Protein AF-0000000084947675 (afdb_homodimer)

InterPro domains:
  IPR002560 Transposase IS204/IS1001/IS1096/IS1165, DDE domain [PF01610] (7-258)
  IPR047951 Transposase ISL3 [PTHR33498] (18-253)

pLDDT: mean 88.05, std 10.66, range [48.28, 98.5]

Nearest PDB structures (foldseek):
  6xgx-assembly1_B  TM=5.481E-01  e=2.035E-01  Acetivibrio thermocellus ATCC 27405
  6xgx-assembly1_B  TM=5.481E-01  e=3.189E-01  Acetivibrio thermocellus ATCC 27405

Secondary structure (DSSP, 8-state):
-GGG--EEEEE-GGGTTSTT-EEEEEES--HHHHHHHHTTS-HHHHTT--EEEE-S-HHHHHHHHHH-TTPEEEE-HHHHHHHHHHHHHHHHHHHHHHHHHHHHHHHHHHHHTT--------TTS--HHHHHHHTTTTTTS-GGG--HHHHHHHHHHHHH-HHHHHHHHHHHHHHHHTT---HHHHHHHHHHHHHHHHHHT-HHHHHHHHHHHHTHHHHHTHHHH---SHHHHHHHHHHHHHHHHTTS-S-HHHHHHHHHHHH-/-GGG--EEEEE-GGGTTSTT-EEEEEES--HHHHHHHHTTS-HHHHTT--EEEE-S-HHHHHHHHHH-TTPEEEE-HHHHHHHHHHHHHHHHHHHHHHHHHHHHHHHHHHHHTT--------TTS--HHHHHHHTTTTTTS-GGG--HHHHHHHHHHHHH-HHHHHHHHHHHHHHHHTT---HHHHHHHHHHHHHHHHHHT-HHHHHHHHHHHHTHHHHHTHHHH---SHHHHHHHHHHHHHHHHTTS-S-HHHHHHHHHHHH-

Structure (mmCIF, N/CA/C/O backbone):
data_AF-0000000084947675-model_v1
#
loop_
_entity.id
_entity.type
_entity.pdbx_description
1 polymer 'Putative transposase, ISL3 family protein'
#
loop_
_atom_site.group_PDB
_atom_site.id
_atom_site.type_symbol
_atom_site.label_atom_id
_atom_site.label_alt_id
_atom_site.label_comp_id
_atom_site.label_asym_id
_atom_site.label_entity_id
_atom_site.label_seq_id
_atom_site.pdbx_PDB_ins_code
_atom_site.Cartn_x
_atom_site.Cartn_y
_atom_site.Cartn_z
_atom_site.occupancy
_atom_site.B_iso_or_equiv
_atom_site.auth_seq_id
_atom_site.auth_comp_id
_atom_site.auth_asym_id
_atom_site.auth_atom_id
_atom_site.pdbx_PDB_model_num
ATOM 1 N N . MET A 1 1 ? -11.328 -5.805 -16.109 1 48.59 1 MET A N 1
ATOM 2 C CA . MET A 1 1 ? -12.07 -4.969 -17.047 1 48.59 1 MET A CA 1
ATOM 3 C C . MET A 1 1 ? -12.797 -3.84 -16.328 1 48.59 1 MET A C 1
ATOM 5 O O . MET A 1 1 ? -12.883 -3.848 -15.094 1 48.59 1 MET A O 1
ATOM 9 N N . SER A 1 2 ? -13.375 -2.941 -16.953 1 49.22 2 SER A N 1
ATOM 10 C CA . SER A 1 2 ? -14.117 -1.813 -16.391 1 49.22 2 SER A CA 1
ATOM 11 C C . SER A 1 2 ? -15.086 -2.27 -15.305 1 49.22 2 SER A C 1
ATOM 13 O O . SER A 1 2 ? -15.633 -3.367 -15.383 1 49.22 2 SER A O 1
ATOM 15 N N . LYS A 1 3 ? -15.227 -1.658 -14.312 1 52.88 3 LYS A N 1
ATOM 16 C CA . LYS A 1 3 ? -16.234 -1.587 -13.258 1 52.88 3 LYS A CA 1
ATOM 17 C C . LYS A 1 3 ? -16.125 -2.773 -12.305 1 52.88 3 LYS A C 1
ATOM 19 O O . LYS A 1 3 ? -17.125 -3.223 -11.742 1 52.88 3 LYS A O 1
ATOM 24 N N . GLY A 1 4 ? -15.109 -3.609 -12.383 1 59.78 4 GLY A N 1
ATOM 25 C CA . GLY A 1 4 ? -14.938 -4.621 -11.352 1 59.78 4 GLY A CA 1
ATOM 26 C C . GLY A 1 4 ? -15.062 -6.039 -11.883 1 59.78 4 GLY A C 1
ATOM 27 O O . GLY A 1 4 ? -14.859 -7.004 -11.141 1 59.78 4 GLY A O 1
ATOM 28 N N . GLU A 1 5 ? -15.398 -6.25 -13.125 1 67.25 5 GLU A N 1
ATOM 29 C CA . GLU A 1 5 ? -15.516 -7.59 -13.688 1 67.25 5 GLU A CA 1
ATOM 30 C C . GLU A 1 5 ? -14.141 -8.195 -13.953 1 67.25 5 GLU A C 1
ATOM 32 O O . GLU A 1 5 ? -13.234 -7.5 -14.422 1 67.25 5 GLU A O 1
ATOM 37 N N . LEU A 1 6 ? -14.062 -9.492 -13.523 1 74.25 6 LEU A N 1
ATOM 38 C CA . LEU A 1 6 ? -12.789 -10.18 -13.703 1 74.25 6 LEU A CA 1
ATOM 39 C C . LEU A 1 6 ? -12.828 -11.078 -14.93 1 74.25 6 LEU A C 1
ATOM 41 O O . LEU A 1 6 ? -13.859 -11.688 -15.227 1 74.25 6 LEU A O 1
ATOM 45 N N . TYR A 1 7 ? -11.852 -10.969 -15.758 1 78.31 7 TYR A N 1
ATOM 46 C CA . TYR A 1 7 ? -11.656 -11.859 -16.891 1 78.31 7 TYR A CA 1
ATOM 47 C C . TYR A 1 7 ? -10.312 -12.57 -16.797 1 78.31 7 TYR A C 1
ATOM 49 O O . TYR A 1 7 ? -9.344 -12.023 -16.266 1 78.31 7 TYR A O 1
ATOM 57 N N . THR A 1 8 ? -10.336 -13.781 -17.312 1 81.75 8 THR A N 1
ATOM 58 C CA . THR A 1 8 ? -9.102 -14.539 -17.469 1 81.75 8 THR A CA 1
ATOM 59 C C . THR A 1 8 ? -8.648 -14.539 -18.922 1 81.75 8 THR A C 1
ATOM 61 O O . THR A 1 8 ? -9.422 -14.883 -19.812 1 81.75 8 THR A O 1
ATOM 64 N N . PHE A 1 9 ? -7.473 -14.141 -19.125 1 81.44 9 PHE A N 1
ATOM 65 C CA . PHE A 1 9 ? -6.895 -14.133 -20.469 1 81.44 9 PHE A CA 1
ATOM 66 C C . PHE A 1 9 ? -5.832 -15.219 -20.609 1 81.44 9 PHE A C 1
ATOM 68 O O . PHE A 1 9 ? -4.91 -15.297 -19.797 1 81.44 9 PHE A O 1
ATOM 75 N N . VAL A 1 10 ? -6.07 -16.031 -21.578 1 82.06 10 VAL A N 1
ATOM 76 C CA . VAL A 1 10 ? -5.062 -17.016 -21.953 1 82.06 10 VAL A CA 1
ATOM 77 C C . VAL A 1 10 ? -4.289 -16.531 -23.172 1 82.06 10 VAL A C 1
ATOM 79 O O . VAL A 1 10 ? -4.879 -16.25 -24.219 1 82.06 10 VAL A O 1
ATOM 82 N N . THR A 1 11 ? -2.996 -16.359 -22.938 1 81.38 11 THR A N 1
ATOM 83 C CA . THR A 1 11 ? -2.207 -15.797 -24.016 1 81.38 11 THR A CA 1
ATOM 84 C C . THR A 1 11 ? -1.039 -16.719 -24.375 1 81.38 11 THR A C 1
ATOM 86 O O . THR A 1 11 ? -0.583 -17.5 -23.531 1 81.38 11 THR A O 1
ATOM 89 N N . ASN A 1 12 ? -0.74 -16.672 -25.641 1 78.19 12 ASN A N 1
ATOM 90 C CA . ASN A 1 12 ? 0.419 -17.391 -26.156 1 78.19 12 ASN A CA 1
ATOM 91 C C . ASN A 1 12 ? 1.657 -16.5 -26.203 1 78.19 12 ASN A C 1
ATOM 93 O O . ASN A 1 12 ? 1.635 -15.438 -26.828 1 78.19 12 ASN A O 1
ATOM 97 N N . LYS A 1 13 ? 2.703 -16.891 -25.547 1 75.75 13 LYS A N 1
ATOM 98 C CA . LYS A 1 13 ? 3.936 -16.125 -25.438 1 75.75 13 LYS A CA 1
ATOM 99 C C . LYS A 1 13 ? 4.559 -15.875 -26.797 1 75.75 13 LYS A C 1
ATOM 101 O O . LYS A 1 13 ? 5.184 -14.836 -27.031 1 75.75 13 LYS A O 1
ATOM 106 N N . GLN A 1 14 ? 4.312 -16.797 -27.625 1 72.44 14 GLN A N 1
ATOM 107 C CA . GLN A 1 14 ? 4.953 -16.703 -28.938 1 72.44 14 GLN A CA 1
ATOM 108 C C . GLN A 1 14 ? 4.418 -15.523 -29.734 1 72.44 14 GLN A C 1
ATOM 110 O O . GLN A 1 14 ? 5.094 -15.016 -30.641 1 72.44 14 GLN A O 1
ATOM 115 N N . GLY A 1 15 ? 3.262 -15.055 -29.359 1 67.31 15 GLY A N 1
ATOM 116 C CA . GLY A 1 15 ? 2.654 -13.93 -30.062 1 67.31 15 GLY A CA 1
ATOM 117 C C . GLY A 1 15 ? 3.203 -12.586 -29.609 1 67.31 15 GLY A C 1
ATOM 118 O O . GLY A 1 15 ? 2.986 -11.57 -30.281 1 67.31 15 GLY A O 1
ATOM 119 N N . ARG A 1 16 ? 4.035 -12.469 -28.719 1 65.81 16 ARG A N 1
ATOM 120 C CA . ARG A 1 16 ? 4.727 -11.297 -28.203 1 65.81 16 ARG A CA 1
ATOM 121 C C . ARG A 1 16 ? 3.764 -10.125 -28.031 1 65.81 16 ARG A C 1
ATOM 123 O O . ARG A 1 16 ? 4.105 -8.984 -28.359 1 65.81 16 ARG A O 1
ATOM 130 N N . GLY A 1 17 ? 2.566 -10.438 -27.797 1 62.19 17 GLY A N 1
ATOM 131 C CA . GLY A 1 17 ? 1.601 -9.383 -27.531 1 62.19 17 GLY A CA 1
ATOM 132 C C . GLY A 1 17 ? 0.976 -8.812 -28.797 1 62.19 17 GLY A C 1
ATOM 133 O O . GLY A 1 17 ? 0.29 -7.793 -28.75 1 62.19 17 GLY A O 1
ATOM 134 N N . LYS A 1 18 ? 1.359 -9.383 -29.891 1 66.56 18 LYS A N 1
ATOM 135 C CA . LYS A 1 18 ? 0.815 -8.961 -31.188 1 66.56 18 LYS A CA 1
ATOM 136 C C . LYS A 1 18 ? -0.209 -9.969 -31.703 1 66.56 18 LYS A C 1
ATOM 138 O O . LYS A 1 18 ? -0.938 -10.578 -30.906 1 66.56 18 LYS A O 1
ATOM 143 N N . LYS A 1 19 ? -0.364 -9.922 -33 1 67.69 19 LYS A N 1
ATOM 144 C CA . LYS A 1 19 ? -1.286 -10.867 -33.625 1 67.69 19 LYS A CA 1
ATOM 145 C C . LYS A 1 19 ? -0.959 -12.305 -33.219 1 67.69 19 LYS A C 1
ATOM 147 O O . LYS A 1 19 ? 0.213 -12.672 -33.125 1 67.69 19 LYS A O 1
ATOM 152 N N . LYS A 1 20 ? -2.059 -13.117 -32.625 1 69.56 20 LYS A N 1
ATOM 153 C CA . LYS A 1 20 ? -1.991 -14.531 -32.281 1 69.56 20 LYS A CA 1
ATOM 154 C C . LYS A 1 20 ? -1.58 -14.734 -30.844 1 69.56 20 LYS A C 1
ATOM 156 O O . LYS A 1 20 ? -1.192 -15.836 -30.438 1 69.56 20 LYS A O 1
ATOM 161 N N . SER A 1 21 ? -1.682 -13.633 -30.078 1 75.62 21 SER A N 1
ATOM 162 C CA . SER A 1 21 ? -1.303 -13.734 -28.672 1 75.62 21 SER A CA 1
ATOM 163 C C . SER A 1 21 ? -2.475 -14.203 -27.812 1 75.62 21 SER A C 1
ATOM 165 O O . SER A 1 21 ? -2.287 -14.961 -26.859 1 75.62 21 SER A O 1
ATOM 167 N N . LEU A 1 22 ? -3.631 -13.82 -28.234 1 78.75 22 LEU A N 1
ATOM 168 C CA . LEU A 1 22 ? -4.801 -14.133 -27.422 1 78.75 22 LEU A CA 1
ATOM 169 C C . LEU A 1 22 ? -5.387 -15.484 -27.797 1 78.75 22 LEU A C 1
ATOM 171 O O . LEU A 1 22 ? -5.766 -15.703 -28.953 1 78.75 22 LEU A O 1
ATOM 175 N N . VAL A 1 23 ? -5.375 -16.359 -26.875 1 80.56 23 VAL A N 1
ATOM 176 C CA . VAL A 1 23 ? -5.875 -17.719 -27.109 1 80.56 23 VAL A CA 1
ATOM 177 C C . VAL A 1 23 ? -7.332 -17.812 -26.656 1 80.56 23 VAL A C 1
ATOM 179 O O . VAL A 1 23 ? -8.164 -18.391 -27.359 1 80.56 23 VAL A O 1
ATOM 182 N N . ALA A 1 24 ? -7.602 -17.219 -25.5 1 81.94 24 ALA A N 1
ATOM 183 C CA . ALA A 1 24 ? -8.961 -17.297 -24.969 1 81.94 24 ALA A CA 1
ATOM 184 C C . ALA A 1 24 ? -9.227 -16.188 -23.969 1 81.94 24 ALA A C 1
ATOM 186 O O . ALA A 1 24 ? -8.305 -15.688 -23.312 1 81.94 24 ALA A O 1
ATOM 187 N N . VAL A 1 25 ? -10.414 -15.75 -23.969 1 82.75 25 VAL A N 1
ATOM 188 C CA . VAL A 1 25 ? -10.93 -14.82 -22.969 1 82.75 25 VAL A CA 1
ATOM 189 C C . VAL A 1 25 ? -12.086 -15.469 -22.203 1 82.75 25 VAL A C 1
ATOM 191 O O . VAL A 1 25 ? -13.078 -15.875 -22.812 1 82.75 25 VAL A O 1
ATOM 194 N N . ILE A 1 26 ? -11.883 -15.562 -21 1 83.56 26 ILE A N 1
ATOM 195 C CA . ILE A 1 26 ? -12.883 -16.25 -20.188 1 83.56 26 ILE A CA 1
ATOM 196 C C . ILE A 1 26 ? -13.422 -15.297 -19.125 1 83.56 26 ILE A C 1
ATOM 198 O O . ILE A 1 26 ? -12.648 -14.633 -18.422 1 83.56 26 ILE A O 1
ATOM 202 N N . LYS A 1 27 ? -14.727 -15.273 -19.078 1 80.19 27 LYS A N 1
ATOM 203 C CA . LYS A 1 27 ? -15.328 -14.453 -18.016 1 80.19 27 LYS A CA 1
ATOM 204 C C . LYS A 1 27 ? -15.18 -15.117 -16.656 1 80.19 27 LYS A C 1
ATOM 206 O O . LYS A 1 27 ? -15.547 -16.281 -16.484 1 80.19 27 LYS A O 1
ATOM 211 N N . GLY A 1 28 ? -14.57 -14.398 -15.797 1 76.69 28 GLY A N 1
ATOM 212 C CA . GLY A 1 28 ? -14.391 -14.906 -14.445 1 76.69 28 GLY A CA 1
ATOM 213 C C . GLY A 1 28 ? -13.055 -15.594 -14.242 1 76.69 28 GLY A C 1
ATOM 214 O O . GLY A 1 28 ? -12.164 -15.492 -15.086 1 76.69 28 GLY A O 1
ATOM 215 N N . THR A 1 29 ? -12.859 -16.281 -13.031 1 77.69 29 THR A N 1
ATOM 216 C CA . THR A 1 29 ? -11.57 -16.891 -12.68 1 77.69 29 THR A CA 1
ATOM 217 C C . THR A 1 29 ? -11.758 -18.312 -12.164 1 77.69 29 THR A C 1
ATOM 219 O O . THR A 1 29 ? -10.805 -18.938 -11.695 1 77.69 29 THR A O 1
ATOM 222 N N . LYS A 1 30 ? -12.93 -18.797 -12.398 1 81.31 30 LYS A N 1
ATOM 223 C CA . LYS A 1 30 ? -13.195 -20.141 -11.898 1 81.31 30 LYS A CA 1
ATOM 224 C C . LYS A 1 30 ? -12.484 -21.188 -12.75 1 81.31 30 LYS A C 1
ATOM 226 O O . LYS A 1 30 ? -12.516 -21.125 -13.977 1 81.31 30 LYS A O 1
ATOM 231 N N . SER A 1 31 ? -11.938 -22.156 -11.922 1 85.06 31 SER A N 1
ATOM 232 C CA . SER A 1 31 ? -11.203 -23.203 -12.617 1 85.06 31 SER A CA 1
ATOM 233 C C . SER A 1 31 ? -12.094 -23.938 -13.602 1 85.06 31 SER A C 1
ATOM 235 O O . SER A 1 31 ? -11.695 -24.188 -14.742 1 85.06 31 SER A O 1
ATOM 237 N N . HIS A 1 32 ? -13.305 -24.203 -13.148 1 87.06 32 HIS A N 1
ATOM 238 C CA . HIS A 1 32 ? -14.195 -25 -13.992 1 87.06 32 HIS A CA 1
ATOM 239 C C . HIS A 1 32 ? -14.562 -24.25 -15.266 1 87.06 32 HIS A C 1
ATOM 241 O O . HIS A 1 32 ? -14.656 -24.844 -16.344 1 87.06 32 HIS A O 1
ATOM 247 N N . ASP A 1 33 ? -14.773 -22.938 -15.164 1 87.06 33 ASP A N 1
ATOM 248 C CA . ASP A 1 33 ? -15.086 -22.125 -16.328 1 87.06 33 ASP A CA 1
ATOM 249 C C . ASP A 1 33 ? -13.906 -22.062 -17.297 1 87.06 33 ASP A C 1
ATOM 251 O O . ASP A 1 33 ? -14.086 -22.141 -18.516 1 87.06 33 ASP A O 1
ATOM 255 N N . ILE A 1 34 ? -12.789 -21.953 -16.719 1 87.75 34 ILE A N 1
ATOM 256 C CA . ILE A 1 34 ? -11.57 -21.891 -17.531 1 87.75 34 ILE A CA 1
ATOM 257 C C . ILE A 1 34 ? -11.375 -23.203 -18.266 1 87.75 34 ILE A C 1
ATOM 259 O O . ILE A 1 34 ? -11.125 -23.203 -19.484 1 87.75 34 ILE A O 1
ATOM 263 N N . ILE A 1 35 ? -11.578 -24.281 -17.562 1 92.06 35 ILE A N 1
ATOM 264 C CA . ILE A 1 35 ? -11.383 -25.609 -18.141 1 92.06 35 ILE A CA 1
ATOM 265 C C . ILE A 1 35 ? -12.391 -25.828 -19.266 1 92.06 35 ILE A C 1
ATOM 267 O O . ILE A 1 35 ? -12.023 -26.281 -20.359 1 92.06 35 ILE A O 1
ATOM 271 N N . ASP A 1 36 ? -13.594 -25.391 -19.047 1 92.69 36 ASP A N 1
ATOM 272 C CA . ASP A 1 36 ? -14.656 -25.578 -20.016 1 92.69 36 ASP A CA 1
ATOM 273 C C . ASP A 1 36 ? -14.328 -24.875 -21.328 1 92.69 36 ASP A C 1
ATOM 275 O O . ASP A 1 36 ? -14.602 -25.406 -22.406 1 92.69 36 ASP A O 1
ATOM 279 N N . VAL A 1 37 ? -13.781 -23.75 -21.25 1 91.62 37 VAL A N 1
ATOM 280 C CA . VAL A 1 37 ? -13.492 -22.953 -22.438 1 91.62 37 VAL A CA 1
ATOM 281 C C . VAL A 1 37 ? -12.211 -23.453 -23.109 1 91.62 37 VAL A C 1
ATOM 283 O O . VAL A 1 37 ? -12.172 -23.641 -24.328 1 91.62 37 VAL A O 1
ATOM 286 N N . VAL A 1 38 ? -11.227 -23.797 -22.406 1 91.75 38 VAL A N 1
ATOM 287 C CA . VAL A 1 38 ? -9.914 -24.141 -22.938 1 91.75 38 VAL A CA 1
ATOM 288 C C . VAL A 1 38 ? -9.953 -25.531 -23.547 1 91.75 38 VAL A C 1
ATOM 290 O O . VAL A 1 38 ? -9.266 -25.812 -24.531 1 91.75 38 VAL A O 1
ATOM 293 N N . THR A 1 39 ? -10.82 -26.328 -23.016 1 93.12 39 THR A N 1
ATOM 294 C CA . THR A 1 39 ? -10.891 -27.688 -23.516 1 93.12 39 THR A CA 1
ATOM 295 C C . THR A 1 39 ? -11.578 -27.75 -24.875 1 93.12 39 THR A C 1
ATOM 297 O O . THR A 1 39 ? -11.594 -28.797 -25.516 1 93.12 39 THR A O 1
ATOM 300 N N . LYS A 1 40 ? -12.117 -26.641 -25.25 1 92.75 40 LYS A N 1
ATOM 301 C CA . LYS A 1 40 ? -12.633 -26.562 -26.625 1 92.75 40 LYS A CA 1
ATOM 302 C C . LYS A 1 40 ? -11.5 -26.609 -27.641 1 92.75 40 LYS A C 1
ATOM 304 O O . LYS A 1 40 ? -11.719 -26.922 -28.812 1 92.75 40 LYS A O 1
ATOM 309 N N . ILE A 1 41 ? -10.414 -26.328 -27.266 1 91.19 41 ILE A N 1
ATOM 310 C CA . ILE A 1 41 ? -9.227 -26.5 -28.094 1 91.19 41 ILE A CA 1
ATOM 311 C C . ILE A 1 41 ? -8.844 -27.984 -28.156 1 91.19 41 ILE A C 1
ATOM 313 O O . ILE A 1 41 ? -8.797 -28.656 -27.125 1 91.19 41 ILE A O 1
ATOM 317 N N . PRO A 1 42 ? -8.562 -28.438 -29.328 1 94.31 42 PRO A N 1
ATOM 318 C CA . PRO A 1 42 ? -8.227 -29.859 -29.469 1 94.31 42 PRO A CA 1
ATOM 319 C C . PRO A 1 42 ? -7.023 -30.266 -28.609 1 94.31 42 PRO A C 1
ATOM 321 O O . PRO A 1 42 ? -6.066 -29.5 -28.484 1 94.31 42 PRO A O 1
ATOM 324 N N . LEU A 1 43 ? -7.145 -31.422 -28.062 1 93.94 43 LEU A N 1
ATOM 325 C CA . LEU A 1 43 ? -6.117 -31.938 -27.172 1 93.94 43 LEU A CA 1
ATOM 326 C C . LEU A 1 43 ? -4.758 -31.969 -27.859 1 93.94 43 LEU A C 1
ATOM 328 O O . LEU A 1 43 ? -3.729 -31.719 -27.219 1 93.94 43 LEU A O 1
ATOM 332 N N . SER A 1 44 ? -4.797 -32.281 -29.125 1 94.19 44 SER A N 1
ATOM 333 C CA . SER A 1 44 ? -3.545 -32.344 -29.875 1 94.19 44 SER A CA 1
ATOM 334 C C . SER A 1 44 ? -2.801 -31.016 -29.828 1 94.19 44 SER A C 1
ATOM 336 O O . SER A 1 44 ? -1.57 -31 -29.75 1 94.19 44 SER A O 1
ATOM 338 N N . HIS A 1 45 ? -3.561 -29.922 -29.828 1 92.44 45 HIS A N 1
ATOM 339 C CA . HIS A 1 45 ? -2.965 -28.594 -29.734 1 92.44 45 HIS A CA 1
ATOM 340 C C . HIS A 1 45 ? -2.553 -28.266 -28.297 1 92.44 45 HIS A C 1
ATOM 342 O O . HIS A 1 45 ? -1.495 -27.672 -28.078 1 92.44 45 HIS A O 1
ATOM 348 N N . ARG A 1 46 ? -3.354 -28.688 -27.344 1 93.25 46 ARG A N 1
ATOM 349 C CA . ARG A 1 46 ? -3.062 -28.422 -25.938 1 93.25 46 ARG A CA 1
ATOM 350 C C . ARG A 1 46 ? -1.809 -29.156 -25.484 1 93.25 46 ARG A C 1
ATOM 352 O O . ARG A 1 46 ? -1.056 -28.656 -24.656 1 93.25 46 ARG A O 1
ATOM 359 N N . LYS A 1 47 ? -1.56 -30.297 -26.094 1 94.38 47 LYS A N 1
ATOM 360 C CA . LYS A 1 47 ? -0.402 -31.109 -25.734 1 94.38 47 LYS A CA 1
ATOM 361 C C . LYS A 1 47 ? 0.891 -30.484 -26.25 1 94.38 47 LYS A C 1
ATOM 363 O O . LYS A 1 47 ? 1.983 -30.859 -25.828 1 94.38 47 LYS A O 1
ATOM 368 N N . GLN A 1 48 ? 0.733 -29.547 -27.125 1 92.38 48 GLN A N 1
ATOM 369 C CA . GLN A 1 48 ? 1.909 -28.891 -27.672 1 92.38 48 GLN A CA 1
ATOM 370 C C . GLN A 1 48 ? 2.469 -27.859 -26.703 1 92.38 48 GLN A C 1
ATOM 372 O O . GLN A 1 48 ? 3.623 -27.438 -26.828 1 92.38 48 GLN A O 1
ATOM 377 N N . VAL A 1 49 ? 1.662 -27.453 -25.781 1 92 49 VAL A N 1
ATOM 378 C CA . VAL A 1 49 ? 2.113 -26.484 -24.781 1 92 49 VAL A CA 1
ATOM 379 C C . VAL A 1 49 ? 3.078 -27.141 -23.812 1 92 49 VAL A C 1
ATOM 381 O O . VAL A 1 49 ? 2.748 -28.172 -23.203 1 92 49 VAL A O 1
ATOM 384 N N . LYS A 1 50 ? 4.23 -26.547 -23.656 1 91.62 50 LYS A N 1
ATOM 385 C CA . LYS A 1 50 ? 5.266 -27.188 -22.859 1 91.62 50 LYS A CA 1
ATOM 386 C C . LYS A 1 50 ? 5.406 -26.531 -21.484 1 91.62 50 LYS A C 1
ATOM 388 O O . LYS A 1 50 ? 5.863 -27.156 -20.531 1 91.62 50 LYS A O 1
ATOM 393 N N . SER A 1 51 ? 5.059 -25.25 -21.453 1 92.12 51 SER A N 1
ATOM 394 C CA . SER A 1 51 ? 5.148 -24.562 -20.172 1 92.12 51 SER A CA 1
ATOM 395 C C . SER A 1 51 ? 4.051 -23.516 -20.031 1 92.12 51 SER A C 1
ATOM 397 O O . SER A 1 51 ? 3.609 -22.938 -21.016 1 92.12 51 SER A O 1
ATOM 399 N N . ILE A 1 52 ? 3.607 -23.359 -18.859 1 92.44 52 ILE A N 1
ATOM 400 C CA . ILE A 1 52 ? 2.607 -22.344 -18.531 1 92.44 52 ILE A CA 1
ATOM 401 C C . ILE A 1 52 ? 3.102 -21.5 -17.359 1 92.44 52 ILE A C 1
ATOM 403 O O . ILE A 1 52 ? 3.496 -22.016 -16.312 1 92.44 52 ILE A O 1
ATOM 407 N N . THR A 1 53 ? 3.215 -20.203 -17.594 1 91.94 53 THR A N 1
ATOM 408 C CA . THR A 1 53 ? 3.547 -19.281 -16.516 1 91.94 53 THR A CA 1
ATOM 409 C C . THR A 1 53 ? 2.283 -18.719 -15.875 1 91.94 53 THR A C 1
ATOM 411 O O . THR A 1 53 ? 1.367 -18.281 -16.578 1 91.94 53 THR A O 1
ATOM 414 N N . LEU A 1 54 ? 2.195 -18.812 -14.625 1 89.38 54 LEU A N 1
ATOM 415 C CA . LEU A 1 54 ? 1.003 -18.344 -13.922 1 89.38 54 LEU A CA 1
ATOM 416 C C . LEU A 1 54 ? 1.363 -17.781 -12.555 1 89.38 54 LEU A C 1
ATOM 418 O O . LEU A 1 54 ? 2.504 -17.906 -12.102 1 89.38 54 LEU A O 1
ATOM 422 N N . ASP A 1 55 ? 0.402 -17.109 -11.938 1 87.81 55 ASP A N 1
ATOM 423 C CA . ASP A 1 55 ? 0.589 -16.656 -10.562 1 87.81 55 ASP A CA 1
ATOM 424 C C . ASP A 1 55 ? 0.386 -17.797 -9.57 1 87.81 55 ASP A C 1
ATOM 426 O O . ASP A 1 55 ? 0.225 -18.953 -9.969 1 87.81 55 ASP A O 1
ATOM 430 N N . MET A 1 56 ? 0.464 -17.547 -8.297 1 86.62 56 MET A N 1
ATOM 431 C CA . MET A 1 56 ? 0.412 -18.578 -7.266 1 86.62 56 MET A CA 1
ATOM 432 C C . MET A 1 56 ? -1.029 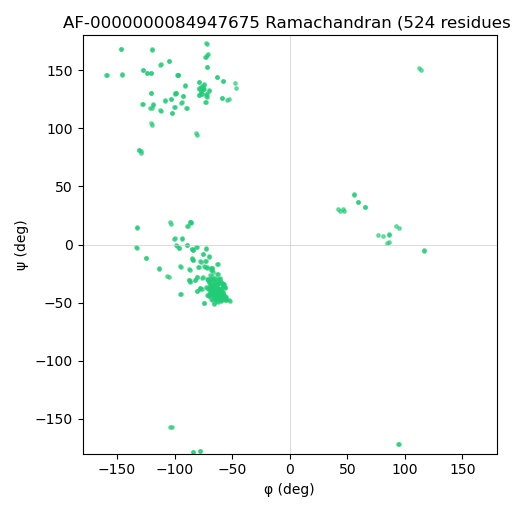-18.891 -6.871 1 86.62 56 MET A C 1
ATOM 434 O O . MET A 1 56 ? -1.275 -19.516 -5.84 1 86.62 56 MET A O 1
ATOM 438 N N . ALA A 1 57 ? -1.966 -18.516 -7.746 1 82.81 57 ALA A N 1
ATOM 439 C CA . ALA A 1 57 ? -3.367 -18.797 -7.441 1 82.81 57 ALA A CA 1
ATOM 440 C C . ALA A 1 57 ? -3.715 -20.25 -7.727 1 82.81 57 ALA A C 1
ATOM 442 O O . ALA A 1 57 ? -3.432 -20.766 -8.812 1 82.81 57 ALA A O 1
ATOM 443 N N . ASN A 1 58 ? -4.383 -20.891 -6.836 1 82.5 58 ASN A N 1
ATOM 444 C CA . ASN A 1 58 ? -4.68 -22.312 -6.914 1 82.5 58 ASN A CA 1
ATOM 445 C C . ASN A 1 58 ? -5.598 -22.625 -8.094 1 82.5 58 ASN A C 1
ATOM 447 O O . ASN A 1 58 ? -5.434 -23.656 -8.758 1 82.5 58 ASN A O 1
ATOM 451 N N . ASN A 1 59 ? -6.539 -21.75 -8.328 1 82.25 59 ASN A N 1
ATOM 452 C CA . ASN A 1 59 ? -7.492 -22 -9.398 1 82.25 59 ASN A CA 1
ATOM 453 C C . ASN A 1 59 ? -6.809 -22.031 -10.766 1 82.25 59 ASN A C 1
ATOM 455 O O . ASN A 1 59 ? -7.16 -22.859 -11.617 1 82.25 59 ASN A O 1
ATOM 459 N N . MET A 1 60 ? -5.852 -21.219 -10.898 1 85.44 60 MET A N 1
ATOM 460 C CA . MET A 1 60 ? -5.125 -21.188 -12.164 1 85.44 60 MET A CA 1
ATOM 461 C C . MET A 1 60 ? -4.242 -22.422 -12.32 1 85.44 60 MET A C 1
ATOM 463 O O . MET A 1 60 ? -4.117 -22.953 -13.422 1 85.44 60 MET A O 1
ATOM 467 N N . GLN A 1 61 ? -3.701 -22.828 -11.258 1 87.69 61 GLN A N 1
ATOM 468 C CA . GLN A 1 61 ? -2.852 -24.016 -11.297 1 87.69 61 GLN A CA 1
ATOM 469 C C . GLN A 1 61 ? -3.656 -25.25 -11.672 1 87.69 61 GLN A C 1
ATOM 471 O O . GLN A 1 61 ? -3.248 -26.031 -12.539 1 87.69 61 GLN A O 1
ATOM 476 N N . SER A 1 62 ? -4.777 -25.391 -11.031 1 87.31 62 SER A N 1
ATOM 477 C CA . SER A 1 62 ? -5.633 -26.547 -11.281 1 87.31 62 SER A CA 1
ATOM 478 C C . SER A 1 62 ? -6.129 -26.562 -12.727 1 87.31 62 SER A C 1
ATOM 480 O O . SER A 1 62 ? -6.082 -27.594 -13.391 1 87.31 62 SER A O 1
ATOM 482 N N . ALA A 1 63 ? -6.57 -25.438 -13.148 1 89.69 63 ALA A N 1
ATOM 483 C CA . ALA A 1 63 ? -7.055 -25.328 -14.523 1 89.69 63 ALA A CA 1
ATOM 484 C C . ALA A 1 63 ? -5.945 -25.641 -15.523 1 89.69 63 ALA A C 1
ATOM 486 O O . ALA A 1 63 ? -6.164 -26.344 -16.516 1 89.69 63 ALA A O 1
ATOM 487 N N . SER A 1 64 ? -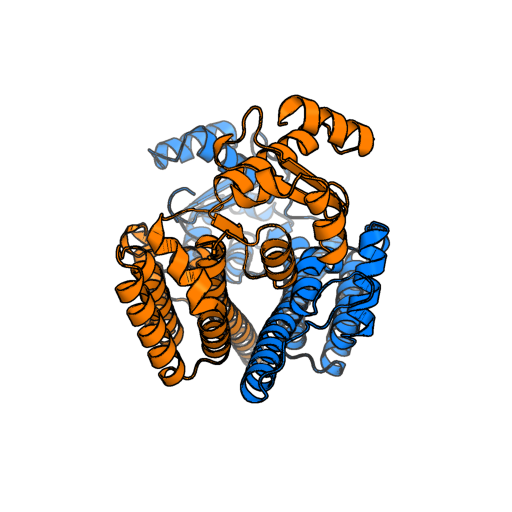4.777 -25.125 -15.273 1 91.75 64 SER A N 1
ATOM 488 C CA . SER A 1 64 ? -3.648 -25.312 -16.188 1 91.75 64 SER A CA 1
ATOM 489 C C . SER A 1 64 ? -3.234 -26.766 -16.266 1 91.75 64 SER A C 1
ATOM 491 O O . SER A 1 64 ? -2.979 -27.281 -17.359 1 91.75 64 SER A O 1
ATOM 493 N N . ARG A 1 65 ? -3.248 -27.438 -15.172 1 91.12 65 ARG A N 1
ATOM 494 C CA . ARG A 1 65 ? -2.857 -28.828 -15.133 1 91.12 65 ARG A CA 1
ATOM 495 C C . ARG A 1 65 ? -3.861 -29.703 -15.883 1 91.12 65 ARG A C 1
ATOM 497 O O . ARG A 1 65 ? -3.479 -30.656 -16.578 1 91.12 65 ARG A O 1
ATOM 504 N N . MET A 1 66 ? -5.039 -29.328 -15.789 1 92.19 66 MET A N 1
ATOM 505 C CA . MET A 1 66 ? -6.094 -30.109 -16.422 1 92.19 66 MET A CA 1
ATOM 506 C C . MET A 1 66 ? -6.137 -29.844 -17.922 1 92.19 66 MET A C 1
ATOM 508 O O . MET A 1 66 ? -6.336 -30.766 -18.719 1 92.19 66 MET A O 1
ATOM 512 N N . CYS A 1 67 ? -5.918 -28.656 -18.297 1 94.06 67 CYS A N 1
ATOM 513 C CA . CYS A 1 67 ? -6.07 -28.25 -19.688 1 94.06 67 CYS A CA 1
ATOM 514 C C . CYS A 1 67 ? -4.824 -28.594 -20.484 1 94.06 67 CYS A C 1
ATOM 516 O O . CYS A 1 67 ? -4.906 -28.859 -21.688 1 94.06 67 CYS A O 1
ATOM 518 N N . PHE A 1 68 ? -3.678 -28.578 -19.797 1 94.88 68 PHE A N 1
ATOM 519 C CA . PHE A 1 68 ? -2.41 -28.75 -20.5 1 94.88 68 PHE A CA 1
ATOM 520 C C . PHE A 1 68 ? -1.574 -29.844 -19.828 1 94.88 68 PHE A C 1
ATOM 522 O O . PHE A 1 68 ? -0.549 -29.547 -19.203 1 94.88 68 PHE A O 1
ATOM 529 N N . PRO A 1 69 ? -1.905 -31.047 -20.094 1 92.81 69 PRO A N 1
ATOM 530 C CA . PRO A 1 69 ? -1.354 -32.156 -19.344 1 92.81 69 PRO A CA 1
ATOM 531 C C . PRO A 1 69 ? 0.143 -32.344 -19.562 1 92.81 69 PRO A C 1
ATOM 533 O O . PRO A 1 69 ? 0.828 -32.969 -18.734 1 92.81 69 PRO A O 1
ATOM 536 N N . GLU A 1 70 ? 0.711 -31.891 -20.656 1 94.19 70 GLU A N 1
ATOM 537 C CA . GLU A 1 70 ? 2.119 -32.125 -20.953 1 94.19 70 GLU A CA 1
ATOM 538 C C . GLU A 1 70 ? 2.971 -30.906 -20.609 1 94.19 70 GLU A C 1
ATOM 540 O O . GLU A 1 70 ? 4.172 -30.875 -20.875 1 94.19 70 GLU A O 1
ATOM 545 N N . SER A 1 71 ? 2.312 -29.938 -20.016 1 93.44 71 SER A N 1
ATOM 546 C CA . SER A 1 71 ? 3.039 -28.719 -19.688 1 93.44 71 SER A CA 1
ATOM 547 C C . SER A 1 71 ? 3.518 -28.719 -18.234 1 93.44 71 SER A C 1
ATOM 549 O O . SER A 1 71 ? 2.898 -29.344 -17.375 1 93.44 71 SER A O 1
ATOM 551 N N . TYR A 1 72 ? 4.652 -28.141 -18.016 1 93.31 72 TYR A N 1
ATOM 552 C CA . TYR A 1 72 ? 5.039 -27.859 -16.625 1 93.31 72 TYR A CA 1
ATOM 553 C C . TYR A 1 72 ? 4.699 -26.438 -16.25 1 93.31 72 TYR A C 1
ATOM 555 O O . TYR A 1 72 ? 4.77 -25.531 -17.078 1 93.31 72 TYR A O 1
ATOM 563 N N . LEU A 1 73 ? 4.34 -26.234 -15.039 1 94.31 73 LEU A N 1
ATOM 564 C CA . LEU A 1 73 ? 3.902 -24.938 -14.539 1 94.31 73 LEU A CA 1
ATOM 565 C C . LEU A 1 73 ? 5.082 -24.141 -13.992 1 94.31 73 LEU A C 1
ATOM 567 O O . LEU A 1 73 ? 5.973 -24.703 -13.352 1 94.31 73 LEU A O 1
ATOM 571 N N . VAL A 1 74 ? 5.074 -22.891 -14.328 1 94.88 74 VAL A N 1
ATOM 572 C CA . VAL A 1 74 ? 6.086 -21.969 -13.844 1 94.88 74 VAL A CA 1
ATOM 573 C C . VAL A 1 74 ? 5.422 -20.828 -13.07 1 94.88 74 VAL A C 1
ATOM 575 O O . VAL A 1 74 ? 4.613 -20.094 -13.633 1 94.88 74 VAL A O 1
ATOM 578 N N . THR A 1 75 ? 5.754 -20.75 -11.797 1 94.19 75 THR A N 1
ATOM 579 C CA . THR A 1 75 ? 5.258 -19.609 -11.016 1 94.19 75 THR A CA 1
ATOM 580 C C . THR A 1 75 ? 5.98 -18.328 -11.414 1 94.19 75 THR A C 1
ATOM 582 O O . THR A 1 75 ? 7.211 -18.297 -11.477 1 94.19 75 THR A O 1
ATOM 585 N N . ASP A 1 76 ? 5.211 -17.328 -11.695 1 92.38 76 ASP A N 1
ATOM 586 C CA . ASP A 1 76 ? 5.781 -16.047 -12.125 1 92.38 76 ASP A CA 1
ATOM 587 C C . ASP A 1 76 ? 6.715 -15.484 -11.062 1 92.38 76 ASP A C 1
ATOM 589 O O . ASP A 1 76 ? 6.309 -15.281 -9.922 1 92.38 76 ASP A O 1
ATOM 593 N N . ARG A 1 77 ? 7.895 -15.188 -11.469 1 92.56 77 ARG A N 1
ATOM 594 C CA . ARG A 1 77 ? 8.93 -14.711 -10.562 1 92.56 77 ARG A CA 1
ATOM 595 C C . ARG A 1 77 ? 8.508 -13.422 -9.867 1 92.56 77 ARG A C 1
ATOM 597 O O . ARG A 1 77 ? 8.766 -13.234 -8.672 1 92.56 77 ARG A O 1
ATOM 604 N N . PHE A 1 78 ? 7.824 -12.562 -10.555 1 91.94 78 PHE A N 1
ATOM 605 C CA . PHE A 1 78 ? 7.477 -11.258 -9.992 1 91.94 78 PHE A CA 1
ATOM 606 C C . PHE A 1 78 ? 6.473 -11.406 -8.859 1 91.94 78 PHE A C 1
ATOM 608 O O . PHE A 1 78 ? 6.531 -10.672 -7.871 1 91.94 78 PHE A O 1
ATOM 615 N N . HIS A 1 79 ? 5.586 -12.352 -8.984 1 92.19 79 HIS A N 1
ATOM 616 C CA . HIS A 1 79 ? 4.598 -12.578 -7.941 1 92.19 79 HIS A CA 1
ATOM 617 C C . HIS A 1 79 ? 5.238 -13.18 -6.695 1 92.19 79 HIS A C 1
ATOM 619 O O . HIS A 1 79 ? 4.84 -12.867 -5.57 1 92.19 79 HIS A O 1
ATOM 625 N N . VAL A 1 80 ? 6.172 -14.023 -6.938 1 95.69 80 VAL A N 1
ATOM 626 C CA . VAL A 1 80 ? 6.871 -14.641 -5.816 1 95.69 80 VAL A CA 1
ATOM 627 C C . VAL A 1 80 ? 7.668 -13.586 -5.055 1 95.69 80 VAL A C 1
ATOM 629 O O . VAL A 1 80 ? 7.543 -13.469 -3.834 1 95.69 80 VAL A O 1
ATOM 632 N N . VAL A 1 81 ? 8.422 -12.852 -5.793 1 95.62 81 VAL A N 1
ATOM 633 C CA . VAL A 1 81 ? 9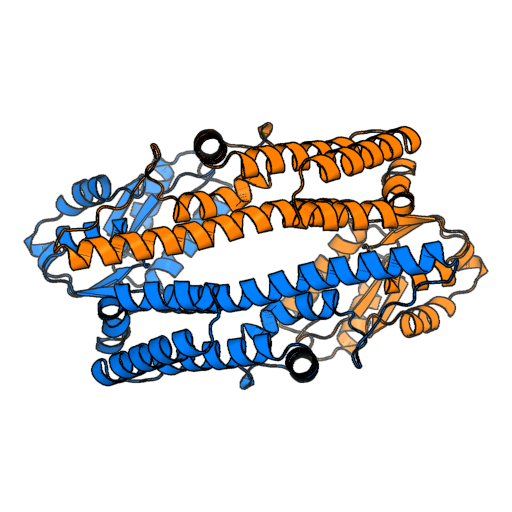.25 -11.812 -5.191 1 95.62 81 VAL A CA 1
ATOM 634 C C . VAL A 1 81 ? 8.352 -10.781 -4.5 1 95.62 81 VAL A C 1
ATOM 636 O O . VAL A 1 81 ? 8.672 -10.305 -3.41 1 95.62 81 VAL A O 1
ATOM 639 N N . LYS A 1 82 ? 7.27 -10.469 -5.113 1 95.19 82 LYS A N 1
ATOM 640 C CA . LYS A 1 82 ? 6.32 -9.531 -4.535 1 95.19 82 LYS A CA 1
ATOM 641 C C . LYS A 1 82 ? 5.832 -10.008 -3.168 1 95.19 82 LYS A C 1
ATOM 643 O O . LYS A 1 82 ? 5.742 -9.219 -2.225 1 95.19 82 LYS A O 1
ATOM 648 N N . LEU A 1 83 ? 5.523 -11.227 -3.088 1 96.31 83 LEU A N 1
ATOM 649 C CA . LEU A 1 83 ? 5.055 -11.797 -1.828 1 96.31 83 LEU A CA 1
ATOM 650 C C . LEU A 1 83 ? 6.094 -11.602 -0.727 1 96.31 83 LEU A C 1
ATOM 652 O O . LEU A 1 83 ? 5.754 -11.203 0.389 1 96.31 83 LEU A O 1
ATOM 656 N N . VAL A 1 84 ? 7.312 -11.836 -1.063 1 97.69 84 VAL A N 1
ATOM 657 C CA . VAL A 1 84 ? 8.406 -11.672 -0.111 1 97.69 84 VAL A CA 1
ATOM 658 C C . VAL A 1 84 ? 8.547 -10.203 0.27 1 97.69 84 VAL A C 1
ATOM 660 O O . VAL A 1 84 ? 8.672 -9.867 1.45 1 97.69 84 VAL A O 1
ATOM 663 N N . MET A 1 85 ? 8.438 -9.359 -0.667 1 97.31 85 MET A N 1
ATOM 664 C CA . MET A 1 85 ? 8.578 -7.922 -0.436 1 97.31 85 MET A CA 1
ATOM 665 C C . MET A 1 85 ? 7.43 -7.395 0.413 1 97.31 85 MET A C 1
ATOM 667 O O . MET A 1 85 ? 7.613 -6.473 1.211 1 97.31 85 MET A O 1
ATOM 671 N N . GLU A 1 86 ? 6.301 -7.938 0.199 1 97.19 86 GLU A N 1
ATOM 672 C CA . GLU A 1 86 ? 5.137 -7.512 0.965 1 97.19 86 GLU A CA 1
ATOM 673 C C . GLU A 1 86 ? 5.312 -7.809 2.451 1 97.19 86 GLU A C 1
ATOM 675 O O . GLU A 1 86 ? 4.824 -7.062 3.303 1 97.19 86 GLU A O 1
ATOM 680 N N . ALA A 1 87 ? 5.984 -8.891 2.76 1 97.38 87 ALA A N 1
ATOM 681 C CA . ALA A 1 87 ? 6.281 -9.195 4.156 1 97.38 87 ALA A CA 1
ATOM 682 C C . ALA A 1 87 ? 7.152 -8.109 4.781 1 97.38 87 ALA A C 1
ATOM 684 O O . ALA A 1 87 ? 6.898 -7.672 5.906 1 97.38 87 ALA A O 1
ATOM 685 N N . LEU A 1 88 ? 8.141 -7.695 4.043 1 98 88 LEU A N 1
ATOM 686 C CA . LEU A 1 88 ? 9.016 -6.617 4.5 1 98 88 LEU A CA 1
ATOM 687 C C . LEU A 1 88 ? 8.227 -5.332 4.707 1 98 88 LEU A C 1
ATOM 689 O O . LEU A 1 88 ? 8.375 -4.664 5.734 1 98 88 LEU A O 1
ATOM 693 N N . GLN A 1 89 ? 7.383 -5.02 3.793 1 97.88 89 GLN A N 1
ATOM 694 C CA . GLN A 1 89 ? 6.578 -3.805 3.893 1 97.88 89 GLN A CA 1
ATOM 695 C C . GLN A 1 89 ? 5.609 -3.881 5.066 1 97.88 89 GLN A C 1
ATOM 697 O O . GLN A 1 89 ? 5.324 -2.869 5.711 1 97.88 89 GLN A O 1
ATOM 702 N N . HIS A 1 90 ? 5.109 -5.07 5.219 1 96.88 90 HIS A N 1
ATOM 703 C CA . HIS A 1 90 ? 4.203 -5.25 6.348 1 96.88 90 HIS A CA 1
ATOM 704 C C . HIS A 1 90 ? 4.887 -4.914 7.668 1 96.88 90 HIS A C 1
ATOM 706 O O . HIS A 1 90 ? 4.285 -4.285 8.539 1 96.88 90 HIS A O 1
ATOM 712 N N . LEU A 1 91 ? 6.094 -5.328 7.832 1 96.38 91 LEU A N 1
ATOM 713 C CA . LEU A 1 91 ? 6.875 -5.016 9.023 1 96.38 91 LEU A CA 1
ATOM 714 C C . LEU A 1 91 ? 7.09 -3.512 9.148 1 96.38 91 LEU A C 1
ATOM 716 O O . LEU A 1 91 ? 6.926 -2.945 10.234 1 96.38 91 LEU A O 1
ATOM 720 N N . ARG A 1 92 ? 7.41 -2.85 8.07 1 97.75 92 ARG A N 1
ATOM 721 C CA . ARG A 1 92 ? 7.621 -1.406 8.062 1 97.75 92 ARG A CA 1
ATOM 722 C C . ARG A 1 92 ? 6.363 -0.666 8.508 1 97.75 92 ARG A C 1
ATOM 724 O O . ARG A 1 92 ? 6.434 0.267 9.305 1 97.75 92 ARG A O 1
AT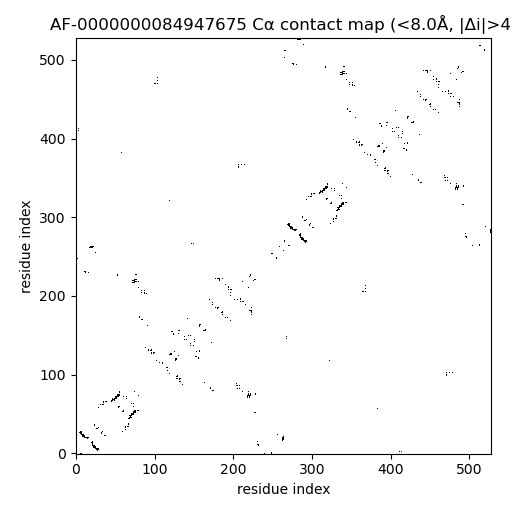OM 731 N N . ILE A 1 93 ? 5.297 -1.066 7.973 1 97.06 93 ILE A N 1
ATOM 732 C CA . ILE A 1 93 ? 4.027 -0.41 8.25 1 97.06 93 ILE A CA 1
ATOM 733 C C . ILE A 1 93 ? 3.648 -0.618 9.719 1 97.06 93 ILE A C 1
ATOM 735 O O . ILE A 1 93 ? 3.152 0.301 10.375 1 97.06 93 ILE A O 1
ATOM 739 N N . LYS A 1 94 ? 3.902 -1.81 10.188 1 95.25 94 LYS A N 1
ATOM 740 C CA . LYS A 1 94 ? 3.652 -2.088 11.602 1 95.25 94 LYS A CA 1
ATOM 741 C C . LYS A 1 94 ? 4.449 -1.146 12.492 1 95.25 94 LYS A C 1
ATOM 743 O O . LYS A 1 94 ? 3.902 -0.555 13.43 1 95.25 94 LYS A O 1
ATOM 748 N N . TYR A 1 95 ? 5.707 -0.994 12.188 1 97.06 95 TYR A N 1
ATOM 749 C CA . TYR A 1 95 ? 6.559 -0.095 12.961 1 97.06 95 TYR A CA 1
ATOM 750 C C . TYR A 1 95 ? 6.066 1.344 12.852 1 97.06 95 TYR A C 1
ATOM 752 O O . TYR A 1 95 ? 6.152 2.107 13.82 1 97.06 95 TYR A O 1
ATOM 760 N N . ARG A 1 96 ? 5.582 1.693 11.703 1 97.38 96 ARG A N 1
ATOM 761 C CA . ARG A 1 96 ? 5.105 3.062 11.523 1 97.38 96 ARG A CA 1
ATOM 762 C C . ARG A 1 96 ? 3.922 3.354 12.445 1 97.38 96 ARG A C 1
ATOM 764 O O . ARG A 1 96 ? 3.865 4.41 13.07 1 97.38 96 ARG A O 1
ATOM 771 N N . TRP A 1 97 ? 3.027 2.426 12.523 1 95.88 97 TRP A N 1
ATOM 772 C CA . TRP A 1 97 ? 1.874 2.594 13.406 1 95.88 97 TRP A CA 1
ATOM 773 C C . TRP A 1 97 ? 2.311 2.699 14.859 1 95.88 97 TRP A C 1
ATOM 775 O O . TRP A 1 97 ? 1.77 3.504 15.625 1 95.88 97 TRP A O 1
ATOM 785 N N . GLU A 1 98 ? 3.27 1.901 15.219 1 96.75 98 GLU A N 1
ATOM 786 C CA . GLU A 1 98 ? 3.803 1.962 16.578 1 96.75 98 GLU A CA 1
ATOM 787 C C . GLU A 1 98 ? 4.422 3.326 16.859 1 96.75 98 GLU A C 1
ATOM 789 O O . GLU A 1 98 ? 4.234 3.881 17.953 1 96.75 98 GLU A O 1
ATOM 794 N N . GLU A 1 99 ? 5.121 3.789 15.883 1 97.06 99 GLU A N 1
ATOM 795 C CA . GLU A 1 99 ? 5.773 5.082 16.062 1 97.06 99 GLU A CA 1
ATOM 796 C C . GLU A 1 99 ? 4.746 6.211 16.141 1 97.06 99 GLU A C 1
ATOM 798 O O . GLU A 1 99 ? 4.953 7.195 16.844 1 97.06 99 GLU A O 1
ATOM 803 N N . ILE A 1 100 ? 3.684 6.125 15.398 1 95.19 100 ILE A N 1
ATOM 804 C CA . ILE A 1 100 ? 2.613 7.109 15.477 1 95.19 100 ILE A CA 1
ATOM 805 C C . ILE A 1 100 ? 2.021 7.121 16.891 1 95.19 100 ILE A C 1
ATOM 807 O O . ILE A 1 100 ? 1.82 8.188 17.469 1 95.19 100 ILE A O 1
ATOM 811 N N . GLU A 1 101 ? 1.803 5.977 17.438 1 95.38 101 GLU A N 1
ATOM 812 C CA . GLU A 1 101 ? 1.243 5.879 18.781 1 95.38 101 GLU A CA 1
ATOM 813 C C . GLU A 1 101 ? 2.219 6.418 19.828 1 95.38 101 GLU A C 1
ATOM 815 O O . GLU A 1 101 ? 1.816 7.117 20.766 1 95.38 101 GLU A O 1
ATOM 820 N N . LYS A 1 102 ? 3.457 6.066 19.641 1 95.94 102 LYS A N 1
ATOM 821 C CA . LYS A 1 102 ? 4.473 6.602 20.547 1 95.94 102 LYS A CA 1
ATOM 822 C C . LYS A 1 102 ? 4.473 8.125 20.531 1 95.94 102 LYS A C 1
ATOM 824 O O . LYS A 1 102 ? 4.578 8.758 21.578 1 95.94 102 LYS A O 1
ATOM 829 N N . GLU A 1 103 ? 4.426 8.641 19.359 1 94.12 103 GLU A N 1
ATOM 830 C CA . GLU A 1 103 ? 4.371 10.094 19.234 1 94.12 103 GLU A CA 1
ATOM 831 C C . GLU A 1 103 ? 3.125 10.664 19.906 1 94.12 103 GLU A C 1
ATOM 833 O O . GLU A 1 103 ? 3.195 11.68 20.594 1 94.12 103 GLU A O 1
ATOM 838 N N . ASN A 1 104 ? 1.996 10.008 19.75 1 92.88 104 ASN A N 1
ATOM 839 C CA . ASN A 1 104 ? 0.754 10.43 20.391 1 92.88 104 ASN A CA 1
ATOM 840 C C . ASN A 1 104 ? 0.89 10.453 21.906 1 92.88 104 ASN A C 1
ATOM 842 O O . ASN A 1 104 ? 0.47 11.414 22.547 1 92.88 104 ASN A O 1
ATOM 846 N N . GLN A 1 105 ? 1.475 9.445 22.391 1 94.75 105 GLN A N 1
ATOM 847 C CA . GLN A 1 105 ? 1.657 9.344 23.828 1 94.75 105 GLN A CA 1
ATOM 848 C C . GLN A 1 105 ? 2.592 10.438 24.344 1 94.75 105 GLN A C 1
ATOM 850 O O . GLN A 1 105 ? 2.359 11.016 25.406 1 94.75 105 GLN A O 1
ATOM 855 N N . ALA A 1 106 ? 3.584 10.68 23.578 1 94.12 106 ALA A N 1
ATOM 856 C CA . ALA A 1 106 ? 4.531 11.727 23.953 1 94.12 106 ALA A CA 1
ATOM 857 C C . ALA A 1 106 ? 3.863 13.094 23.969 1 94.12 106 ALA A C 1
ATOM 859 O O . ALA A 1 106 ? 4.113 13.914 24.859 1 94.12 106 ALA A O 1
ATOM 860 N N . ILE A 1 107 ? 3.104 13.312 23.031 1 91.62 107 ILE A N 1
ATOM 861 C CA . ILE A 1 107 ? 2.385 14.578 22.938 1 91.62 107 ILE A CA 1
ATOM 862 C C . ILE A 1 107 ? 1.427 14.711 24.109 1 91.62 107 ILE A C 1
ATOM 864 O O . ILE A 1 107 ? 1.346 15.773 24.734 1 91.62 107 ILE A O 1
ATOM 868 N N . LYS A 1 108 ? 0.749 13.664 24.391 1 92.69 108 LYS A N 1
ATOM 869 C CA . LYS A 1 108 ? -0.178 13.664 25.516 1 92.69 108 LYS A CA 1
ATOM 870 C C . LYS A 1 108 ? 0.547 13.969 26.812 1 92.69 108 LYS A C 1
ATOM 872 O O . LYS A 1 108 ? 0.085 14.789 27.609 1 92.69 108 LYS A O 1
ATOM 877 N N . LYS A 1 109 ? 1.595 13.359 27.031 1 94.62 109 LYS A N 1
ATOM 878 C CA . LYS A 1 109 ? 2.389 13.57 28.234 1 94.62 109 LYS A CA 1
ATOM 879 C C . LYS A 1 109 ? 2.883 15.008 28.328 1 94.62 109 LYS A C 1
ATOM 881 O O . LYS A 1 109 ? 2.857 15.609 29.406 1 94.62 109 LYS A O 1
ATOM 886 N N . ALA A 1 110 ? 3.371 15.492 27.234 1 93.19 110 ALA A N 1
ATOM 887 C CA . ALA A 1 110 ? 3.836 16.875 27.203 1 93.19 110 ALA A CA 1
ATOM 888 C C . ALA A 1 110 ? 2.705 17.844 27.547 1 93.19 110 ALA A C 1
ATOM 890 O O . ALA A 1 110 ? 2.906 18.797 28.297 1 93.19 110 ALA A O 1
ATOM 891 N N . LYS A 1 111 ? 1.565 17.594 27.078 1 90.44 111 LYS A N 1
ATOM 892 C CA . LYS A 1 111 ? 0.401 18.438 27.359 1 90.44 111 LYS A CA 1
ATOM 893 C C . LYS A 1 111 ? 0.038 18.391 28.844 1 90.44 111 LYS A C 1
ATOM 895 O O . LYS A 1 111 ? -0.264 19.422 29.438 1 90.44 111 LYS A O 1
ATOM 900 N N . GLU A 1 112 ? 0.088 17.234 29.344 1 93.94 112 GLU A N 1
ATOM 901 C CA . GLU A 1 112 ? -0.204 17.047 30.766 1 93.94 112 GLU A CA 1
ATOM 902 C C . GLU A 1 112 ? 0.798 17.797 31.641 1 93.94 112 GLU A C 1
ATOM 904 O O . GLU A 1 112 ? 0.444 18.312 32.688 1 93.94 112 GLU A O 1
ATOM 909 N N . GLN A 1 113 ? 1.942 17.938 31.156 1 94.88 113 GLN A N 1
ATOM 910 C CA . GLN A 1 113 ? 3.004 18.594 31.906 1 94.88 113 GLN A CA 1
ATOM 911 C C . GLN A 1 113 ? 3.107 20.078 31.516 1 94.88 113 GLN A C 1
ATOM 913 O O . GLN A 1 113 ? 4.012 20.781 31.969 1 94.88 113 GLN A O 1
ATOM 918 N N . ALA A 1 114 ? 2.324 20.5 30.578 1 93.06 114 ALA A N 1
ATOM 919 C CA . ALA A 1 114 ? 2.252 21.891 30.125 1 93.06 114 ALA A CA 1
ATOM 920 C C . ALA A 1 114 ? 3.564 22.312 29.484 1 93.06 114 ALA A C 1
ATOM 922 O O . ALA A 1 114 ? 4.055 23.422 29.734 1 93.06 114 ALA A O 1
ATOM 923 N N . ILE A 1 115 ? 4.16 21.375 28.891 1 90.75 115 ILE A N 1
ATOM 924 C CA . ILE A 1 115 ? 5.379 21.688 28.141 1 90.75 115 ILE A CA 1
ATOM 925 C C . ILE A 1 115 ? 5.137 21.516 26.656 1 90.75 115 ILE A C 1
ATOM 927 O O . ILE A 1 115 ? 4.234 20.781 26.234 1 90.75 115 ILE A O 1
ATOM 931 N N . LYS A 1 116 ? 5.922 22.219 25.922 1 84.19 116 LYS A N 1
ATOM 932 C CA . LYS A 1 116 ? 5.816 22.109 24.469 1 84.19 116 LYS A CA 1
ATOM 933 C C . LYS A 1 116 ? 6.465 20.828 23.969 1 84.19 116 LYS A C 1
ATOM 935 O O . LYS A 1 116 ? 7.59 20.5 24.359 1 84.19 116 LYS A O 1
ATOM 940 N N . TYR A 1 117 ? 5.754 20.094 23.188 1 87.5 117 TYR A N 1
ATOM 941 C CA . TYR A 1 117 ? 6.305 18.859 22.641 1 87.5 117 TYR A CA 1
ATOM 942 C C . TYR A 1 117 ? 7.262 19.156 21.484 1 87.5 117 TYR A C 1
ATOM 944 O O . TYR A 1 117 ? 6.934 19.906 20.578 1 87.5 117 TYR A O 1
ATOM 952 N N . ILE A 1 118 ? 8.383 18.531 21.562 1 83.62 118 ILE A N 1
ATOM 953 C CA . ILE A 1 118 ? 9.367 18.609 20.484 1 83.62 118 ILE A CA 1
ATOM 954 C C . ILE A 1 118 ? 9.516 17.25 19.812 1 83.62 118 ILE A C 1
ATOM 956 O O . ILE A 1 118 ? 9.969 16.297 20.453 1 83.62 118 ILE A O 1
ATOM 960 N N . PRO A 1 119 ? 9.148 17.25 18.625 1 86.38 119 PRO A N 1
ATOM 961 C CA . PRO A 1 119 ? 9.25 15.953 17.953 1 86.38 119 PRO A CA 1
ATOM 962 C C . PRO A 1 119 ? 10.688 15.445 17.844 1 86.38 119 PRO A C 1
ATOM 964 O O . PRO A 1 119 ? 11.609 16.234 17.641 1 86.38 119 PRO A O 1
ATOM 967 N N . ILE A 1 120 ? 10.82 14.141 17.969 1 87.56 120 ILE A N 1
ATOM 968 C CA . ILE A 1 120 ? 12.125 13.508 17.797 1 87.56 120 ILE A CA 1
ATOM 969 C C . ILE A 1 120 ? 12.445 13.375 16.312 1 87.56 120 ILE A C 1
ATOM 971 O O . ILE A 1 120 ? 11.609 12.914 15.531 1 87.56 120 ILE A O 1
ATOM 975 N N . THR A 1 121 ? 13.594 13.836 15.984 1 89.31 121 THR A N 1
ATOM 976 C CA . THR A 1 121 ? 14.008 13.727 14.586 1 89.31 121 THR A CA 1
ATOM 977 C C . THR A 1 121 ? 15.383 13.062 14.484 1 89.31 121 THR A C 1
ATOM 979 O O . THR A 1 121 ? 16.188 13.156 15.406 1 89.31 121 THR A O 1
ATOM 982 N N . PHE A 1 122 ? 15.57 12.398 13.406 1 92.06 122 PHE A N 1
ATOM 983 C CA . PHE A 1 122 ? 16.875 11.805 13.117 1 92.06 122 PHE A CA 1
ATOM 984 C C . PHE A 1 122 ? 17.797 12.82 12.469 1 92.06 122 PHE A C 1
ATOM 986 O O . PHE A 1 122 ? 17.453 13.992 12.336 1 92.06 122 PHE A O 1
ATOM 993 N N . GLU A 1 123 ? 19.016 12.406 12.117 1 86.69 123 GLU A N 1
ATOM 994 C CA . GLU A 1 123 ? 20.047 13.266 11.547 1 86.69 123 GLU A CA 1
ATOM 995 C C . GLU A 1 123 ? 19.562 13.906 10.25 1 86.69 123 GLU A C 1
ATOM 997 O O . GLU A 1 123 ? 19.938 15.039 9.93 1 86.69 123 GLU A O 1
ATOM 1002 N N . ASN A 1 124 ? 18.766 13.164 9.586 1 83.94 124 ASN A N 1
ATOM 1003 C CA . ASN A 1 124 ? 18.281 13.68 8.312 1 83.94 124 ASN A CA 1
ATOM 1004 C C . ASN A 1 124 ? 17 14.484 8.484 1 83.94 124 ASN A C 1
ATOM 1006 O O . ASN A 1 124 ? 16.312 14.797 7.508 1 83.94 124 ASN A O 1
ATOM 1010 N N . GLN A 1 125 ? 16.531 14.578 9.75 1 81.94 125 GLN A N 1
ATOM 1011 C CA . GLN A 1 125 ? 15.422 15.445 10.148 1 81.94 125 GLN A CA 1
ATOM 1012 C C . GLN A 1 125 ? 14.078 14.75 9.938 1 81.94 125 GLN A C 1
ATOM 1014 O O . GLN A 1 125 ? 13.023 15.359 10.117 1 81.94 125 GLN A O 1
ATOM 1019 N N . ASP A 1 126 ? 14.102 13.516 9.617 1 88.75 126 ASP A N 1
ATOM 1020 C CA . ASP A 1 126 ? 12.867 12.734 9.578 1 88.75 126 ASP A CA 1
ATOM 1021 C C . ASP A 1 126 ? 12.398 12.367 10.984 1 88.75 126 ASP A C 1
ATOM 1023 O O . ASP A 1 126 ? 13.211 12.039 11.844 1 88.75 126 ASP A O 1
ATOM 1027 N N . THR A 1 127 ? 11.125 12.516 11.203 1 92.06 127 THR A N 1
ATOM 1028 C CA . THR A 1 127 ? 10.578 11.836 12.375 1 92.06 127 THR A CA 1
ATOM 1029 C C . THR A 1 127 ? 10.523 10.328 12.148 1 92.06 127 THR A C 1
ATOM 1031 O O . THR A 1 127 ? 10.633 9.867 11.008 1 92.06 127 THR A O 1
ATOM 1034 N N . PRO A 1 128 ? 10.375 9.594 13.211 1 96 128 PRO A N 1
ATOM 1035 C CA . PRO A 1 128 ? 10.312 8.141 13.031 1 96 128 PRO A CA 1
ATOM 1036 C C . PRO A 1 128 ? 9.195 7.715 12.07 1 96 128 PRO A C 1
ATOM 1038 O O . PRO A 1 128 ? 9.422 6.891 11.188 1 96 128 PRO A O 1
ATOM 1041 N N . LYS A 1 129 ? 8.031 8.281 12.227 1 94.19 129 LYS A N 1
ATOM 1042 C CA . LYS A 1 129 ? 6.926 7.891 11.359 1 94.19 129 LYS A CA 1
ATOM 1043 C C . LYS A 1 129 ? 7.188 8.32 9.914 1 94.19 129 LYS A C 1
ATOM 1045 O O . LYS A 1 129 ? 6.82 7.605 8.977 1 94.19 129 LYS A O 1
ATOM 1050 N N . GLN A 1 130 ? 7.836 9.438 9.719 1 92 130 GLN A N 1
ATOM 1051 C CA . GLN A 1 130 ? 8.172 9.914 8.383 1 92 130 GLN A CA 1
ATOM 1052 C C . GLN A 1 130 ? 9.242 9.039 7.738 1 92 130 GLN A C 1
ATOM 1054 O O . GLN A 1 130 ? 9.141 8.703 6.559 1 92 130 GLN A O 1
ATOM 1059 N N . LEU A 1 131 ? 10.25 8.727 8.539 1 94.94 131 LEU A N 1
ATOM 1060 C CA . LEU A 1 131 ? 11.328 7.863 8.055 1 94.94 131 LEU A CA 1
ATOM 1061 C C . LEU A 1 131 ? 10.766 6.547 7.527 1 94.94 131 LEU A C 1
ATOM 1063 O O . LEU A 1 131 ? 11.086 6.137 6.41 1 94.94 131 LEU A O 1
ATOM 1067 N N . LEU A 1 132 ? 9.914 5.992 8.297 1 97.69 132 LEU A N 1
ATOM 1068 C CA . LEU A 1 132 ? 9.344 4.695 7.941 1 97.69 132 LEU A CA 1
ATOM 1069 C C . LEU A 1 132 ? 8.453 4.805 6.711 1 97.69 132 LEU A C 1
ATOM 1071 O O . LEU A 1 132 ? 8.406 3.885 5.891 1 97.69 132 LEU A O 1
ATOM 1075 N N . ALA A 1 133 ? 7.777 5.883 6.598 1 94.69 133 ALA A N 1
ATOM 1076 C CA . ALA A 1 133 ? 6.949 6.102 5.414 1 94.69 133 ALA A CA 1
ATOM 1077 C C . ALA A 1 133 ? 7.812 6.305 4.172 1 94.69 133 ALA A C 1
ATOM 1079 O O . ALA A 1 133 ? 7.539 5.723 3.119 1 94.69 133 ALA A O 1
ATOM 1080 N N . ARG A 1 134 ? 8.828 7.039 4.266 1 91.31 134 ARG A N 1
ATOM 1081 C CA . ARG A 1 134 ? 9.648 7.453 3.131 1 91.31 134 ARG A CA 1
ATOM 1082 C C . ARG A 1 134 ? 10.57 6.324 2.682 1 91.31 134 ARG A C 1
ATOM 1084 O O . ARG A 1 134 ? 11.117 6.363 1.576 1 91.31 134 ARG A O 1
ATOM 1091 N N . CYS A 1 135 ? 10.742 5.336 3.443 1 96.69 135 CYS A N 1
ATOM 1092 C CA . CYS A 1 135 ? 11.656 4.25 3.1 1 96.69 135 CYS A CA 1
ATOM 1093 C C . CYS A 1 135 ? 10.922 3.115 2.398 1 96.69 135 CYS A C 1
ATOM 1095 O O . CYS A 1 135 ? 11.516 2.086 2.078 1 96.69 135 CYS A O 1
ATOM 1097 N N . ARG A 1 136 ? 9.672 3.34 2.146 1 96.25 136 ARG A N 1
ATOM 1098 C CA . ARG A 1 136 ? 8.883 2.305 1.484 1 96.25 136 ARG A CA 1
ATOM 1099 C C . ARG A 1 136 ? 9.57 1.829 0.207 1 96.25 136 ARG A C 1
ATOM 1101 O O . ARG A 1 136 ? 9.789 0.631 0.023 1 96.25 136 ARG A O 1
ATOM 1108 N N . TYR A 1 137 ? 9.977 2.785 -0.599 1 93.38 137 TYR A N 1
ATOM 1109 C CA . TYR A 1 137 ? 10.531 2.434 -1.901 1 93.38 137 TYR A CA 1
ATOM 1110 C C . TYR A 1 137 ? 12.023 2.141 -1.8 1 93.38 137 TYR A C 1
ATOM 1112 O O . TYR A 1 137 ? 12.586 1.444 -2.648 1 93.38 137 TYR A O 1
ATOM 1120 N N . ILE A 1 138 ? 12.609 2.643 -0.803 1 95.56 138 ILE A N 1
ATOM 1121 C CA . ILE A 1 138 ? 14.039 2.439 -0.613 1 95.56 138 ILE A CA 1
ATOM 1122 C C . ILE A 1 138 ? 14.32 0.963 -0.338 1 95.56 138 ILE A C 1
ATOM 1124 O O . ILE A 1 138 ? 15.164 0.35 -1.001 1 95.56 138 ILE A O 1
ATOM 1128 N N . ILE A 1 139 ? 13.5 0.402 0.512 1 97.44 139 ILE A N 1
ATOM 1129 C CA . ILE A 1 139 ? 13.812 -0.962 0.925 1 97.44 139 ILE A CA 1
ATOM 1130 C C . ILE A 1 139 ? 13.242 -1.95 -0.09 1 97.44 139 ILE A C 1
ATOM 1132 O O . ILE A 1 139 ? 13.438 -3.162 0.035 1 97.44 139 ILE A O 1
ATOM 1136 N N . ALA A 1 140 ? 12.547 -1.415 -1.052 1 95.12 140 ALA A N 1
ATOM 1137 C CA . ALA A 1 140 ? 12.086 -2.256 -2.152 1 95.12 140 ALA A CA 1
ATOM 1138 C C . ALA A 1 140 ? 13.172 -2.42 -3.211 1 95.12 140 ALA A C 1
ATOM 1140 O O . ALA A 1 140 ? 13.086 -3.305 -4.066 1 95.12 140 ALA A O 1
ATOM 1141 N N . LYS A 1 141 ? 14.219 -1.601 -3.143 1 95.12 141 LYS A N 1
ATOM 1142 C CA . LYS A 1 141 ? 15.289 -1.6 -4.137 1 95.12 141 LYS A CA 1
ATOM 1143 C C . LYS A 1 141 ? 16.547 -2.277 -3.592 1 95.12 141 LYS A C 1
ATOM 1145 O O . LYS A 1 141 ? 16.703 -2.402 -2.377 1 95.12 141 LYS A O 1
ATOM 1150 N N . LYS A 1 142 ? 17.344 -2.717 -4.527 1 94.75 142 LYS A N 1
ATOM 1151 C CA . LYS A 1 142 ? 18.672 -3.164 -4.145 1 94.75 142 LYS A CA 1
ATOM 1152 C C . LYS A 1 142 ? 19.562 -1.983 -3.768 1 94.75 142 LYS A C 1
ATOM 1154 O O . LYS A 1 142 ? 19.375 -0.875 -4.273 1 94.75 142 LYS A O 1
ATOM 1159 N N . PRO A 1 143 ? 20.516 -2.221 -2.93 1 95 143 PRO A N 1
ATOM 1160 C CA . PRO A 1 143 ? 21.375 -1.129 -2.455 1 95 143 PRO A CA 1
ATOM 1161 C C . PRO A 1 143 ? 22.062 -0.383 -3.594 1 95 143 PRO A C 1
ATOM 1163 O O . PRO A 1 143 ? 22.234 0.836 -3.523 1 95 143 PRO A O 1
ATOM 1166 N N . ASN A 1 144 ? 22.438 -1.089 -4.621 1 93.69 144 ASN A N 1
ATOM 1167 C CA . ASN A 1 144 ? 23.172 -0.471 -5.715 1 93.69 144 ASN A CA 1
ATOM 1168 C C . ASN A 1 144 ? 22.297 0.477 -6.523 1 93.69 144 ASN A C 1
ATOM 1170 O O . ASN A 1 144 ? 22.797 1.258 -7.336 1 93.69 144 ASN A O 1
ATOM 1174 N N . GLN A 1 145 ? 21.016 0.434 -6.262 1 93.88 145 GLN A N 1
ATOM 1175 C CA . GLN A 1 145 ? 20.062 1.284 -6.984 1 93.88 145 GLN A CA 1
ATOM 1176 C C . GLN A 1 145 ? 19.719 2.525 -6.172 1 93.88 145 GLN A C 1
ATOM 1178 O O . GLN A 1 145 ? 18.969 3.391 -6.641 1 93.88 145 GLN A O 1
ATOM 1183 N N . TRP A 1 146 ? 20.266 2.666 -4.973 1 93.25 146 TRP A N 1
ATOM 1184 C CA . TRP A 1 146 ? 19.953 3.795 -4.105 1 93.25 146 TRP A CA 1
ATOM 1185 C C . TRP A 1 146 ? 20.719 5.043 -4.531 1 93.25 146 TRP A C 1
ATOM 1187 O O . TRP A 1 146 ? 21.891 4.969 -4.902 1 93.25 146 TRP A O 1
ATOM 1197 N N . THR A 1 147 ? 20.078 6.113 -4.488 1 88.19 147 THR A N 1
ATOM 1198 C CA . THR A 1 147 ? 20.781 7.395 -4.559 1 88.19 147 THR A CA 1
ATOM 1199 C C . THR A 1 147 ? 21.531 7.668 -3.26 1 88.19 147 THR A C 1
ATOM 1201 O O . THR A 1 147 ? 21.375 6.938 -2.277 1 88.19 147 THR A O 1
ATOM 1204 N N . GLU A 1 148 ? 22.281 8.672 -3.273 1 88.12 148 GLU A N 1
ATOM 1205 C CA . GLU A 1 148 ? 23.047 9.008 -2.082 1 88.12 148 GLU A CA 1
ATOM 1206 C C . GLU A 1 148 ? 22.141 9.367 -0.914 1 88.12 148 GLU A C 1
ATOM 1208 O O . GLU A 1 148 ? 22.375 8.93 0.218 1 88.12 148 GLU A O 1
ATOM 1213 N N . THR A 1 149 ? 21.156 10.078 -1.193 1 84.62 149 THR A N 1
ATOM 1214 C CA . THR A 1 149 ? 20.219 10.469 -0.153 1 84.62 149 THR A CA 1
ATOM 1215 C C . THR A 1 149 ? 19.469 9.258 0.384 1 84.62 149 THR A C 1
ATOM 1217 O O . THR A 1 149 ? 19.188 9.172 1.583 1 84.62 149 THR A O 1
ATOM 1220 N N . GLN A 1 150 ? 19.188 8.359 -0.481 1 91.12 150 GLN A N 1
ATOM 1221 C CA . GLN A 1 150 ? 18.5 7.145 -0.077 1 91.12 150 GLN A CA 1
ATOM 1222 C C . GLN A 1 150 ? 19.391 6.254 0.781 1 91.12 150 GLN A C 1
ATOM 1224 O O . GLN A 1 150 ? 18.922 5.613 1.722 1 91.12 150 GLN A O 1
ATOM 1229 N N . LYS A 1 151 ? 20.625 6.27 0.424 1 94.5 151 LYS A N 1
ATOM 1230 C CA . LYS A 1 151 ? 21.578 5.504 1.22 1 94.5 151 LYS A CA 1
ATOM 1231 C C . LYS A 1 151 ? 21.625 6.008 2.66 1 94.5 151 LYS A C 1
ATOM 1233 O O . LYS A 1 151 ? 21.625 5.211 3.602 1 94.5 151 LYS A O 1
ATOM 1238 N N . VAL A 1 152 ? 21.641 7.285 2.781 1 92.81 152 VAL A N 1
ATOM 1239 C CA . VAL A 1 152 ? 21.672 7.898 4.105 1 92.81 152 VAL A CA 1
ATOM 1240 C C . VAL A 1 152 ? 20.406 7.535 4.879 1 92.81 152 VAL A C 1
ATOM 1242 O O . VAL A 1 152 ? 20.469 7.133 6.039 1 92.81 152 VAL A O 1
ATOM 1245 N N . ARG A 1 153 ? 19.312 7.652 4.281 1 94.19 153 ARG A N 1
ATOM 1246 C CA . ARG A 1 153 ? 18.031 7.332 4.922 1 94.19 153 ARG A CA 1
ATOM 1247 C C . ARG A 1 153 ? 17.969 5.855 5.297 1 94.19 153 ARG A C 1
ATOM 1249 O O . ARG A 1 153 ? 17.469 5.504 6.363 1 94.19 153 ARG A O 1
ATOM 1256 N N . ALA A 1 154 ? 18.453 5.062 4.367 1 97.19 154 ALA A N 1
ATOM 1257 C CA . ALA A 1 154 ? 18.484 3.629 4.641 1 97.19 154 ALA A CA 1
ATOM 1258 C C . ALA A 1 154 ? 19.344 3.314 5.859 1 97.19 154 ALA A C 1
ATOM 1260 O O . ALA A 1 154 ? 18.953 2.498 6.703 1 97.19 154 ALA A O 1
ATOM 1261 N N . GLN A 1 155 ? 20.391 3.957 5.934 1 97.62 155 GLN A N 1
ATOM 1262 C CA . GLN A 1 155 ? 21.297 3.73 7.055 1 97.62 155 GLN A CA 1
ATOM 1263 C C . GLN A 1 155 ? 20.641 4.098 8.383 1 97.62 155 GLN A C 1
ATOM 1265 O O . GLN A 1 155 ? 20.75 3.365 9.359 1 97.62 155 GLN A O 1
ATOM 1270 N N . ILE A 1 156 ? 19.984 5.18 8.383 1 97.62 156 ILE A N 1
ATOM 1271 C CA . ILE A 1 156 ? 19.281 5.613 9.578 1 97.62 156 ILE A CA 1
ATOM 1272 C C . ILE A 1 156 ? 18.203 4.594 9.93 1 97.62 156 ILE A C 1
ATOM 1274 O O . ILE A 1 156 ? 18.062 4.199 11.094 1 97.62 156 ILE A O 1
ATOM 1278 N N . LEU A 1 157 ? 17.516 4.133 8.961 1 98.19 157 LEU A N 1
ATOM 1279 C CA . LEU A 1 157 ? 16.453 3.148 9.164 1 98.19 157 LEU A CA 1
ATOM 1280 C C . LEU A 1 157 ? 17.016 1.875 9.797 1 98.19 157 LEU A C 1
ATOM 1282 O O . LEU A 1 157 ? 16.469 1.381 10.789 1 98.19 157 LEU A O 1
ATOM 1286 N N . PHE A 1 158 ? 18.078 1.411 9.227 1 98.44 158 PHE A N 1
ATOM 1287 C CA . PHE A 1 158 ? 18.625 0.125 9.641 1 98.44 158 PHE A CA 1
ATOM 1288 C C . PHE A 1 158 ? 19.266 0.227 11.023 1 98.44 158 PHE A C 1
ATOM 1290 O O . PHE A 1 158 ? 19.25 -0.736 11.789 1 98.44 158 PHE A O 1
ATOM 1297 N N . GLN A 1 159 ? 19.75 1.372 11.32 1 98.06 159 GLN A N 1
ATOM 1298 C CA . GLN A 1 159 ? 20.328 1.594 12.641 1 98.06 159 GLN A CA 1
ATOM 1299 C C . GLN A 1 159 ? 19.266 1.597 13.727 1 98.06 159 GLN A C 1
ATOM 1301 O O . GLN A 1 159 ? 19.453 1.019 14.797 1 98.06 159 GLN A O 1
ATOM 1306 N N . HIS A 1 160 ? 18.156 2.141 13.477 1 97.94 160 HIS A N 1
ATOM 1307 C CA . HIS A 1 160 ? 17.141 2.344 14.5 1 97.94 160 HIS A CA 1
ATOM 1308 C C . HIS A 1 160 ? 16.125 1.208 14.5 1 97.94 160 HIS A C 1
ATOM 1310 O O . HIS A 1 160 ? 15.414 1.004 15.484 1 97.94 160 HIS A O 1
ATOM 1316 N N . TYR A 1 161 ? 16.094 0.498 13.406 1 97.88 161 TYR A N 1
ATOM 1317 C CA . TYR A 1 161 ? 15.188 -0.644 13.297 1 97.88 161 TYR A CA 1
ATOM 1318 C C . TYR A 1 161 ? 15.93 -1.873 12.781 1 97.88 161 TYR A C 1
ATOM 1320 O O . TYR A 1 161 ? 15.727 -2.297 11.641 1 97.88 161 TYR A O 1
ATOM 1328 N N . PRO A 1 162 ? 16.578 -2.506 13.656 1 97.31 162 PRO A N 1
ATOM 1329 C CA . PRO A 1 162 ? 17.438 -3.627 13.25 1 97.31 162 PRO A CA 1
ATOM 1330 C C . PRO A 1 162 ? 16.641 -4.785 12.656 1 97.31 162 PRO A C 1
ATOM 1332 O O . PRO A 1 162 ? 17.156 -5.5 11.781 1 97.31 162 PRO A O 1
ATOM 1335 N N . LEU A 1 163 ? 15.445 -4.945 13.148 1 96.75 163 LEU A N 1
ATOM 1336 C CA . LEU A 1 163 ? 14.641 -6.031 12.602 1 96.75 163 LEU A CA 1
ATOM 1337 C C . LEU A 1 163 ? 14.297 -5.77 11.141 1 96.75 163 LEU A C 1
ATOM 1339 O O . LEU A 1 163 ? 14.211 -6.703 10.336 1 96.75 163 LEU A O 1
ATOM 1343 N N . ILE A 1 164 ? 14.07 -4.508 10.789 1 97.69 164 ILE A N 1
ATOM 1344 C CA . ILE A 1 164 ? 13.836 -4.16 9.391 1 97.69 164 ILE A CA 1
ATOM 1345 C C . ILE A 1 164 ? 15.094 -4.43 8.578 1 97.69 164 ILE A C 1
ATOM 1347 O O . ILE A 1 164 ? 15.016 -4.883 7.434 1 97.69 164 ILE A O 1
ATOM 1351 N N . HIS A 1 165 ? 16.188 -4.117 9.188 1 97.88 165 HIS A N 1
ATOM 1352 C CA . HIS A 1 165 ? 17.453 -4.383 8.5 1 97.88 165 HIS A CA 1
ATOM 1353 C C . HIS A 1 165 ? 17.609 -5.871 8.203 1 97.88 165 HIS A C 1
ATOM 1355 O O . HIS A 1 165 ? 17.969 -6.246 7.086 1 97.88 165 HIS A O 1
ATOM 1361 N N . GLN A 1 166 ? 17.344 -6.664 9.203 1 97 166 GLN A N 1
ATOM 1362 C CA . GLN A 1 166 ? 17.422 -8.109 9.031 1 97 166 GLN A CA 1
ATOM 1363 C C . GLN A 1 166 ? 16.453 -8.586 7.965 1 97 166 GLN A C 1
ATOM 1365 O O . GLN A 1 166 ? 16.797 -9.414 7.117 1 97 166 GLN A O 1
ATOM 1370 N N . ALA A 1 167 ? 15.266 -8.102 8.023 1 97.62 167 ALA A N 1
ATOM 1371 C CA . ALA A 1 167 ? 14.242 -8.461 7.051 1 97.62 167 ALA A CA 1
ATOM 1372 C C . ALA A 1 167 ? 14.656 -8.055 5.641 1 97.62 167 ALA A C 1
ATOM 1374 O O . ALA A 1 167 ? 14.422 -8.789 4.68 1 97.62 167 ALA A O 1
ATOM 1375 N N . TYR A 1 168 ? 15.234 -6.879 5.598 1 98.5 168 TYR A N 1
ATOM 1376 C CA . TYR A 1 168 ? 15.703 -6.371 4.312 1 98.5 168 TYR A CA 1
ATOM 1377 C C . TYR A 1 168 ? 16.781 -7.273 3.729 1 98.5 168 TYR A C 1
ATOM 1379 O O . TYR A 1 168 ? 16.719 -7.648 2.557 1 98.5 168 TYR A O 1
ATOM 1387 N N . LYS A 1 169 ? 17.734 -7.609 4.469 1 97.5 169 LYS A N 1
ATOM 1388 C CA . LYS A 1 169 ? 18.797 -8.508 4.023 1 97.5 169 LYS A CA 1
ATOM 1389 C C . LYS A 1 169 ? 18.234 -9.859 3.59 1 97.5 169 LYS A C 1
ATOM 1391 O O . LYS A 1 169 ? 18.641 -10.406 2.568 1 97.5 169 LYS A O 1
ATOM 1396 N N . HIS A 1 170 ? 17.328 -10.336 4.387 1 97.81 170 HIS A N 1
ATOM 1397 C CA . HIS A 1 170 ? 16.688 -11.609 4.09 1 97.81 170 HIS A CA 1
ATOM 1398 C C . HIS A 1 170 ? 15.93 -11.555 2.773 1 97.81 170 HIS A C 1
ATOM 1400 O O . HIS A 1 170 ? 15.961 -12.5 1.986 1 97.81 170 HIS A O 1
ATOM 1406 N N . THR A 1 171 ? 15.289 -10.461 2.516 1 97.75 171 THR A N 1
ATOM 1407 C CA . THR A 1 171 ? 14.562 -10.258 1.267 1 97.75 171 THR A CA 1
ATOM 1408 C C . THR A 1 171 ? 15.531 -10.172 0.088 1 97.75 171 THR A C 1
ATOM 1410 O O . THR A 1 171 ? 15.273 -10.742 -0.975 1 97.75 171 THR A O 1
ATOM 1413 N N . GLN A 1 172 ? 16.656 -9.508 0.295 1 97.56 172 GLN A N 1
ATOM 1414 C CA . GLN A 1 172 ? 17.656 -9.398 -0.757 1 97.56 172 GLN A CA 1
ATOM 1415 C C . GLN A 1 172 ? 18.25 -10.766 -1.091 1 97.56 172 GLN A C 1
ATOM 1417 O O . GLN A 1 172 ? 18.516 -11.062 -2.258 1 97.56 172 GLN A O 1
ATOM 1422 N N . GLU A 1 173 ? 18.422 -11.461 -0.08 1 97.38 173 GLU A N 1
ATOM 1423 C CA . GLU A 1 173 ? 18.938 -12.82 -0.292 1 97.38 173 GLU A CA 1
ATOM 1424 C C . GLU A 1 173 ? 18 -13.625 -1.187 1 97.38 173 GLU A C 1
ATOM 1426 O O . GLU A 1 173 ? 18.453 -14.344 -2.076 1 97.38 173 GLU A O 1
ATOM 1431 N N . PHE A 1 174 ? 16.781 -13.531 -0.956 1 98 174 PHE A N 1
ATOM 1432 C CA . PHE A 1 174 ? 15.828 -14.258 -1.778 1 98 174 PHE A CA 1
ATOM 1433 C C . PHE A 1 174 ? 15.867 -13.766 -3.221 1 98 174 PHE A C 1
ATOM 1435 O O . PHE A 1 174 ? 15.867 -14.57 -4.156 1 98 174 PHE A O 1
ATOM 1442 N N . ARG A 1 175 ? 15.852 -12.5 -3.367 1 96.38 175 ARG A N 1
ATOM 1443 C CA . ARG A 1 175 ? 15.875 -11.922 -4.707 1 96.38 175 ARG A CA 1
ATOM 1444 C C . ARG A 1 175 ? 17.094 -12.391 -5.484 1 96.38 175 ARG A C 1
ATOM 1446 O O . ARG A 1 175 ? 17.016 -12.633 -6.691 1 96.38 175 ARG A O 1
ATOM 1453 N N . ASN A 1 176 ? 18.156 -12.586 -4.848 1 96.19 176 ASN A N 1
ATOM 1454 C CA . ASN A 1 176 ? 19.406 -12.992 -5.48 1 96.19 176 ASN A CA 1
ATOM 1455 C C . ASN A 1 176 ? 19.359 -14.445 -5.945 1 96.19 176 ASN A C 1
ATOM 1457 O O . ASN A 1 176 ? 20.156 -14.867 -6.781 1 96.19 176 ASN A O 1
ATOM 1461 N N . ILE A 1 177 ? 18.469 -15.188 -5.402 1 97 177 ILE A N 1
ATOM 1462 C CA . ILE A 1 177 ? 18.344 -16.594 -5.801 1 97 177 ILE A CA 1
ATOM 1463 C C . ILE A 1 177 ? 18.016 -16.672 -7.289 1 97 177 ILE A C 1
ATOM 1465 O O . ILE A 1 177 ? 18.453 -17.609 -7.973 1 97 177 ILE A O 1
ATOM 1469 N N . TYR A 1 178 ? 17.266 -15.703 -7.797 1 94.5 178 TYR A N 1
ATOM 1470 C CA . TYR A 1 178 ? 16.812 -15.75 -9.18 1 94.5 178 TYR A CA 1
ATOM 1471 C C . TYR A 1 178 ? 17.953 -15.477 -10.148 1 94.5 178 TYR A C 1
ATOM 1473 O O . TYR A 1 178 ? 17.797 -15.57 -11.367 1 94.5 178 TYR A O 1
ATOM 1481 N N . GLU A 1 179 ? 19.141 -15.188 -9.617 1 92.25 179 GLU A N 1
ATOM 1482 C CA . GLU A 1 179 ? 20.312 -14.992 -10.445 1 92.25 179 GLU A CA 1
ATOM 1483 C C . GLU A 1 179 ? 20.984 -16.328 -10.766 1 92.25 179 GLU A C 1
ATOM 1485 O O . GLU A 1 179 ? 21.844 -16.406 -11.656 1 92.25 179 GLU A O 1
ATOM 1490 N N . TYR A 1 180 ? 20.594 -17.344 -10.078 1 92 180 TYR A N 1
ATOM 1491 C CA . TYR A 1 180 ? 21.156 -18.672 -10.336 1 92 180 TYR A CA 1
ATOM 1492 C C . TYR A 1 180 ? 20.625 -19.25 -11.641 1 92 180 TYR A C 1
ATOM 1494 O O . TYR A 1 180 ? 19.609 -18.781 -12.172 1 92 180 TYR A O 1
ATOM 1502 N N . THR A 1 181 ? 21.359 -20.266 -12.172 1 88.69 181 THR A N 1
ATOM 1503 C CA . THR A 1 181 ? 21.016 -20.766 -13.492 1 88.69 181 THR A CA 1
ATOM 1504 C C . THR A 1 181 ? 20.5 -22.203 -13.406 1 88.69 181 THR A C 1
ATOM 1506 O O . THR A 1 181 ? 19.766 -22.656 -14.281 1 88.69 181 THR A O 1
ATOM 1509 N N . SER A 1 182 ? 20.812 -22.859 -12.391 1 94.12 182 SER A N 1
ATOM 1510 C CA . SER A 1 182 ? 20.438 -24.266 -12.25 1 94.12 182 SER A CA 1
ATOM 1511 C C . SER A 1 182 ? 19.188 -24.406 -11.383 1 94.12 182 SER A C 1
ATOM 1513 O O . SER A 1 182 ? 19.109 -23.828 -10.305 1 94.12 182 SER A O 1
ATOM 1515 N N . LYS A 1 183 ? 18.234 -25.172 -11.898 1 95.69 183 LYS A N 1
ATOM 1516 C CA . LYS A 1 183 ? 17.016 -25.453 -11.148 1 95.69 183 LYS A CA 1
ATOM 1517 C C . LYS A 1 183 ? 17.328 -26.094 -9.805 1 95.69 183 LYS A C 1
ATOM 1519 O O . LYS A 1 183 ? 16.766 -25.719 -8.773 1 95.69 183 LYS A O 1
ATOM 1524 N N . GLU A 1 184 ? 18.188 -27.047 -9.82 1 96.12 184 GLU A N 1
ATOM 1525 C CA . GLU A 1 184 ? 18.547 -27.781 -8.602 1 96.12 184 GLU A CA 1
ATOM 1526 C C . GLU A 1 184 ? 19.203 -26.859 -7.574 1 96.12 184 GLU A C 1
ATOM 1528 O O . GLU A 1 184 ? 18.875 -26.922 -6.387 1 96.12 184 GLU A O 1
ATOM 1533 N N . GLU A 1 185 ? 20.078 -26.109 -8.078 1 95.94 185 GLU A N 1
ATOM 1534 C CA . GLU A 1 185 ? 20.75 -25.156 -7.195 1 95.94 185 GLU A CA 1
ATOM 1535 C C . GLU A 1 185 ? 19.75 -24.141 -6.617 1 95.94 185 GLU A C 1
ATOM 1537 O O . GLU A 1 185 ? 19.797 -23.844 -5.422 1 95.94 185 GLU A O 1
ATOM 1542 N N . ALA A 1 186 ? 18.938 -23.641 -7.434 1 96.5 186 ALA A N 1
ATOM 1543 C CA . ALA A 1 186 ? 17.938 -22.672 -6.988 1 96.5 186 ALA A CA 1
ATOM 1544 C C . ALA A 1 186 ? 17.016 -23.281 -5.938 1 96.5 186 ALA A C 1
ATOM 1546 O O . ALA A 1 186 ? 16.703 -22.641 -4.934 1 96.5 186 ALA A O 1
ATOM 1547 N N . LYS A 1 187 ? 16.594 -24.469 -6.211 1 96.88 187 LYS A N 1
ATOM 1548 C CA . LYS A 1 187 ? 15.742 -25.188 -5.266 1 96.88 187 LYS A CA 1
ATOM 1549 C C . LYS A 1 187 ? 16.406 -25.281 -3.893 1 96.88 187 LYS A C 1
ATOM 1551 O O . LYS A 1 187 ? 15.766 -25.031 -2.869 1 96.88 187 LYS A O 1
ATOM 1556 N N . GLN A 1 188 ? 17.641 -25.609 -3.951 1 97.44 188 GLN A N 1
ATOM 1557 C CA . GLN A 1 188 ? 18.375 -25.734 -2.699 1 97.44 188 GLN A CA 1
ATOM 1558 C C . GLN A 1 188 ? 18.5 -24.391 -1.988 1 97.44 188 GLN A C 1
ATOM 1560 O O . GLN A 1 188 ? 18.375 -24.312 -0.764 1 97.44 188 GLN A O 1
ATOM 1565 N N . LYS A 1 189 ? 18.766 -23.391 -2.723 1 97.81 189 LYS A N 1
ATOM 1566 C CA . LYS A 1 189 ? 18.891 -22.062 -2.143 1 97.81 189 LYS A CA 1
ATOM 1567 C C . LYS A 1 189 ? 17.562 -21.578 -1.557 1 97.81 189 LYS A C 1
ATOM 1569 O O . LYS A 1 189 ? 17.547 -20.922 -0.519 1 97.81 189 LYS A O 1
ATOM 1574 N N . ILE A 1 190 ? 16.469 -21.906 -2.232 1 98 190 ILE A N 1
ATOM 1575 C CA . ILE A 1 190 ? 15.148 -21.547 -1.722 1 98 190 ILE A CA 1
ATOM 1576 C C . ILE A 1 190 ? 14.875 -22.281 -0.414 1 98 190 ILE A C 1
ATOM 1578 O O . ILE A 1 190 ? 14.406 -21.688 0.557 1 98 190 ILE A O 1
ATOM 1582 N N . LEU A 1 191 ? 15.242 -23.531 -0.395 1 97.81 191 LEU A N 1
ATOM 1583 C CA . LEU A 1 191 ? 15.039 -24.328 0.811 1 97.81 191 LEU A CA 1
ATOM 1584 C C . LEU A 1 191 ? 15.883 -23.781 1.964 1 97.81 191 LEU A C 1
ATOM 1586 O O . LEU A 1 191 ? 15.414 -23.719 3.104 1 97.81 191 LEU A O 1
ATOM 1590 N N . ASN A 1 192 ? 17.094 -23.422 1.648 1 97.75 192 ASN A N 1
ATOM 1591 C CA . ASN A 1 192 ? 17.938 -22.797 2.658 1 97.75 192 ASN A CA 1
ATOM 1592 C C . ASN A 1 192 ? 17.328 -21.484 3.172 1 97.75 192 ASN A C 1
ATOM 1594 O O . ASN A 1 192 ? 17.359 -21.219 4.375 1 97.75 192 ASN A O 1
ATOM 1598 N N . TRP A 1 193 ? 16.812 -20.734 2.279 1 97.88 193 TRP A N 1
ATOM 1599 C CA . TRP A 1 193 ? 16.172 -19.469 2.641 1 97.88 193 TRP A CA 1
ATOM 1600 C C . TRP A 1 193 ? 14.969 -19.719 3.557 1 97.88 193 TRP A C 1
ATOM 1602 O O . TRP A 1 193 ? 14.797 -19.016 4.559 1 97.88 193 TRP A O 1
ATOM 1612 N N . ILE A 1 194 ? 14.203 -20.719 3.227 1 97.25 194 ILE A N 1
ATOM 1613 C CA . ILE A 1 194 ? 13.039 -21.094 4.02 1 97.25 194 ILE A CA 1
ATOM 1614 C C . ILE A 1 194 ? 13.477 -21.5 5.426 1 97.25 194 ILE A C 1
ATOM 1616 O O . ILE A 1 194 ? 12.883 -21.062 6.414 1 97.25 194 ILE A O 1
ATOM 1620 N N . SER A 1 195 ? 14.516 -22.25 5.488 1 96.75 195 SER A N 1
ATOM 1621 C CA . SER A 1 195 ? 15.039 -22.688 6.777 1 96.75 195 SER A CA 1
ATOM 1622 C C . SER A 1 195 ? 15.531 -21.5 7.609 1 96.75 195 SER A C 1
ATOM 1624 O O . SER A 1 195 ? 15.242 -21.422 8.805 1 96.75 195 SER A O 1
ATOM 1626 N N . LYS A 1 196 ? 16.203 -20.625 7.016 1 96.62 196 LYS A N 1
ATOM 1627 C CA . LYS A 1 196 ? 16.703 -19.422 7.676 1 96.62 196 LYS A CA 1
ATOM 1628 C C . LYS A 1 196 ? 15.555 -18.562 8.195 1 96.62 196 LYS A C 1
ATOM 1630 O O . LYS A 1 196 ? 15.656 -17.969 9.266 1 96.62 196 LYS A O 1
ATOM 1635 N N . THR A 1 197 ? 14.516 -18.516 7.434 1 96.56 197 THR A N 1
ATOM 1636 C CA . THR A 1 197 ? 13.344 -17.719 7.801 1 96.56 197 THR A CA 1
ATOM 1637 C C . THR A 1 197 ? 12.734 -18.234 9.102 1 96.56 197 THR A C 1
ATOM 1639 O O . THR A 1 197 ? 12.352 -17.438 9.969 1 96.56 197 THR A O 1
ATOM 1642 N N . LYS A 1 198 ? 12.672 -19.484 9.227 1 91.38 198 LYS A N 1
ATOM 1643 C CA . LYS A 1 198 ? 12.102 -20.078 10.422 1 91.38 198 LYS A CA 1
ATOM 1644 C C . LYS A 1 198 ? 12.914 -19.719 11.664 1 91.38 198 LYS A C 1
ATOM 1646 O O . LYS A 1 198 ? 12.359 -19.594 12.758 1 91.38 198 LYS A O 1
ATOM 1651 N N . GLU A 1 199 ? 14.141 -19.438 11.508 1 90.44 199 GLU A N 1
ATOM 1652 C CA . GLU A 1 199 ? 15.031 -19.094 12.609 1 90.44 199 GLU A CA 1
ATOM 1653 C C . GLU A 1 199 ? 14.875 -17.641 13.016 1 90.44 199 GLU A C 1
ATOM 1655 O O . GLU A 1 199 ? 15.109 -17.281 14.18 1 90.44 199 GLU A O 1
ATOM 1660 N N . LEU A 1 200 ? 14.484 -16.781 12.086 1 88.5 200 LEU A N 1
ATOM 1661 C CA . LEU A 1 200 ? 14.336 -15.344 12.336 1 88.5 200 LEU A CA 1
ATOM 1662 C C . LEU A 1 200 ? 13.102 -15.062 13.18 1 88.5 200 LEU A C 1
ATOM 1664 O O . LEU A 1 200 ? 13.008 -14 13.805 1 88.5 200 LEU A O 1
ATOM 1668 N N . LYS A 1 201 ? 12.172 -16.031 13.219 1 84.69 201 LYS A N 1
ATOM 1669 C CA . LYS A 1 201 ? 10.945 -15.938 14.016 1 84.69 201 LYS A CA 1
ATOM 1670 C C . LYS A 1 201 ? 10.148 -14.688 13.656 1 84.69 201 LYS A C 1
ATOM 1672 O O . LYS A 1 201 ? 9.727 -13.938 14.539 1 84.69 201 LYS A O 1
ATOM 1677 N N . MET A 1 202 ? 10.008 -14.352 12.422 1 88.75 202 MET A N 1
ATOM 1678 C CA . MET A 1 202 ? 9.125 -13.312 11.906 1 88.75 202 MET A CA 1
ATOM 1679 C C . MET A 1 202 ? 7.867 -13.914 11.297 1 88.75 202 MET A C 1
ATOM 1681 O O . MET A 1 202 ? 7.918 -14.531 10.234 1 88.75 202 MET A O 1
ATOM 1685 N N . THR A 1 203 ? 6.789 -13.617 11.969 1 89.38 203 THR A N 1
ATOM 1686 C CA . THR A 1 203 ? 5.547 -14.328 11.688 1 89.38 203 THR A CA 1
ATOM 1687 C C . THR A 1 203 ? 5.176 -14.211 10.211 1 89.38 203 THR A C 1
ATOM 1689 O O . THR A 1 203 ? 4.891 -15.219 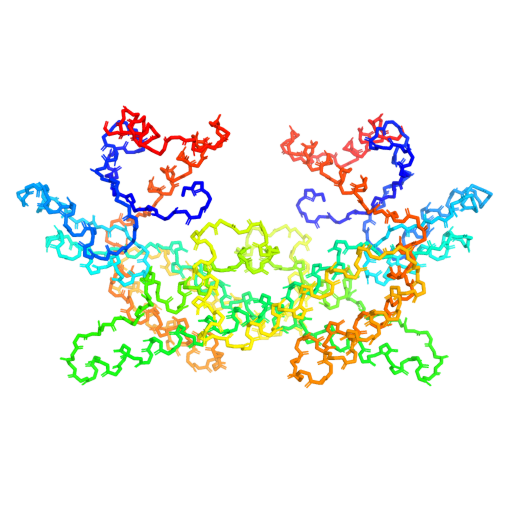9.555 1 89.38 203 THR A O 1
ATOM 1692 N N . VAL A 1 204 ? 5.227 -13.023 9.695 1 92.31 204 VAL A N 1
ATOM 1693 C CA . VAL A 1 204 ? 4.781 -12.82 8.32 1 92.31 204 VAL A CA 1
ATOM 1694 C C . VAL A 1 204 ? 5.742 -13.508 7.355 1 92.31 204 VAL A C 1
ATOM 1696 O O . VAL A 1 204 ? 5.32 -14.047 6.328 1 92.31 204 VAL A O 1
ATOM 1699 N N . PHE A 1 205 ? 7.035 -13.539 7.641 1 95.88 205 PHE A N 1
ATOM 1700 C CA . PHE A 1 205 ? 8.008 -14.211 6.789 1 95.88 205 PHE A CA 1
ATOM 1701 C C . PHE A 1 205 ? 7.836 -15.727 6.859 1 95.88 205 PHE A C 1
ATOM 1703 O O . PHE A 1 205 ? 8.062 -16.422 5.875 1 95.88 205 PHE A O 1
ATOM 1710 N N . ASN A 1 206 ? 7.402 -16.172 7.996 1 95.62 206 ASN A N 1
ATOM 1711 C CA . ASN A 1 206 ? 7.098 -17.594 8.094 1 95.62 206 ASN A CA 1
ATOM 1712 C C . ASN A 1 206 ? 5.938 -17.984 7.188 1 95.62 206 ASN A C 1
ATOM 1714 O O . ASN A 1 206 ? 5.957 -19.047 6.566 1 95.62 206 ASN A O 1
ATOM 1718 N N . THR A 1 207 ? 4.988 -17.109 7.168 1 96.25 207 THR A N 1
ATOM 1719 C CA . THR A 1 207 ? 3.863 -17.344 6.266 1 96.25 207 THR A CA 1
ATOM 1720 C C . THR A 1 207 ? 4.336 -17.391 4.816 1 96.25 207 THR A C 1
ATOM 1722 O O . THR A 1 207 ? 3.916 -18.266 4.051 1 96.25 207 THR A O 1
ATOM 1725 N N . VAL A 1 208 ? 5.234 -16.5 4.461 1 97.25 208 VAL A N 1
ATOM 1726 C CA . VAL A 1 208 ? 5.793 -16.453 3.113 1 97.25 208 VAL A CA 1
ATOM 1727 C C . VAL A 1 208 ? 6.578 -17.734 2.84 1 97.25 208 VAL A C 1
ATOM 1729 O O . VAL A 1 208 ? 6.43 -18.344 1.782 1 97.25 208 VAL A O 1
ATOM 1732 N N . ALA A 1 209 ? 7.371 -18.094 3.834 1 97.12 209 ALA A N 1
ATOM 1733 C CA . ALA A 1 209 ? 8.188 -19.297 3.697 1 97.12 209 ALA A CA 1
ATOM 1734 C C . ALA A 1 209 ? 7.32 -20.531 3.438 1 97.12 209 ALA A C 1
ATOM 1736 O O . ALA A 1 209 ? 7.652 -21.359 2.59 1 97.12 209 ALA A O 1
ATOM 1737 N N . ASN A 1 210 ? 6.27 -20.625 4.109 1 95.69 210 ASN A N 1
ATOM 1738 C CA . ASN A 1 210 ? 5.355 -21.75 3.916 1 95.69 210 ASN A CA 1
ATOM 1739 C C . ASN A 1 210 ? 4.746 -21.734 2.518 1 95.69 210 ASN A C 1
ATOM 1741 O O . ASN A 1 210 ? 4.621 -22.781 1.881 1 95.69 210 ASN A O 1
ATOM 1745 N N . SER A 1 211 ? 4.379 -20.562 2.062 1 95.31 211 SER A N 1
ATOM 1746 C CA . SER A 1 211 ? 3.854 -20.438 0.708 1 95.31 211 SER A CA 1
ATOM 1747 C C . SER A 1 211 ? 4.887 -20.859 -0.33 1 95.31 211 SER A C 1
ATOM 1749 O O . SER A 1 211 ? 4.562 -21.562 -1.287 1 95.31 211 SER A O 1
ATOM 1751 N N . LEU A 1 212 ? 6.129 -20.406 -0.1 1 96.69 212 LEU A N 1
ATOM 1752 C CA . LEU A 1 212 ? 7.211 -20.75 -1.015 1 96.69 212 LEU A CA 1
ATOM 1753 C C . LEU A 1 212 ? 7.449 -22.266 -1.038 1 96.69 212 LEU A C 1
ATOM 1755 O O . LEU A 1 212 ? 7.68 -22.844 -2.102 1 96.69 212 LEU A O 1
ATOM 1759 N N . ASN A 1 213 ? 7.387 -22.797 0.137 1 95.19 213 ASN A N 1
ATOM 1760 C CA . ASN A 1 213 ? 7.586 -24.234 0.229 1 95.19 213 ASN A CA 1
ATOM 1761 C C . ASN A 1 213 ? 6.527 -25 -0.558 1 95.19 213 ASN A C 1
ATOM 1763 O O . ASN A 1 213 ? 6.84 -25.969 -1.25 1 95.19 213 ASN A O 1
ATOM 1767 N N . TYR A 1 214 ? 5.367 -24.562 -0.528 1 91.94 214 TYR A N 1
ATOM 1768 C CA . TYR A 1 214 ? 4.254 -25.219 -1.21 1 91.94 214 TYR A CA 1
ATOM 1769 C C . TYR A 1 214 ? 4.398 -25.094 -2.723 1 91.94 214 TYR A C 1
ATOM 1771 O O . TYR A 1 214 ? 4.02 -26 -3.461 1 91.94 214 TYR A O 1
ATOM 1779 N N . HIS A 1 215 ? 4.941 -24 -3.152 1 93.88 215 HIS A N 1
ATOM 1780 C CA . HIS A 1 215 ? 5.055 -23.75 -4.586 1 93.88 215 HIS A CA 1
ATOM 1781 C C . HIS A 1 215 ? 6.48 -24 -5.074 1 93.88 215 HIS A C 1
ATOM 1783 O O . HIS A 1 215 ? 6.852 -23.562 -6.164 1 93.88 215 HIS A O 1
ATOM 1789 N N . LEU A 1 216 ? 7.25 -24.703 -4.312 1 95.88 216 LEU A N 1
ATOM 1790 C CA . LEU A 1 216 ? 8.688 -24.812 -4.539 1 95.88 216 LEU A CA 1
ATOM 1791 C C . LEU A 1 216 ? 8.977 -25.344 -5.941 1 95.88 216 LEU A C 1
ATOM 1793 O O . LEU A 1 216 ? 9.797 -24.781 -6.664 1 95.88 216 LEU A O 1
ATOM 1797 N N . GLU A 1 217 ? 8.266 -26.344 -6.359 1 94.56 217 GLU A N 1
ATOM 1798 C CA . GLU A 1 217 ? 8.539 -26.969 -7.648 1 94.56 217 GLU A CA 1
ATOM 1799 C C . GLU A 1 217 ? 8.219 -26.016 -8.805 1 94.56 217 GLU A C 1
ATOM 1801 O O . GLU A 1 217 ? 9.023 -25.875 -9.727 1 94.56 217 GLU A O 1
ATOM 1806 N N . THR A 1 218 ? 7.043 -25.406 -8.742 1 94.81 218 THR A N 1
ATOM 1807 C CA . THR A 1 218 ? 6.648 -24.516 -9.828 1 94.81 218 THR A CA 1
ATOM 1808 C C . THR A 1 218 ? 7.52 -23.266 -9.836 1 94.81 218 THR A C 1
ATOM 1810 O O . THR A 1 218 ? 7.77 -22.688 -10.898 1 94.81 218 THR A O 1
ATOM 1813 N N . ILE A 1 219 ? 8.016 -22.844 -8.68 1 96.38 219 ILE A N 1
ATOM 1814 C CA . ILE A 1 219 ? 8.938 -21.719 -8.602 1 96.38 219 ILE A CA 1
ATOM 1815 C C . ILE A 1 219 ? 10.273 -22.109 -9.219 1 96.38 219 ILE A C 1
ATOM 1817 O O . ILE A 1 219 ? 10.836 -21.359 -10.023 1 96.38 219 ILE A O 1
ATOM 1821 N N . ALA A 1 220 ? 10.711 -23.281 -8.938 1 96.06 220 ALA A N 1
ATOM 1822 C CA . ALA A 1 220 ? 11.992 -23.766 -9.43 1 96.06 220 ALA A CA 1
ATOM 1823 C C . ALA A 1 220 ? 11.961 -23.953 -10.945 1 96.06 220 ALA A C 1
ATOM 1825 O O . ALA A 1 220 ? 13 -23.859 -11.609 1 96.06 220 ALA A O 1
ATOM 1826 N N . ASN A 1 221 ? 10.789 -24.203 -11.492 1 95.19 221 ASN A N 1
ATOM 1827 C CA . ASN A 1 221 ? 10.641 -24.406 -12.93 1 95.19 221 ASN A CA 1
ATOM 1828 C C . ASN A 1 221 ? 11.031 -23.156 -13.711 1 95.19 221 ASN A C 1
ATOM 1830 O O . ASN A 1 221 ? 11.289 -23.219 -14.914 1 95.19 221 ASN A O 1
ATOM 1834 N N . PHE A 1 222 ? 11.094 -22.062 -13.047 1 95.19 222 PHE A N 1
ATOM 1835 C CA . PHE A 1 222 ? 11.555 -20.828 -13.672 1 95.19 222 PHE A CA 1
ATOM 1836 C C . PHE A 1 222 ? 12.969 -21 -14.227 1 95.19 222 PHE A C 1
ATOM 1838 O O . PHE A 1 222 ? 13.281 -20.469 -15.297 1 95.19 222 PHE A O 1
ATOM 1845 N N . PHE A 1 223 ? 13.727 -21.734 -13.602 1 95.06 223 PHE A N 1
ATOM 1846 C CA . PHE A 1 223 ? 15.156 -21.797 -13.883 1 95.06 223 PHE A CA 1
ATOM 1847 C C . PHE A 1 223 ? 15.438 -22.75 -15.039 1 95.06 223 PHE A C 1
ATOM 1849 O O . PHE A 1 223 ? 16.578 -22.875 -15.492 1 95.06 223 PHE A O 1
ATOM 1856 N N . VAL A 1 224 ? 14.414 -23.406 -15.516 1 90.69 224 VAL A N 1
ATOM 1857 C CA . VAL A 1 224 ? 14.57 -24.297 -16.656 1 90.69 224 VAL A CA 1
ATOM 1858 C C . VAL A 1 224 ? 14.727 -23.469 -17.938 1 90.69 224 VAL A C 1
ATOM 1860 O O . VAL A 1 224 ? 15.711 -23.609 -18.656 1 90.69 224 VAL A O 1
ATOM 1863 N N . LYS A 1 225 ? 13.797 -22.5 -18.156 1 88.81 225 LYS A N 1
ATOM 1864 C CA . LYS A 1 225 ? 13.836 -21.688 -19.359 1 88.81 225 LYS A CA 1
ATOM 1865 C C . LYS A 1 225 ? 13.68 -20.203 -19.047 1 88.81 225 LYS A C 1
ATOM 1867 O O . LYS A 1 225 ? 13.711 -19.375 -19.953 1 88.81 225 LYS A O 1
ATOM 1872 N N . LYS A 1 226 ? 13.484 -19.828 -17.828 1 87.31 226 LYS A N 1
ATOM 1873 C CA . LYS A 1 226 ? 13.367 -18.469 -17.312 1 87.31 226 LYS A CA 1
ATOM 1874 C C . LYS A 1 226 ? 12.203 -17.734 -17.969 1 87.31 226 LYS A C 1
ATOM 1876 O O . LYS A 1 226 ? 12.336 -16.562 -18.359 1 87.31 226 LYS A O 1
ATOM 1881 N N . HIS A 1 227 ? 11.18 -18.578 -18.188 1 81.44 227 HIS A N 1
ATOM 1882 C CA . HIS A 1 227 ? 9.961 -17.984 -18.719 1 81.44 227 HIS A CA 1
ATOM 1883 C C . HIS A 1 227 ? 9.273 -17.109 -17.688 1 81.44 227 HIS A C 1
ATOM 1885 O O . HIS A 1 227 ? 9.234 -17.453 -16.5 1 81.44 227 HIS A O 1
ATOM 1891 N N . THR A 1 228 ? 8.883 -15.906 -18.094 1 79.56 228 THR A N 1
ATOM 1892 C CA . THR A 1 228 ? 8.164 -14.984 -17.234 1 79.56 228 THR A CA 1
ATOM 1893 C C . THR A 1 228 ? 6.797 -14.648 -17.812 1 79.56 228 THR A C 1
ATOM 1895 O O . THR A 1 228 ? 6.488 -15.031 -18.938 1 79.56 228 THR A O 1
ATOM 1898 N N . ASN A 1 229 ? 5.996 -14.016 -16.938 1 79.25 229 ASN A N 1
ATOM 1899 C CA . ASN A 1 229 ? 4.66 -13.594 -17.344 1 79.25 229 ASN A CA 1
ATOM 1900 C C . ASN A 1 229 ? 4.684 -12.219 -18 1 79.25 229 ASN A C 1
ATOM 1902 O O . ASN A 1 229 ? 3.66 -11.531 -18.062 1 79.25 229 ASN A O 1
ATOM 1906 N N . ALA A 1 230 ? 5.793 -11.812 -18.453 1 72.38 230 ALA A N 1
ATOM 1907 C CA . ALA A 1 230 ? 5.969 -10.453 -18.953 1 72.38 230 ALA A CA 1
ATOM 1908 C C . ALA A 1 230 ? 5.023 -10.18 -20.125 1 72.38 230 ALA A C 1
ATOM 1910 O O . ALA A 1 230 ? 4.406 -9.109 -20.188 1 72.38 230 ALA A O 1
ATOM 1911 N N . ASN A 1 231 ? 4.918 -11.18 -20.984 1 72.69 231 ASN A N 1
ATOM 1912 C CA . ASN A 1 231 ? 4.062 -10.992 -22.156 1 72.69 231 ASN A CA 1
ATOM 1913 C C . ASN A 1 231 ? 2.596 -10.852 -21.766 1 72.69 231 ASN A C 1
ATOM 1915 O O . ASN A 1 231 ? 1.88 -10.008 -22.312 1 72.69 231 ASN A O 1
ATOM 1919 N N . ALA A 1 232 ? 2.227 -11.695 -20.812 1 76.25 232 ALA A N 1
ATOM 1920 C CA . ALA A 1 232 ? 0.85 -11.609 -20.328 1 76.25 232 ALA A CA 1
ATOM 1921 C C . ALA A 1 232 ? 0.582 -10.266 -19.656 1 76.25 232 ALA A C 1
ATOM 1923 O O . ALA A 1 232 ? -0.482 -9.672 -19.844 1 76.25 232 ALA A O 1
ATOM 1924 N N . GLU A 1 233 ? 1.53 -9.828 -18.938 1 75.19 233 GLU A N 1
ATOM 1925 C CA . GLU A 1 233 ? 1.394 -8.539 -18.266 1 75.19 233 GLU A CA 1
ATOM 1926 C C . GLU A 1 233 ? 1.341 -7.391 -19.266 1 75.19 233 GLU A C 1
ATOM 1928 O O . GLU A 1 233 ? 0.593 -6.43 -19.078 1 75.19 233 GLU A O 1
ATOM 1933 N N . SER A 1 234 ? 2.18 -7.508 -20.203 1 73.19 234 SER A N 1
ATOM 1934 C CA . SER A 1 234 ? 2.139 -6.516 -21.266 1 73.19 234 SER A CA 1
ATOM 1935 C C . SER A 1 234 ? 0.774 -6.492 -21.953 1 73.19 234 SER A C 1
ATOM 1937 O O . SER A 1 234 ? 0.236 -5.422 -22.234 1 73.19 234 SER A O 1
ATOM 1939 N N . PHE A 1 235 ? 0.313 -7.688 -22.188 1 75.81 235 PHE A N 1
ATOM 1940 C CA . PHE A 1 235 ? -1.008 -7.812 -22.781 1 75.81 235 PHE A CA 1
ATOM 1941 C C . PHE A 1 235 ? -2.068 -7.156 -21.906 1 75.81 235 PHE A C 1
ATOM 1943 O O . PHE A 1 235 ? -2.92 -6.414 -22.406 1 75.81 235 PHE A O 1
ATOM 1950 N N . ASN A 1 236 ? -2.021 -7.41 -20.641 1 75.38 236 ASN A N 1
ATOM 1951 C CA . ASN A 1 236 ? -2.963 -6.793 -19.719 1 75.38 236 ASN A CA 1
ATOM 1952 C C . ASN A 1 236 ? -2.881 -5.27 -19.766 1 75.38 236 ASN A C 1
ATOM 1954 O O . ASN A 1 236 ? -3.904 -4.59 -19.688 1 75.38 236 ASN A O 1
ATOM 1958 N N . SER A 1 237 ? -1.703 -4.84 -19.844 1 76.56 237 SER A N 1
ATOM 1959 C CA . SER A 1 237 ? -1.505 -3.396 -19.922 1 76.56 237 SER A CA 1
ATOM 1960 C C . SER A 1 237 ? -2.129 -2.822 -21.203 1 76.56 237 SER A C 1
ATOM 1962 O O . SER A 1 237 ? -2.707 -1.733 -21.172 1 76.56 237 SER A O 1
ATOM 1964 N N . LYS A 1 238 ? -1.969 -3.52 -22.234 1 75.31 238 LYS A N 1
ATOM 1965 C CA . LYS A 1 238 ? -2.553 -3.098 -23.5 1 75.31 238 LYS A CA 1
ATOM 1966 C C . LYS A 1 238 ? -4.078 -3.07 -23.422 1 75.31 238 LYS A C 1
ATOM 1968 O O . LYS A 1 238 ? -4.715 -2.148 -23.938 1 75.31 238 LYS A O 1
ATOM 1973 N N . ILE A 1 239 ? -4.562 -4.074 -22.766 1 75.75 239 ILE A N 1
ATOM 1974 C CA . ILE A 1 239 ? -6.008 -4.137 -22.594 1 75.75 239 ILE A CA 1
ATOM 1975 C C . ILE A 1 239 ? -6.477 -2.947 -21.766 1 75.75 239 ILE A C 1
ATOM 1977 O O . ILE A 1 239 ? -7.504 -2.338 -22.062 1 75.75 239 ILE A O 1
ATOM 1981 N 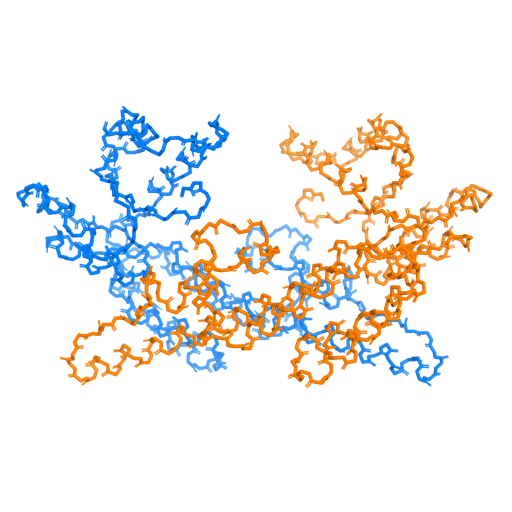N . LYS A 1 240 ? -5.723 -2.674 -20.766 1 75.25 240 LYS A N 1
ATOM 1982 C CA . LYS A 1 240 ? -6.07 -1.548 -19.906 1 75.25 240 LYS A CA 1
ATOM 1983 C C . LYS A 1 240 ? -6.039 -0.233 -20.672 1 75.25 240 LYS A C 1
ATOM 1985 O O . LYS A 1 240 ? -6.922 0.611 -20.516 1 75.25 240 LYS A O 1
ATOM 1990 N N . LEU A 1 241 ? -5.012 -0.12 -21.438 1 73.25 241 LEU A N 1
ATOM 1991 C CA . LEU A 1 241 ? -4.879 1.076 -22.266 1 73.25 241 LEU A CA 1
ATOM 1992 C C . LEU A 1 241 ? -6.023 1.174 -23.266 1 73.25 241 LEU A C 1
ATOM 1994 O O . LEU A 1 241 ? -6.566 2.258 -23.484 1 73.25 241 LEU A O 1
ATOM 1998 N N . PHE A 1 242 ? -6.289 0.059 -23.875 1 73.69 242 PHE A N 1
ATOM 1999 C CA . PHE A 1 242 ? -7.383 -0.003 -24.828 1 73.69 242 PHE A CA 1
ATOM 2000 C C . PHE A 1 242 ? -8.703 0.392 -24.172 1 73.69 242 PHE A C 1
ATOM 2002 O O . PHE A 1 242 ? -9.508 1.111 -24.781 1 73.69 242 PHE A O 1
ATOM 2009 N N . ARG A 1 243 ? -8.898 -0.069 -22.984 1 73.62 243 ARG A N 1
ATOM 2010 C CA . ARG A 1 243 ? -10.094 0.273 -22.219 1 73.62 243 ARG A CA 1
ATOM 2011 C C . ARG A 1 243 ? -10.133 1.764 -21.906 1 73.62 243 ARG A C 1
ATOM 2013 O O . ARG A 1 243 ? -11.18 2.4 -22 1 73.62 243 ARG A O 1
ATOM 2020 N N . ALA A 1 244 ? -9.016 2.254 -21.453 1 69.44 244 ALA A N 1
ATOM 2021 C CA . ALA A 1 244 ? -8.914 3.666 -21.094 1 69.44 244 ALA A CA 1
ATOM 2022 C C . ALA A 1 244 ? -9.203 4.562 -22.297 1 69.44 244 ALA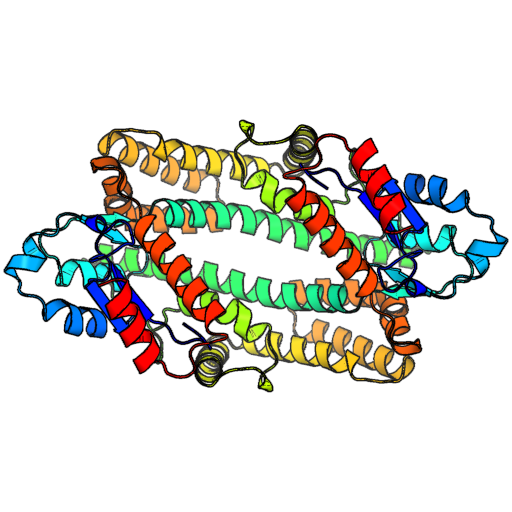 A C 1
ATOM 2024 O O . ALA A 1 244 ? -9.867 5.59 -22.156 1 69.44 244 ALA A O 1
ATOM 2025 N N . ASN A 1 245 ? -8.688 4.137 -23.391 1 66.94 245 ASN A N 1
ATOM 2026 C CA . ASN A 1 245 ? -8.867 4.906 -24.609 1 66.94 245 ASN A CA 1
ATOM 2027 C C . ASN A 1 245 ? -10.336 4.953 -25.031 1 66.94 245 ASN A C 1
ATOM 2029 O O . ASN A 1 245 ? -10.758 5.891 -25.703 1 66.94 245 ASN A O 1
ATOM 2033 N N . GLN A 1 246 ? -10.977 3.939 -24.672 1 66.81 246 GLN A N 1
ATOM 2034 C CA . GLN A 1 246 ? -12.391 3.885 -25.016 1 66.81 246 GLN A CA 1
ATOM 2035 C C . GLN A 1 246 ? -13.242 4.527 -23.922 1 66.81 246 GLN A C 1
ATOM 2037 O O . GLN A 1 246 ? -14.477 4.496 -24 1 66.81 246 GLN A O 1
ATOM 2042 N N . ARG A 1 247 ? -12.547 5.254 -23.109 1 60.59 247 ARG A N 1
ATOM 2043 C CA . ARG A 1 247 ? -13.203 5.863 -21.953 1 60.59 247 ARG A CA 1
ATOM 2044 C C . ARG A 1 247 ? -14.086 4.855 -21.234 1 60.59 247 ARG A C 1
ATOM 2046 O O . ARG A 1 247 ? -15.211 5.168 -20.844 1 60.59 247 ARG A O 1
ATOM 2053 N N . GLY A 1 248 ? -13.805 3.729 -21.234 1 62.47 248 GLY A N 1
ATOM 2054 C CA . GLY A 1 248 ? -14.523 2.664 -20.547 1 62.47 248 GLY A CA 1
ATOM 2055 C C . GLY A 1 248 ? -15.203 1.698 -21.5 1 62.47 248 GLY A C 1
ATOM 2056 O O . GLY A 1 248 ? -15.312 1.972 -22.703 1 62.47 248 GLY A O 1
ATOM 2057 N N . VAL A 1 249 ? -15.383 0.45 -21.109 1 62.56 249 VAL A N 1
ATOM 2058 C CA . VAL A 1 249 ? -16.031 -0.572 -21.922 1 62.56 249 VAL A CA 1
ATOM 2059 C C . VAL A 1 249 ? -17.547 -0.432 -21.828 1 62.56 249 VAL A C 1
ATOM 2061 O O . VAL A 1 249 ? -18.125 -0.67 -20.766 1 62.56 249 VAL A O 1
ATOM 2064 N N . VAL A 1 250 ? -18.109 0.319 -22.828 1 60.59 250 VAL A N 1
ATOM 2065 C CA . VAL A 1 250 ? -19.562 0.463 -22.891 1 60.59 250 VAL A CA 1
ATOM 2066 C C . VAL A 1 250 ? -20.203 -0.858 -23.312 1 60.59 250 VAL A C 1
ATOM 2068 O O . VAL A 1 250 ? -21.172 -1.309 -22.719 1 60.59 250 VAL A O 1
ATOM 2071 N N . ASP A 1 251 ? -19.641 -1.5 -24.266 1 67.31 251 ASP A N 1
ATOM 2072 C CA . ASP A 1 251 ? -20.109 -2.787 -24.781 1 67.31 251 ASP A CA 1
ATOM 2073 C C . ASP A 1 251 ? -19.016 -3.854 -24.641 1 67.31 251 ASP A C 1
ATOM 2075 O O . ASP A 1 251 ? -18.062 -3.887 -25.422 1 67.31 251 ASP A O 1
ATOM 2079 N N . THR A 1 252 ? -19.234 -4.703 -23.641 1 70.94 252 THR A N 1
ATOM 2080 C CA . THR A 1 252 ? -18.234 -5.723 -23.344 1 70.94 252 THR A CA 1
ATOM 2081 C C . THR A 1 252 ? -18.031 -6.668 -24.516 1 70.94 252 THR A C 1
ATOM 2083 O O . THR A 1 252 ? -16.906 -7.043 -24.844 1 70.94 252 THR A O 1
ATOM 2086 N N . LYS A 1 253 ? -19.109 -7.023 -25.094 1 70.75 253 LYS A N 1
ATOM 2087 C CA . LYS A 1 253 ? -19.031 -7.941 -26.234 1 70.75 253 LYS A CA 1
ATOM 2088 C C . LYS A 1 253 ? -18.219 -7.34 -27.375 1 70.75 253 LYS A C 1
ATOM 2090 O O . LYS A 1 253 ? -17.375 -8.016 -27.969 1 70.75 253 LYS A O 1
ATOM 2095 N N . PHE A 1 254 ? -18.609 -6.117 -27.562 1 69.81 254 PHE A N 1
ATOM 2096 C CA . PHE A 1 254 ? -17.891 -5.434 -28.641 1 69.81 254 PHE A CA 1
ATOM 2097 C C . PHE A 1 254 ? -16.438 -5.246 -28.266 1 69.81 254 PHE A C 1
ATOM 2099 O O . PHE A 1 254 ? -15.547 -5.387 -29.109 1 69.81 254 PHE A O 1
ATOM 2106 N N . PHE A 1 255 ? -16.25 -5.016 -27.047 1 72.31 255 PHE A N 1
ATOM 2107 C CA . PHE A 1 255 ? -14.891 -4.852 -26.562 1 72.31 255 PHE A CA 1
ATOM 2108 C C . PHE A 1 255 ? -14.086 -6.129 -26.766 1 72.31 255 PHE A C 1
ATOM 2110 O O . PHE A 1 255 ? -12.961 -6.09 -27.281 1 72.31 255 PHE A O 1
ATOM 2117 N N . LEU A 1 256 ? -14.688 -7.203 -26.453 1 72.44 256 LEU A N 1
ATOM 2118 C CA . LEU A 1 256 ? -14.023 -8.492 -26.594 1 72.44 256 LEU A CA 1
ATOM 2119 C C . LEU A 1 256 ? -13.789 -8.844 -28.047 1 72.44 256 LEU A C 1
ATOM 2121 O O . LEU A 1 256 ? -12.758 -9.43 -28.406 1 72.44 256 LEU A O 1
ATOM 2125 N N . PHE A 1 257 ? -14.805 -8.445 -28.797 1 71.44 257 PHE A N 1
ATOM 2126 C CA . PHE A 1 257 ? -14.68 -8.664 -30.234 1 71.44 257 PHE A CA 1
ATOM 2127 C C . PHE A 1 257 ? -13.5 -7.891 -30.797 1 71.44 257 PHE A C 1
ATOM 2129 O O . PHE A 1 257 ? -12.703 -8.43 -31.578 1 71.44 257 PHE A O 1
ATOM 2136 N N . ARG A 1 258 ? -13.367 -6.68 -30.391 1 68.62 258 ARG A N 1
ATOM 2137 C CA . ARG A 1 258 ? -12.281 -5.832 -30.875 1 68.62 258 ARG A CA 1
ATOM 2138 C C . ARG A 1 258 ? -10.93 -6.359 -30.422 1 68.62 258 ARG A C 1
ATOM 2140 O O . ARG A 1 258 ? -9.961 -6.344 -31.172 1 68.62 258 ARG A O 1
ATOM 2147 N N . MET A 1 259 ? -11 -6.836 -29.188 1 72.12 259 MET A N 1
ATOM 2148 C CA . MET A 1 259 ? -9.766 -7.406 -28.656 1 72.12 259 MET A CA 1
ATOM 2149 C C . MET A 1 259 ? -9.336 -8.633 -29.453 1 72.12 259 MET A C 1
ATOM 2151 O O . MET A 1 259 ? -8.156 -8.812 -29.734 1 72.12 259 MET A O 1
ATOM 2155 N N . GLU A 1 260 ? -10.328 -9.422 -29.781 1 71.56 260 GLU A N 1
ATOM 2156 C CA . GLU A 1 260 ? -10.07 -10.617 -30.578 1 71.56 260 GLU A CA 1
ATOM 2157 C C . GLU A 1 260 ? -9.5 -10.266 -31.938 1 71.56 260 GLU A C 1
ATOM 2159 O O . GLU A 1 260 ? -8.562 -10.914 -32.406 1 71.56 260 GLU A O 1
ATOM 2164 N N . LYS A 1 261 ? -10.078 -9.227 -32.469 1 68.5 261 LYS A N 1
ATOM 2165 C CA . LYS A 1 261 ? -9.641 -8.828 -33.812 1 68.5 261 LYS A CA 1
ATOM 2166 C C . LYS A 1 261 ? -8.219 -8.273 -33.781 1 68.5 261 LYS A C 1
ATOM 2168 O O . LYS A 1 261 ? -7.445 -8.477 -34.719 1 68.5 261 LYS A O 1
ATOM 2173 N N . LEU A 1 262 ? -7.91 -7.656 -32.656 1 67.44 262 LEU A N 1
ATOM 2174 C CA . LEU A 1 262 ? -6.621 -6.977 -32.562 1 67.44 262 LEU A CA 1
ATOM 2175 C C . LEU A 1 262 ? -5.531 -7.941 -32.094 1 67.44 262 LEU A C 1
ATOM 2177 O O . LEU A 1 262 ? -4.387 -7.852 -32.562 1 67.44 262 LEU A O 1
ATOM 2181 N N . PHE A 1 263 ? -5.949 -8.938 -31.266 1 69.31 263 PHE A N 1
ATOM 2182 C CA . PHE A 1 263 ? -4.863 -9.633 -30.594 1 69.31 263 PHE A CA 1
ATOM 2183 C C . PHE A 1 263 ? -4.934 -11.133 -30.859 1 69.31 263 PHE A C 1
ATOM 2185 O O . PHE A 1 263 ? -4.02 -11.875 -30.484 1 69.31 263 PHE A O 1
ATOM 2192 N N . ALA A 1 264 ? -5.953 -11.641 -31.391 1 70.88 264 ALA A N 1
ATOM 2193 C CA . ALA A 1 264 ? -6.059 -13.062 -31.703 1 70.88 264 ALA A CA 1
ATOM 2194 C C . ALA A 1 264 ? -5.434 -13.375 -33.062 1 70.88 264 ALA A C 1
ATOM 2196 O O . ALA A 1 264 ? -5.398 -12.516 -33.938 1 70.88 264 ALA A O 1
ATOM 2197 N N . MET B 1 1 ? 11.281 15.789 -5.59 1 48.28 1 MET B N 1
ATOM 2198 C CA . MET B 1 1 ? 12.031 15.992 -6.828 1 48.28 1 MET B CA 1
ATOM 2199 C C . MET B 1 1 ? 12.742 14.711 -7.25 1 48.28 1 MET B C 1
ATOM 2201 O O . MET B 1 1 ? 12.828 13.758 -6.473 1 48.28 1 MET B O 1
ATOM 2205 N N . SER B 1 2 ? 13.32 14.617 -8.344 1 49.34 2 SER B N 1
ATOM 2206 C CA . SER B 1 2 ? 14.07 13.484 -8.875 1 49.34 2 SER B CA 1
ATOM 2207 C C . SER B 1 2 ? 15.031 12.914 -7.844 1 49.34 2 SER B C 1
ATOM 2209 O O . SER B 1 2 ? 15.578 13.656 -7.023 1 49.34 2 SER B O 1
ATOM 2211 N N . LYS B 1 3 ? 15.141 11.75 -7.645 1 52.69 3 LYS B N 1
ATOM 2212 C CA . LYS B 1 3 ? 16.125 10.867 -7.043 1 52.69 3 LYS B CA 1
ATOM 2213 C C . LYS B 1 3 ? 16.016 10.859 -5.523 1 52.69 3 LYS B C 1
ATOM 2215 O O . LYS B 1 3 ? 17 10.68 -4.816 1 52.69 3 LYS B O 1
ATOM 2220 N N . GLY B 1 4 ? 15.016 11.484 -4.941 1 59.91 4 GLY B N 1
ATOM 2221 C CA . GLY B 1 4 ? 14.828 11.312 -3.508 1 59.91 4 GLY B CA 1
ATOM 2222 C C . GLY B 1 4 ? 14.984 12.609 -2.729 1 59.91 4 GLY B C 1
ATOM 2223 O O . GLY B 1 4 ? 14.781 12.633 -1.513 1 59.91 4 GLY B O 1
ATOM 2224 N N . GLU B 1 5 ? 15.344 13.711 -3.336 1 67.5 5 GLU B N 1
ATOM 2225 C CA . GLU B 1 5 ? 15.469 14.984 -2.635 1 67.5 5 GLU B CA 1
ATOM 2226 C C . GLU B 1 5 ? 14.102 15.594 -2.328 1 67.5 5 GLU B C 1
ATOM 2228 O O . GLU B 1 5 ? 13.203 15.547 -3.164 1 67.5 5 GLU B O 1
ATOM 2233 N N . LEU B 1 6 ? 14.031 16.047 -1.035 1 74.69 6 LEU B N 1
ATOM 2234 C CA . LEU B 1 6 ? 12.766 16.625 -0.6 1 74.69 6 LEU B CA 1
ATOM 2235 C C . LEU B 1 6 ? 12.812 18.156 -0.661 1 74.69 6 LEU B C 1
ATOM 2237 O O . LEU B 1 6 ? 13.852 18.766 -0.369 1 74.69 6 LEU B O 1
ATOM 2241 N N . TYR B 1 7 ? 11.844 18.734 -1.257 1 78.94 7 TYR B N 1
ATOM 2242 C CA . TYR B 1 7 ? 11.664 20.188 -1.262 1 78.94 7 TYR B CA 1
ATOM 2243 C C . TYR B 1 7 ? 10.32 20.562 -0.646 1 78.94 7 TYR B C 1
ATOM 2245 O O . TYR B 1 7 ? 9.352 19.812 -0.751 1 78.94 7 TYR B O 1
ATOM 2253 N N . THR B 1 8 ? 10.359 21.703 -0.012 1 82.12 8 THR B N 1
ATOM 2254 C CA . THR B 1 8 ? 9.125 22.312 0.486 1 82.12 8 THR B CA 1
ATOM 2255 C C . THR B 1 8 ? 8.68 23.469 -0.409 1 82.12 8 THR B C 1
ATOM 2257 O O . THR B 1 8 ? 9.461 24.375 -0.688 1 82.12 8 THR B O 1
ATOM 2260 N N . PHE B 1 9 ? 7.5 23.391 -0.86 1 81.88 9 PHE B N 1
ATOM 2261 C CA . PHE B 1 9 ? 6.93 24.453 -1.689 1 81.88 9 PHE B CA 1
ATOM 2262 C C . PHE B 1 9 ? 5.875 25.234 -0.919 1 81.88 9 PHE B C 1
ATOM 2264 O O . PHE B 1 9 ? 4.945 24.641 -0.356 1 81.88 9 PHE B O 1
ATOM 2271 N N . VAL B 1 10 ? 6.117 26.484 -0.876 1 82.5 10 VAL B N 1
ATOM 2272 C CA . VAL B 1 10 ? 5.121 27.391 -0.325 1 82.5 10 VAL B CA 1
ATOM 2273 C C . VAL B 1 10 ? 4.352 28.062 -1.459 1 82.5 10 VAL B C 1
ATOM 2275 O O . VAL B 1 10 ? 4.945 28.719 -2.322 1 82.5 10 VAL B O 1
ATOM 2278 N N . THR B 1 11 ? 3.059 27.781 -1.438 1 81.81 11 THR B N 1
ATOM 2279 C CA . THR B 1 11 ? 2.271 28.297 -2.551 1 81.81 11 THR B CA 1
ATOM 2280 C C . THR B 1 11 ? 1.113 29.156 -2.047 1 81.81 11 THR B C 1
ATOM 2282 O O . THR B 1 11 ? 0.655 28.969 -0.915 1 81.81 11 THR B O 1
ATOM 2285 N N . ASN B 1 12 ? 0.808 30.125 -2.865 1 78.62 12 ASN B N 1
ATOM 2286 C CA . ASN B 1 12 ? -0.346 30.984 -2.611 1 78.62 12 ASN B CA 1
ATOM 2287 C C . ASN B 1 12 ? -1.587 30.484 -3.346 1 78.62 12 ASN B C 1
ATOM 2289 O O . ASN B 1 12 ? -1.564 30.312 -4.566 1 78.62 12 ASN B O 1
ATOM 2293 N N . LYS B 1 13 ? -2.637 30.203 -2.633 1 76.31 13 LYS B N 1
ATOM 2294 C CA . LYS B 1 13 ? -3.871 29.641 -3.176 1 76.31 13 LYS B CA 1
ATOM 2295 C C . LYS B 1 13 ? -4.488 30.578 -4.211 1 76.31 13 LYS B C 1
ATOM 2297 O O . LYS B 1 13 ? -5.117 30.125 -5.168 1 76.31 13 LYS B O 1
ATOM 2302 N N . GLN B 1 14 ? -4.227 31.797 -4.008 1 72.88 14 GLN B N 1
ATOM 2303 C CA . GLN B 1 14 ? -4.859 32.781 -4.879 1 72.88 14 GLN B CA 1
ATOM 2304 C C . GLN B 1 14 ? -4.324 32.688 -6.305 1 72.88 14 GLN B C 1
ATOM 2306 O O . GLN B 1 14 ? -4.996 33.062 -7.258 1 72.88 14 GLN B O 1
ATOM 2311 N N . GLY B 1 15 ? -3.164 32.094 -6.453 1 67.44 15 GLY B N 1
ATOM 2312 C CA . GLY B 1 15 ? -2.555 31.938 -7.766 1 67.44 15 GLY B CA 1
ATOM 2313 C C . GLY B 1 15 ? -3.113 30.766 -8.555 1 67.44 15 GLY B C 1
ATOM 2314 O O . GLY B 1 15 ? -2.893 30.672 -9.766 1 67.44 15 GLY B O 1
ATOM 2315 N N . ARG B 1 16 ? -3.938 30.047 -8.078 1 65.44 16 ARG B N 1
ATOM 2316 C CA . ARG B 1 16 ? -4.633 28.922 -8.688 1 65.44 16 ARG B CA 1
ATOM 2317 C C . ARG B 1 16 ? -3.678 28.062 -9.516 1 65.44 16 ARG B C 1
ATOM 2319 O O . ARG B 1 16 ? -4.02 27.625 -10.609 1 65.44 16 ARG B O 1
ATOM 2326 N N . GLY B 1 17 ? -2.492 28.031 -9.102 1 62.66 17 GLY B N 1
ATOM 2327 C CA . GLY B 1 17 ? -1.531 27.172 -9.773 1 62.66 17 GLY B CA 1
ATOM 2328 C C . GLY B 1 17 ? -0.903 27.812 -10.992 1 62.66 17 GLY B C 1
ATOM 2329 O O . GLY B 1 17 ? -0.209 27.156 -11.766 1 62.66 17 GLY B O 1
ATOM 2330 N N . LYS B 1 18 ? -1.289 29 -11.234 1 66.56 18 LYS B N 1
ATOM 2331 C CA . LYS B 1 18 ? -0.736 29.766 -12.352 1 66.56 18 LYS B CA 1
ATOM 2332 C C . LYS B 1 18 ? 0.295 30.781 -11.875 1 66.56 18 LYS B C 1
ATOM 2334 O O . LYS B 1 18 ? 1.024 30.516 -10.914 1 66.56 18 LYS B O 1
ATOM 2339 N N . LYS B 1 19 ? 0.457 31.781 -12.711 1 68.06 19 LYS B N 1
ATOM 2340 C CA . LYS B 1 19 ? 1.387 32.844 -12.352 1 68.06 19 LYS B CA 1
ATOM 2341 C C . LYS B 1 19 ? 1.06 33.438 -10.969 1 68.06 19 LYS B C 1
ATOM 2343 O O . LYS B 1 19 ? -0.111 33.594 -10.625 1 68.06 19 LYS B O 1
ATOM 2348 N N . LYS B 1 20 ? 2.15 33.438 -9.969 1 69.81 20 LYS B N 1
ATOM 2349 C CA . LYS B 1 20 ? 2.082 34.062 -8.641 1 69.81 20 LYS B CA 1
ATOM 2350 C C . LYS B 1 20 ? 1.665 33.031 -7.59 1 69.81 20 LYS B C 1
ATOM 2352 O O . LYS B 1 20 ? 1.283 33.406 -6.477 1 69.81 20 LYS B O 1
ATOM 2357 N N . SER B 1 21 ? 1.746 31.75 -8 1 75.69 21 SER B N 1
ATOM 2358 C CA . SER B 1 21 ? 1.358 30.703 -7.059 1 75.69 21 SER B CA 1
ATOM 2359 C C . SER B 1 21 ? 2.527 30.297 -6.164 1 75.69 21 SER B C 1
ATOM 2361 O O . SER B 1 21 ? 2.34 30 -4.984 1 75.69 21 SER B O 1
ATOM 2363 N N . LEU B 1 22 ? 3.697 30.391 -6.723 1 78.94 22 LEU B N 1
ATOM 2364 C CA . LEU B 1 22 ? 4.863 29.938 -5.977 1 78.94 22 LEU B CA 1
ATOM 2365 C C . LEU B 1 22 ? 5.457 31.062 -5.145 1 78.94 22 LEU B C 1
ATOM 2367 O O . LEU B 1 22 ? 5.844 32.094 -5.684 1 78.94 22 LEU B O 1
ATOM 2371 N N . VAL B 1 23 ? 5.453 30.875 -3.875 1 80.88 23 VAL B N 1
ATOM 2372 C CA . VAL B 1 23 ? 5.965 31.875 -2.955 1 80.88 23 VAL B CA 1
ATOM 2373 C C . VAL B 1 23 ? 7.422 31.578 -2.609 1 80.88 23 VAL B C 1
ATOM 2375 O O . VAL B 1 23 ? 8.266 32.469 -2.59 1 80.88 23 VAL B O 1
ATOM 2378 N N . ALA B 1 24 ? 7.68 30.281 -2.377 1 82.5 24 ALA B N 1
ATOM 2379 C CA . ALA B 1 24 ? 9.039 29.906 -1.985 1 82.5 24 ALA B CA 1
ATOM 2380 C C . ALA B 1 24 ? 9.297 28.438 -2.252 1 82.5 24 ALA B C 1
ATOM 2382 O O . ALA B 1 24 ? 8.367 27.625 -2.227 1 82.5 24 ALA B O 1
ATOM 2383 N N . VAL B 1 25 ? 10.477 28.156 -2.596 1 82.88 25 VAL B N 1
ATOM 2384 C CA . VAL B 1 25 ? 10.977 26.797 -2.701 1 82.88 25 VAL B CA 1
ATOM 2385 C C . VAL B 1 25 ? 12.133 26.594 -1.726 1 82.88 25 VAL B C 1
ATOM 2387 O O . VAL B 1 25 ? 13.133 27.312 -1.781 1 82.88 25 VAL B O 1
ATOM 2390 N N . ILE B 1 26 ? 11.938 25.703 -0.908 1 84.25 26 ILE B N 1
ATOM 2391 C CA . ILE B 1 26 ? 12.93 25.469 0.138 1 84.25 26 ILE B CA 1
ATOM 2392 C C . ILE B 1 26 ? 13.453 24.047 0.052 1 84.25 26 ILE B C 1
ATOM 2394 O O . ILE B 1 26 ? 12.672 23.094 -0.043 1 84.25 26 ILE B O 1
ATOM 2398 N N . LYS B 1 27 ? 14.758 23.984 0.066 1 80.69 27 LYS B N 1
ATOM 2399 C CA . LYS B 1 27 ? 15.352 22.656 0.078 1 80.69 27 LYS B CA 1
ATOM 2400 C C . LYS B 1 27 ? 15.188 21.984 1.443 1 80.69 27 LYS B C 1
ATOM 2402 O O . LYS B 1 27 ? 15.555 22.562 2.467 1 80.69 27 LYS B O 1
ATOM 2407 N N . GLY B 1 28 ? 14.586 20.859 1.401 1 77.06 28 GLY B N 1
ATOM 2408 C CA . GLY B 1 28 ? 14.398 20.125 2.635 1 77.06 28 GLY B CA 1
ATOM 2409 C C . GLY B 1 28 ? 13.062 20.391 3.303 1 77.06 28 GLY B C 1
ATOM 2410 O O . GLY B 1 28 ? 12.18 21.016 2.707 1 77.06 28 GLY B O 1
ATOM 2411 N N . THR B 1 29 ? 12.852 19.859 4.598 1 78.06 29 THR B N 1
ATOM 2412 C CA . THR B 1 29 ? 11.57 19.969 5.285 1 78.06 29 THR B CA 1
ATOM 2413 C C . THR B 1 29 ? 11.773 20.438 6.727 1 78.06 29 THR B C 1
ATOM 2415 O O . THR B 1 29 ? 10.82 20.469 7.512 1 78.06 29 THR B O 1
ATOM 2418 N N . LYS B 1 30 ? 12.953 20.922 6.945 1 81.5 30 LYS B N 1
ATOM 2419 C CA . LYS B 1 30 ? 13.234 21.359 8.312 1 81.5 30 LYS B CA 1
ATOM 2420 C C . LYS B 1 30 ? 12.523 22.688 8.617 1 81.5 30 LYS B C 1
ATOM 2422 O O . LYS B 1 30 ? 12.562 23.609 7.816 1 81.5 30 LYS B O 1
ATOM 2427 N N . SER B 1 31 ? 11.977 22.625 9.891 1 85.25 31 SER B N 1
ATOM 2428 C CA . SER B 1 31 ? 11.242 23.828 10.297 1 85.25 31 SER B CA 1
ATOM 2429 C C . SER B 1 31 ? 12.141 25.047 10.266 1 85.25 31 SER B C 1
ATOM 2431 O O . SER B 1 31 ? 11.742 26.109 9.758 1 85.25 31 SER B O 1
ATOM 2433 N N . HIS B 1 32 ? 13.359 24.859 10.742 1 87.38 32 HIS B N 1
ATOM 2434 C CA . HIS B 1 32 ? 14.258 26 10.844 1 87.38 32 HIS B CA 1
ATOM 2435 C C . HIS B 1 32 ? 14.625 26.547 9.469 1 87.38 32 HIS B C 1
ATOM 2437 O O . HIS B 1 32 ? 14.719 27.75 9.273 1 87.38 32 HIS B O 1
ATOM 2443 N N . ASP B 1 33 ? 14.82 25.656 8.492 1 87.44 33 ASP B N 1
ATOM 2444 C CA . ASP B 1 33 ? 15.141 26.062 7.133 1 87.44 33 ASP B CA 1
ATOM 2445 C C . ASP B 1 33 ? 13.961 26.797 6.496 1 87.44 33 ASP B C 1
ATOM 2447 O O . ASP B 1 33 ? 14.148 27.812 5.805 1 87.44 33 ASP B O 1
ATOM 2451 N N . ILE B 1 34 ? 12.836 26.297 6.773 1 88.06 34 ILE B N 1
ATOM 2452 C CA . ILE B 1 34 ? 11.625 26.891 6.227 1 88.06 34 ILE B CA 1
ATOM 2453 C C . ILE B 1 34 ? 11.43 28.281 6.805 1 88.06 34 ILE B C 1
ATOM 2455 O O . ILE B 1 34 ? 11.188 29.25 6.062 1 88.06 34 ILE B O 1
ATOM 2459 N N . ILE B 1 35 ? 11.641 28.391 8.094 1 92.31 35 ILE B N 1
ATOM 2460 C CA . ILE B 1 35 ? 11.461 29.672 8.781 1 92.31 35 ILE B CA 1
ATOM 2461 C C . ILE B 1 35 ? 12.469 30.688 8.25 1 92.31 35 ILE B C 1
ATOM 2463 O O . ILE B 1 35 ? 12.109 31.828 7.953 1 92.31 35 ILE B O 1
ATOM 2467 N N . ASP B 1 36 ? 13.672 30.234 8.047 1 92.94 36 ASP B N 1
ATOM 2468 C CA . ASP B 1 36 ? 14.742 31.109 7.594 1 92.94 36 ASP B CA 1
ATOM 2469 C C . ASP B 1 36 ? 14.422 31.719 6.23 1 92.94 36 ASP B C 1
ATOM 2471 O O . ASP B 1 36 ? 14.695 32.875 5.98 1 92.94 36 ASP B O 1
ATOM 2475 N N . VAL B 1 37 ? 13.859 30.953 5.398 1 91.94 37 VAL B N 1
ATOM 2476 C CA . VAL B 1 37 ? 13.57 31.406 4.039 1 91.94 37 VAL B CA 1
ATOM 2477 C C . VAL B 1 37 ? 12.297 32.25 4.023 1 91.94 37 VAL B C 1
ATOM 2479 O O . VAL B 1 37 ? 12.266 33.312 3.418 1 91.94 37 VAL B O 1
ATOM 2482 N N . VAL B 1 38 ? 11.312 31.906 4.727 1 92.06 38 VAL B N 1
ATOM 2483 C CA . VAL B 1 38 ? 10 32.562 4.668 1 92.06 38 VAL B CA 1
ATOM 2484 C C . VAL B 1 38 ? 10.047 33.906 5.391 1 92.06 38 VAL B C 1
ATOM 2486 O O . VAL B 1 38 ? 9.367 34.844 4.996 1 92.06 38 VAL B O 1
ATOM 2489 N N . THR B 1 39 ? 10.922 33.969 6.332 1 93.31 39 THR B N 1
ATOM 2490 C CA . THR B 1 39 ? 11 35.188 7.109 1 93.31 39 THR B CA 1
ATOM 2491 C C . THR B 1 39 ? 11.695 36.312 6.312 1 93.31 39 THR B C 1
ATOM 2493 O O . THR B 1 39 ? 11.711 37.469 6.738 1 93.31 39 THR B O 1
ATOM 2496 N N . LYS B 1 40 ? 12.211 35.906 5.203 1 92.88 40 LYS B N 1
ATOM 2497 C CA . LYS B 1 40 ? 12.727 36.938 4.301 1 92.88 40 LYS B CA 1
ATOM 2498 C C . LYS B 1 40 ? 11.594 37.781 3.719 1 92.88 40 LYS B C 1
ATOM 2500 O O . LYS B 1 40 ? 11.82 38.875 3.248 1 92.88 40 LYS B O 1
ATOM 2505 N N . ILE B 1 41 ? 10.516 37.281 3.725 1 91.44 41 ILE B N 1
ATOM 2506 C CA . ILE B 1 41 ? 9.328 38.062 3.352 1 91.44 41 ILE B CA 1
ATOM 2507 C C . ILE B 1 41 ? 8.961 39.031 4.477 1 91.44 41 ILE B C 1
ATOM 2509 O O . ILE B 1 41 ? 8.906 38.625 5.648 1 91.44 41 ILE B O 1
ATOM 2513 N N . PRO B 1 42 ? 8.688 40.25 4.121 1 94.5 42 PRO B N 1
ATOM 2514 C CA . PRO B 1 42 ? 8.352 41.219 5.156 1 94.5 42 PRO B CA 1
ATOM 2515 C C . PRO B 1 42 ? 7.152 40.812 6 1 94.5 42 PRO B C 1
ATOM 2517 O O . PRO B 1 42 ? 6.188 40.25 5.473 1 94.5 42 PRO B O 1
ATOM 2520 N N . LEU B 1 43 ? 7.277 41.094 7.25 1 94.12 43 LEU B N 1
ATOM 2521 C CA . LEU B 1 43 ? 6.254 40.719 8.211 1 94.12 43 LEU B CA 1
ATOM 2522 C C . LEU B 1 43 ? 4.895 41.281 7.812 1 94.12 43 LEU B C 1
ATOM 2524 O O . LEU B 1 43 ? 3.863 40.625 8.016 1 94.12 43 LEU B O 1
ATOM 2528 N N . SER B 1 44 ? 4.938 42.5 7.281 1 94.38 44 SER B N 1
ATOM 2529 C CA . SER B 1 44 ? 3.688 43.125 6.871 1 94.38 44 SER B CA 1
ATOM 2530 C C . SER B 1 44 ? 2.939 42.25 5.859 1 94.38 44 SER B C 1
ATOM 2532 O O . SER B 1 44 ? 1.709 42.188 5.891 1 94.38 44 SER B O 1
ATOM 2534 N N . HIS B 1 45 ? 3.697 41.594 4.992 1 92.56 45 HIS B N 1
ATOM 2535 C CA . HIS B 1 45 ? 3.1 40.688 3.998 1 92.56 45 HIS B CA 1
ATOM 2536 C C . HIS B 1 45 ? 2.682 39.375 4.625 1 92.56 45 HIS B C 1
ATOM 2538 O O . HIS B 1 45 ? 1.621 38.844 4.297 1 92.56 45 HIS B O 1
ATOM 2544 N N . ARG B 1 46 ? 3.479 38.875 5.547 1 93.44 46 ARG B N 1
ATOM 2545 C CA . ARG B 1 46 ? 3.18 37.594 6.195 1 93.44 46 ARG B CA 1
ATOM 2546 C C . ARG B 1 46 ? 1.929 37.688 7.062 1 93.44 46 ARG B C 1
ATOM 2548 O O . ARG B 1 46 ? 1.17 36.75 7.184 1 93.44 46 ARG B O 1
ATOM 2555 N N . LYS B 1 47 ? 1.685 38.875 7.586 1 94.5 47 LYS B N 1
ATOM 2556 C CA . LYS B 1 47 ? 0.528 39.125 8.445 1 94.5 47 LYS B CA 1
ATOM 2557 C C . LYS B 1 47 ? -0.763 39.156 7.637 1 94.5 47 LYS B C 1
ATOM 2559 O O . LYS B 1 47 ? -1.857 39.062 8.195 1 94.5 47 LYS B O 1
ATOM 2564 N N . GLN B 1 48 ? -0.6 39.25 6.355 1 92.56 48 GLN B N 1
ATOM 2565 C CA . GLN B 1 48 ? -1.775 39.281 5.492 1 92.56 48 GLN B CA 1
ATOM 2566 C C . GLN B 1 48 ? -2.342 37.906 5.273 1 92.56 48 GLN B C 1
ATOM 2568 O O . GLN B 1 48 ? -3.496 37.75 4.871 1 92.56 48 GLN B O 1
ATOM 2573 N N . VAL B 1 49 ? -1.551 36.906 5.523 1 92.12 49 VAL B N 1
ATOM 2574 C CA . VAL B 1 49 ? -2.01 35.531 5.371 1 92.12 49 VAL B CA 1
ATOM 2575 C C . VAL B 1 49 ? -2.98 35.188 6.496 1 92.12 49 VAL B C 1
ATOM 2577 O O . VAL B 1 49 ? -2.654 35.344 7.676 1 92.12 49 VAL B O 1
ATOM 2580 N N . LYS B 1 50 ? -4.121 34.688 6.117 1 91.75 50 LYS B N 1
ATOM 2581 C CA . LYS B 1 50 ? -5.16 34.469 7.121 1 91.75 50 LYS B CA 1
ATOM 2582 C C . LYS B 1 50 ? -5.312 32.969 7.43 1 91.75 50 LYS B C 1
ATOM 2584 O O . LYS B 1 50 ? -5.777 32.594 8.508 1 91.75 50 LYS B O 1
ATOM 2589 N N . SER B 1 51 ? -4.973 32.156 6.449 1 92.31 51 SER B N 1
ATOM 2590 C CA . SER B 1 51 ? -5.07 30.719 6.695 1 92.31 51 SER B CA 1
ATOM 2591 C C . SER B 1 51 ? -3.977 29.969 5.957 1 92.31 51 SER B C 1
ATOM 2593 O O . SER B 1 51 ? -3.533 30.375 4.887 1 92.31 51 SER B O 1
ATOM 2595 N N . ILE B 1 52 ? -3.545 28.938 6.555 1 92.62 52 ILE B N 1
ATOM 2596 C CA . ILE B 1 52 ? -2.549 28.047 5.969 1 92.62 52 ILE B CA 1
ATOM 2597 C C . ILE B 1 52 ? -3.051 26.609 6.016 1 92.62 52 ILE B C 1
ATOM 2599 O O . ILE B 1 52 ? -3.451 26.109 7.074 1 92.62 52 ILE B O 1
ATOM 2603 N N . THR B 1 53 ? -3.156 26 4.863 1 92.06 53 THR B N 1
ATOM 2604 C CA . THR B 1 53 ? -3.496 24.578 4.797 1 92.06 53 THR B CA 1
ATOM 2605 C C . THR B 1 53 ? -2.236 23.719 4.754 1 92.06 53 THR B C 1
ATOM 2607 O O . THR B 1 53 ? -1.319 24 3.975 1 92.06 53 THR B O 1
ATOM 2610 N N . LEU B 1 54 ? -2.16 22.797 5.594 1 89.56 54 LEU B N 1
ATOM 2611 C CA . LEU B 1 54 ? -0.973 21.953 5.672 1 89.56 54 LEU B CA 1
ATOM 2612 C C . LEU B 1 54 ? -1.343 20.531 6.078 1 89.56 54 LEU B C 1
ATOM 2614 O O . LEU B 1 54 ? -2.486 20.266 6.461 1 89.56 54 LEU B O 1
ATOM 2618 N N . ASP B 1 55 ? -0.386 19.609 5.941 1 87.88 55 ASP B N 1
ATOM 2619 C CA . ASP B 1 55 ? -0.584 18.25 6.43 1 87.88 55 ASP B CA 1
ATOM 2620 C C . ASP B 1 55 ? -0.388 18.188 7.941 1 87.88 55 ASP B C 1
ATOM 2622 O O . ASP B 1 55 ? -0.218 19.203 8.602 1 87.88 55 ASP B O 1
ATOM 2626 N N . MET B 1 56 ? -0.491 17.031 8.547 1 86.56 56 MET B N 1
ATOM 2627 C CA . MET B 1 56 ? -0.442 16.859 9.992 1 86.56 56 MET B CA 1
ATOM 2628 C C . MET B 1 56 ? 0.999 16.734 10.477 1 86.56 56 MET B C 1
ATOM 2630 O O . MET B 1 56 ? 1.24 16.312 11.609 1 86.56 56 MET B O 1
ATOM 2634 N N . ALA B 1 57 ? 1.933 17.172 9.648 1 82.88 57 ALA B N 1
ATOM 2635 C CA . ALA B 1 57 ? 3.334 17.094 10.055 1 82.88 57 ALA B CA 1
ATOM 2636 C C . ALA B 1 57 ? 3.689 18.219 11.016 1 82.88 57 ALA B C 1
ATOM 2638 O O . ALA B 1 57 ? 3.406 19.391 10.75 1 82.88 57 ALA B O 1
ATOM 2639 N N . ASN B 1 58 ? 4.363 17.906 12.062 1 82.69 58 ASN B N 1
ATOM 2640 C CA . ASN B 1 58 ? 4.668 18.859 13.133 1 82.69 58 ASN B CA 1
ATOM 2641 C C . ASN B 1 58 ? 5.598 19.969 12.656 1 82.69 58 ASN B C 1
ATOM 2643 O O . ASN B 1 58 ? 5.441 21.125 13.047 1 82.69 58 ASN B O 1
ATOM 2647 N N . ASN B 1 59 ? 6.535 19.594 11.812 1 82.5 59 ASN B N 1
ATOM 2648 C CA . ASN B 1 59 ? 7.496 20.594 11.352 1 82.5 59 ASN B CA 1
ATOM 2649 C C . ASN B 1 59 ? 6.824 21.688 10.539 1 82.5 59 ASN B C 1
ATOM 2651 O O . ASN B 1 59 ? 7.18 22.859 10.648 1 82.5 59 ASN B O 1
ATOM 2655 N N . MET B 1 60 ? 5.855 21.297 9.805 1 85.69 60 MET B N 1
ATOM 2656 C CA . MET B 1 60 ? 5.137 22.266 8.992 1 85.69 60 MET B CA 1
ATOM 2657 C C . MET B 1 60 ? 4.262 23.172 9.867 1 85.69 60 MET B C 1
ATOM 2659 O O . MET B 1 60 ? 4.148 24.359 9.609 1 85.69 60 MET B O 1
ATOM 2663 N N . GLN B 1 61 ? 3.719 22.578 10.844 1 87.75 61 GLN B N 1
ATOM 2664 C CA . GLN B 1 61 ? 2.871 23.359 11.742 1 87.75 61 GLN B CA 1
ATOM 2665 C C . GLN B 1 61 ? 3.684 24.406 12.492 1 87.75 61 GLN B C 1
ATOM 2667 O O . GLN B 1 61 ? 3.285 25.578 12.562 1 87.75 61 GLN B O 1
ATOM 2672 N N . SER B 1 62 ? 4.801 23.984 13 1 87.5 62 SER B N 1
ATOM 2673 C CA . SER B 1 62 ? 5.66 24.891 13.758 1 87.5 62 SER B CA 1
ATOM 2674 C C . SER B 1 62 ? 6.168 26.031 12.883 1 87.5 62 SER B C 1
ATOM 2676 O O . SER B 1 62 ? 6.129 27.188 13.281 1 87.5 62 SER B O 1
ATOM 2678 N N . ALA B 1 63 ? 6.602 25.656 11.727 1 90 63 ALA B N 1
ATOM 2679 C CA . ALA B 1 63 ? 7.102 26.672 10.797 1 90 63 ALA B CA 1
ATOM 2680 C C . ALA B 1 63 ? 5.996 27.656 10.422 1 90 63 ALA B C 1
ATOM 2682 O O . ALA B 1 63 ? 6.227 28.875 10.367 1 90 63 ALA B O 1
ATOM 2683 N N . SER B 1 64 ? 4.832 27.156 10.18 1 91.88 64 SER B N 1
ATOM 2684 C CA . SER B 1 64 ? 3.707 27.984 9.758 1 91.88 64 SER B CA 1
ATOM 2685 C C . SER B 1 64 ? 3.299 28.969 10.852 1 91.88 64 SER B C 1
ATOM 2687 O O . SER B 1 64 ? 3.055 30.141 10.586 1 91.88 64 SER B O 1
ATOM 2689 N N . ARG B 1 65 ? 3.303 28.516 12.047 1 91.25 65 ARG B N 1
ATOM 2690 C CA . ARG B 1 65 ? 2.914 29.344 13.172 1 91.25 65 ARG B CA 1
ATOM 2691 C C . ARG B 1 65 ? 3.926 30.469 13.391 1 91.25 65 ARG B C 1
ATOM 2693 O O . ARG B 1 65 ? 3.551 31.594 13.719 1 91.25 65 ARG B O 1
ATOM 2700 N N . MET B 1 66 ? 5.102 30.156 13.156 1 92.31 66 MET B N 1
ATOM 2701 C CA . MET B 1 66 ? 6.164 31.125 13.383 1 92.31 66 MET B CA 1
ATOM 2702 C C . MET B 1 66 ? 6.215 32.156 12.25 1 92.31 66 MET B C 1
ATOM 2704 O O . MET B 1 66 ? 6.426 33.344 12.484 1 92.31 66 MET B O 1
ATOM 2708 N N . CYS B 1 67 ? 5.996 31.703 11.094 1 94.19 67 CYS B N 1
ATOM 2709 C CA . CYS B 1 67 ? 6.156 32.562 9.914 1 94.19 67 CYS B CA 1
ATOM 2710 C C . CYS B 1 67 ? 4.914 33.406 9.688 1 94.19 67 CYS B C 1
ATOM 2712 O O . CYS B 1 67 ? 5.008 34.5 9.148 1 94.19 67 CYS B O 1
ATOM 2714 N N . PHE B 1 68 ? 3.762 32.844 10.086 1 95.06 68 PHE B N 1
ATOM 2715 C CA . PHE B 1 68 ? 2.498 33.531 9.797 1 95.06 68 PHE B CA 1
ATOM 2716 C C . PHE B 1 68 ? 1.662 33.656 11.062 1 95.06 68 PHE B C 1
ATOM 2718 O O . PHE B 1 68 ? 0.634 33 11.211 1 95.06 68 PHE B O 1
ATOM 2725 N N . PRO B 1 69 ? 2.004 34.625 11.852 1 93 69 PRO B N 1
ATOM 2726 C CA . PRO B 1 69 ? 1.454 34.719 13.203 1 93 69 PRO B CA 1
ATOM 2727 C C . PRO B 1 69 ? -0.041 35.031 13.211 1 93 69 PRO B C 1
ATOM 2729 O O . PRO B 1 69 ? -0.727 34.75 14.203 1 93 69 PRO B O 1
ATOM 2732 N N . GLU B 1 70 ? -0.608 35.594 12.172 1 94.31 70 GLU B N 1
ATOM 2733 C CA . GLU B 1 70 ? -2.014 36 12.164 1 94.31 70 GLU B CA 1
ATOM 2734 C C . GLU B 1 70 ? -2.873 34.969 11.43 1 94.31 70 GLU B C 1
ATOM 2736 O O . GLU B 1 70 ? -4.07 35.188 11.227 1 94.31 70 GLU B O 1
ATOM 2741 N N . SER B 1 71 ? -2.225 33.906 11.047 1 93.56 71 SER B N 1
ATOM 2742 C CA . SER B 1 71 ? -2.955 32.906 10.281 1 93.56 71 SER B CA 1
ATOM 2743 C C . SER B 1 71 ? -3.441 31.766 11.172 1 93.56 71 SER B C 1
ATOM 2745 O O . SER B 1 71 ? -2.83 31.469 12.203 1 93.56 71 SER B O 1
ATOM 2747 N N . TYR B 1 72 ? -4.574 31.234 10.859 1 93.44 72 TYR B N 1
ATOM 2748 C CA . TYR B 1 72 ? -4.969 29.969 11.492 1 93.44 72 TYR B CA 1
ATOM 2749 C C . TYR B 1 72 ? -4.637 28.781 10.602 1 93.44 72 TYR B C 1
ATOM 2751 O O . TYR B 1 72 ? -4.695 28.875 9.375 1 93.44 72 TYR B O 1
ATOM 2759 N N . LEU B 1 73 ? -4.289 27.703 11.188 1 94.44 73 LEU B N 1
ATOM 2760 C CA . LEU B 1 73 ? -3.855 26.516 10.477 1 94.44 73 LEU B CA 1
ATOM 2761 C C . LEU B 1 73 ? -5.039 25.594 10.172 1 94.44 73 LEU B C 1
ATOM 2763 O O . LEU B 1 73 ? -5.938 25.438 11 1 94.44 73 LEU B O 1
ATOM 2767 N N . VAL B 1 74 ? -5.035 25.109 8.984 1 95 74 VAL B N 1
ATOM 2768 C CA . VAL B 1 74 ? -6.055 24.156 8.555 1 95 74 VAL B CA 1
ATOM 2769 C C . VAL B 1 74 ? -5.395 22.844 8.141 1 95 74 VAL B C 1
ATOM 2771 O O . VAL B 1 74 ? -4.586 22.812 7.207 1 95 74 VAL B O 1
ATOM 2774 N N . THR B 1 75 ? -5.742 21.797 8.867 1 94.25 75 THR B N 1
ATOM 2775 C CA . THR B 1 75 ? -5.254 20.484 8.461 1 94.25 75 THR B CA 1
ATOM 2776 C C . THR B 1 75 ? -5.969 20 7.199 1 94.25 75 THR B C 1
ATOM 2778 O O . THR B 1 75 ? -7.199 20.031 7.125 1 94.25 75 THR B O 1
ATOM 2781 N N . ASP B 1 76 ? -5.191 19.594 6.242 1 92.5 76 ASP B N 1
ATOM 2782 C CA . ASP B 1 76 ? -5.754 19.141 4.969 1 92.5 76 ASP B CA 1
ATOM 2783 C C . ASP B 1 76 ? -6.699 17.969 5.172 1 92.5 76 ASP B C 1
ATOM 2785 O O . ASP B 1 76 ? -6.309 16.938 5.723 1 92.5 76 ASP B O 1
ATOM 2789 N N . ARG B 1 77 ? -7.871 18.109 4.684 1 92.69 77 ARG B N 1
ATOM 2790 C CA . ARG B 1 77 ? -8.922 17.109 4.859 1 92.69 77 ARG B CA 1
ATOM 2791 C C . ARG B 1 77 ? -8.5 15.773 4.277 1 92.69 77 ARG B C 1
ATOM 2793 O O . ARG B 1 77 ? -8.773 14.719 4.859 1 92.69 77 ARG B O 1
ATOM 2800 N N . PHE B 1 78 ? -7.824 15.781 3.188 1 92 78 PHE B N 1
ATOM 2801 C CA . PHE B 1 78 ? -7.477 14.539 2.51 1 92 78 PHE B CA 1
ATOM 2802 C C . PHE B 1 78 ? -6.484 13.727 3.336 1 92 78 PHE B C 1
ATOM 2804 O O . PHE B 1 78 ? -6.547 12.5 3.361 1 92 78 PHE B O 1
ATOM 2811 N N . HIS B 1 79 ? -5.594 14.398 3.99 1 92.25 79 HIS B N 1
ATOM 2812 C CA . HIS B 1 79 ? -4.613 13.711 4.816 1 92.25 79 HIS B CA 1
ATOM 2813 C C . HIS B 1 79 ? -5.266 13.109 6.059 1 92.25 79 HIS B C 1
ATOM 2815 O O . HIS B 1 79 ? -4.871 12.031 6.508 1 92.25 79 HIS B O 1
ATOM 2821 N N . VAL B 1 80 ? -6.191 13.828 6.57 1 95.75 80 VAL B N 1
ATOM 2822 C CA . VAL B 1 80 ? -6.902 13.336 7.742 1 95.75 80 VAL B CA 1
ATOM 2823 C C . VAL B 1 80 ? -7.703 12.086 7.379 1 95.75 80 VAL B C 1
ATOM 2825 O O . VAL B 1 80 ? -7.586 11.047 8.039 1 95.75 80 VAL B O 1
ATOM 2828 N N . VAL B 1 81 ? -8.453 12.219 6.348 1 95.69 81 VAL B N 1
ATOM 2829 C CA . VAL B 1 81 ? -9.273 11.109 5.891 1 95.69 81 VAL B CA 1
ATOM 2830 C C . VAL B 1 81 ? -8.383 9.93 5.512 1 95.69 81 VAL B C 1
ATOM 2832 O O . VAL B 1 81 ? -8.711 8.773 5.805 1 95.69 81 VAL B O 1
ATOM 2835 N N . LYS B 1 82 ? -7.305 10.211 4.895 1 95.19 82 LYS B N 1
ATOM 2836 C CA . LYS B 1 82 ? -6.355 9.164 4.516 1 95.19 82 LYS B CA 1
ATOM 2837 C C . LYS B 1 82 ? -5.883 8.383 5.738 1 95.19 82 LYS B C 1
ATOM 2839 O O . LYS B 1 82 ? -5.801 7.152 5.699 1 95.19 82 LYS B O 1
ATOM 2844 N N . LEU B 1 83 ? -5.57 9.07 6.746 1 96.38 83 LEU B N 1
ATOM 2845 C CA . LEU B 1 83 ? -5.113 8.422 7.973 1 96.38 83 LEU B CA 1
ATOM 2846 C C . LEU B 1 83 ? -6.16 7.441 8.492 1 96.38 83 LEU B C 1
ATOM 2848 O O . LEU B 1 83 ? -5.828 6.316 8.867 1 96.38 83 LEU B O 1
ATOM 2852 N N . VAL B 1 84 ? -7.383 7.863 8.469 1 97.69 84 VAL B N 1
ATOM 2853 C CA . VAL B 1 84 ? -8.484 7.02 8.922 1 97.69 84 VAL B CA 1
ATOM 2854 C C . VAL B 1 84 ? -8.625 5.812 7.996 1 97.69 84 VAL B C 1
ATOM 2856 O O . VAL B 1 84 ? -8.758 4.68 8.461 1 97.69 84 VAL B O 1
ATOM 2859 N N . MET B 1 85 ? -8.516 6.031 6.754 1 97.31 85 MET B N 1
ATOM 2860 C CA . MET B 1 85 ? -8.648 4.965 5.77 1 97.31 85 MET B CA 1
ATOM 2861 C C . MET B 1 85 ? -7.508 3.961 5.883 1 97.31 85 MET B C 1
ATOM 2863 O O . MET B 1 85 ? -7.695 2.766 5.652 1 97.31 85 MET B O 1
ATOM 2867 N N . GLU B 1 86 ? -6.379 4.465 6.176 1 97.19 86 GLU B N 1
ATOM 2868 C CA . GLU B 1 86 ? -5.219 3.59 6.32 1 97.19 86 GLU B CA 1
ATOM 2869 C C . GLU B 1 86 ? -5.406 2.609 7.473 1 97.19 86 GLU B C 1
ATOM 2871 O O . GLU B 1 86 ? -4.922 1.476 7.414 1 97.19 86 GLU B O 1
ATOM 2876 N N . ALA B 1 87 ? -6.078 3.041 8.508 1 97.44 87 ALA B N 1
ATOM 2877 C CA . ALA B 1 87 ? -6.387 2.131 9.609 1 97.44 87 ALA B CA 1
ATOM 2878 C C . ALA B 1 87 ? -7.262 0.973 9.141 1 97.44 87 ALA B C 1
ATOM 2880 O O . ALA B 1 87 ? -7.012 -0.184 9.492 1 97.44 87 ALA B O 1
ATOM 2881 N N . LEU B 1 88 ? -8.242 1.297 8.352 1 98 88 LEU B N 1
ATOM 2882 C CA . LEU B 1 88 ? -9.109 0.274 7.785 1 98 88 LEU B CA 1
ATOM 2883 C C . LEU B 1 88 ? -8.32 -0.687 6.906 1 98 88 LEU B C 1
ATOM 2885 O O . LEU B 1 88 ? -8.477 -1.905 7.012 1 98 88 LEU B O 1
ATOM 2889 N N . GLN B 1 89 ? -7.477 -0.162 6.094 1 97.88 89 GLN B N 1
ATOM 2890 C CA . GLN B 1 89 ? -6.672 -0.996 5.203 1 97.88 89 GLN B CA 1
ATOM 2891 C C . GLN B 1 89 ? -5.715 -1.878 5.996 1 97.88 89 GLN B C 1
ATOM 2893 O O . GLN B 1 89 ? -5.434 -3.01 5.598 1 97.88 89 GLN B O 1
ATOM 2898 N N . HIS B 1 90 ? -5.211 -1.262 7.027 1 96.88 90 HIS B N 1
ATOM 2899 C CA . HIS B 1 90 ? -4.309 -2.041 7.871 1 96.88 90 HIS B CA 1
ATOM 2900 C C . HIS B 1 90 ? -5.004 -3.283 8.414 1 96.88 90 HIS B C 1
ATOM 2902 O O . HIS B 1 90 ? -4.406 -4.363 8.469 1 96.88 90 HIS B O 1
ATOM 2908 N N . LEU B 1 91 ? -6.215 -3.148 8.836 1 96.38 91 LEU B N 1
ATOM 2909 C CA . LEU B 1 91 ? -7.004 -4.277 9.32 1 96.38 91 LEU B CA 1
ATOM 2910 C C . LEU B 1 91 ? -7.219 -5.305 8.211 1 96.38 91 LEU B C 1
ATOM 2912 O O . LEU B 1 91 ? -7.059 -6.504 8.438 1 96.38 91 LEU B O 1
ATOM 2916 N N . ARG B 1 92 ? -7.527 -4.863 7.031 1 97.75 92 ARG B N 1
ATOM 2917 C CA . ARG B 1 92 ? -7.734 -5.746 5.887 1 97.75 92 ARG B CA 1
ATOM 2918 C C . ARG B 1 92 ? -6.477 -6.555 5.582 1 97.75 92 ARG B C 1
ATOM 2920 O O . ARG B 1 92 ? -6.551 -7.762 5.34 1 97.75 92 ARG B O 1
ATOM 2927 N N . ILE B 1 93 ? -5.414 -5.887 5.582 1 97 93 ILE B N 1
ATOM 2928 C CA . ILE B 1 93 ? -4.141 -6.516 5.242 1 97 93 ILE B CA 1
ATOM 2929 C C . ILE B 1 93 ? -3.775 -7.543 6.309 1 97 93 ILE B C 1
ATOM 2931 O O . ILE B 1 93 ? -3.283 -8.633 5.992 1 97 93 ILE B O 1
ATOM 2935 N N . LYS B 1 94 ? -4.031 -7.18 7.539 1 95.25 94 LYS B N 1
ATOM 2936 C CA . LYS B 1 94 ? -3.791 -8.117 8.625 1 95.25 94 LYS B CA 1
ATOM 2937 C C . LYS B 1 94 ? -4.594 -9.406 8.43 1 95.25 94 LYS B C 1
ATOM 2939 O O . LYS B 1 94 ? -4.047 -10.508 8.547 1 95.25 94 LYS B O 1
ATOM 2944 N N . TYR B 1 95 ? -5.848 -9.25 8.109 1 97.06 95 TYR B N 1
ATOM 2945 C CA . TYR B 1 95 ? -6.699 -10.406 7.875 1 97.06 95 TYR B CA 1
ATOM 2946 C C . TYR B 1 95 ? -6.203 -11.211 6.68 1 97.06 95 TYR B C 1
ATOM 2948 O O . TYR B 1 95 ? -6.293 -12.438 6.668 1 97.06 95 TYR B O 1
ATOM 2956 N N . ARG B 1 96 ? -5.711 -10.523 5.691 1 97.38 96 ARG B N 1
ATOM 2957 C CA . ARG B 1 96 ? -5.23 -11.227 4.508 1 97.38 96 ARG B CA 1
ATOM 2958 C C . ARG B 1 96 ? -4.051 -12.133 4.848 1 97.38 96 ARG B C 1
ATOM 2960 O O . ARG B 1 96 ? -3.998 -13.281 4.406 1 97.38 96 ARG B O 1
ATOM 2967 N N . TRP B 1 97 ? -3.154 -11.633 5.641 1 95.88 97 TRP B N 1
ATOM 2968 C CA . TRP B 1 97 ? -2.008 -12.438 6.059 1 95.88 97 TRP B CA 1
ATOM 2969 C C . TRP B 1 97 ? -2.455 -13.648 6.867 1 95.88 97 TRP B C 1
ATOM 2971 O O . TRP B 1 97 ? -1.917 -14.742 6.703 1 95.88 97 TRP B O 1
ATOM 2981 N N . GLU B 1 98 ? -3.424 -13.438 7.711 1 96.69 98 GLU B N 1
ATOM 2982 C CA . GLU B 1 98 ? -3.965 -14.547 8.5 1 96.69 98 GLU B CA 1
ATOM 2983 C C . GLU B 1 98 ? -4.582 -15.609 7.594 1 96.69 98 GLU B C 1
ATOM 2985 O O . GLU B 1 98 ? -4.395 -16.812 7.824 1 96.69 98 GLU B O 1
ATOM 2990 N N . GLU B 1 99 ? -5.281 -15.117 6.621 1 97 99 GLU B N 1
ATOM 2991 C CA . GLU B 1 99 ? -5.926 -16.047 5.703 1 97 99 GLU B CA 1
ATOM 2992 C C . GLU B 1 99 ? -4.898 -16.812 4.871 1 97 99 GLU B C 1
ATOM 2994 O O . GLU B 1 99 ? -5.102 -17.969 4.531 1 97 99 GLU B O 1
ATOM 2999 N N . ILE B 1 100 ? -3.83 -16.172 4.492 1 95.12 100 ILE B N 1
ATOM 3000 C CA . ILE B 1 100 ? -2.758 -16.844 3.766 1 95.12 100 ILE B CA 1
ATOM 3001 C C . ILE B 1 100 ? -2.176 -17.969 4.625 1 95.12 100 ILE B C 1
ATOM 3003 O O . ILE B 1 100 ? -1.976 -19.094 4.145 1 95.12 100 ILE B O 1
ATOM 3007 N N . GLU B 1 101 ? -1.951 -17.703 5.871 1 95.31 101 GLU B N 1
ATOM 3008 C CA . GLU B 1 101 ? -1.398 -18.719 6.777 1 95.31 101 GLU B CA 1
ATOM 3009 C C . GLU B 1 101 ? -2.381 -19.859 6.992 1 95.31 101 GLU B C 1
ATOM 3011 O O . GLU B 1 101 ? -1.983 -21.031 7.012 1 95.31 101 GLU B O 1
ATOM 3016 N N . LYS B 1 102 ? -3.621 -19.484 7.145 1 95.88 102 LYS B N 1
ATOM 3017 C CA . LYS B 1 102 ? -4.641 -20.516 7.277 1 95.88 102 LYS B CA 1
ATOM 3018 C C . LYS B 1 102 ? -4.637 -21.453 6.066 1 95.88 102 LYS B C 1
ATOM 3020 O O . LYS B 1 102 ? -4.75 -22.672 6.215 1 95.88 102 LYS B O 1
ATOM 3025 N N . GLU B 1 103 ? -4.59 -20.844 4.945 1 94.06 103 GLU B N 1
ATOM 3026 C CA . GLU B 1 103 ? -4.531 -21.641 3.723 1 94.06 103 GLU B CA 1
ATOM 3027 C C . GLU B 1 103 ? -3.289 -22.531 3.699 1 94.06 103 GLU B C 1
ATOM 3029 O O . GLU B 1 103 ? -3.361 -23.703 3.324 1 94.06 103 GLU B O 1
ATOM 3034 N N . ASN B 1 104 ? -2.15 -22.016 4.109 1 92.81 104 ASN B N 1
ATOM 3035 C CA . ASN B 1 104 ? -0.914 -22.781 4.184 1 92.81 104 ASN B CA 1
ATOM 3036 C C . ASN B 1 104 ? -1.061 -23.984 5.098 1 92.81 104 ASN B C 1
ATOM 3038 O O . ASN B 1 104 ? -0.646 -25.094 4.742 1 92.81 104 ASN B O 1
ATOM 3042 N N . GLN B 1 105 ? -1.651 -23.75 6.184 1 94.69 105 GLN B N 1
ATOM 3043 C CA . GLN B 1 105 ? -1.845 -24.828 7.148 1 94.69 105 GLN B CA 1
ATOM 3044 C C . GLN B 1 105 ? -2.779 -25.891 6.594 1 94.69 105 GLN B C 1
ATOM 3046 O O . GLN B 1 105 ? -2.553 -27.094 6.793 1 94.69 105 GLN B O 1
ATOM 3051 N N . ALA B 1 106 ? -3.766 -25.438 5.934 1 94.06 106 ALA B N 1
ATOM 3052 C CA . ALA B 1 106 ? -4.715 -26.375 5.34 1 94.06 106 ALA B CA 1
ATOM 3053 C C . ALA B 1 106 ? -4.043 -27.219 4.266 1 94.06 106 ALA B C 1
ATOM 3055 O O . ALA B 1 106 ? -4.297 -28.422 4.172 1 94.06 106 ALA B O 1
ATOM 3056 N N . ILE B 1 107 ? -3.279 -26.625 3.52 1 91.44 107 ILE B N 1
ATOM 3057 C CA . ILE B 1 107 ? -2.557 -27.328 2.469 1 91.44 107 ILE B CA 1
ATOM 3058 C C . ILE B 1 107 ? -1.605 -28.344 3.094 1 91.44 107 ILE B C 1
ATOM 3060 O O . ILE B 1 107 ? -1.523 -29.484 2.639 1 91.44 107 ILE B O 1
ATOM 3064 N N . LYS B 1 108 ? -0.937 -27.922 4.09 1 92.56 108 LYS B N 1
ATOM 3065 C CA . LYS B 1 108 ? -0.017 -28.812 4.793 1 92.56 108 LYS B CA 1
ATOM 3066 C C . LYS B 1 108 ? -0.748 -30.031 5.352 1 92.56 108 LYS B C 1
ATOM 3068 O O . LYS B 1 108 ? -0.288 -31.156 5.191 1 92.56 108 LYS B O 1
ATOM 3073 N N . LYS B 1 109 ? -1.8 -29.812 5.953 1 94.56 109 LYS B N 1
ATOM 3074 C CA . LYS B 1 109 ? -2.6 -30.891 6.523 1 94.56 109 LYS B CA 1
ATOM 3075 C C . LYS B 1 109 ? -3.09 -31.844 5.441 1 94.56 109 LYS B C 1
ATOM 3077 O O . LYS B 1 109 ? -3.068 -33.062 5.621 1 94.56 109 LYS B O 1
ATOM 3082 N N . ALA B 1 110 ? -3.562 -31.281 4.391 1 92.88 110 ALA B N 1
ATOM 3083 C CA . ALA B 1 110 ? -4.02 -32.094 3.275 1 92.88 110 ALA B CA 1
ATOM 3084 C C . ALA B 1 110 ? -2.891 -32.969 2.732 1 92.88 110 ALA B C 1
ATOM 3086 O O . ALA B 1 110 ? -3.094 -34.156 2.434 1 92.88 110 ALA B O 1
ATOM 3087 N N . LYS B 1 111 ? -1.755 -32.469 2.631 1 90.25 111 LYS B N 1
ATOM 3088 C CA . LYS B 1 111 ? -0.59 -33.188 2.156 1 90.25 111 LYS B CA 1
ATOM 3089 C C . LYS B 1 111 ? -0.238 -34.344 3.107 1 90.25 111 LYS B C 1
ATOM 3091 O O . LYS B 1 111 ? 0.06 -35.438 2.668 1 90.25 111 LYS B O 1
ATOM 3096 N N . GLU B 1 112 ? -0.286 -34.031 4.336 1 93.81 112 GLU B N 1
ATOM 3097 C CA . GLU B 1 112 ? -0.004 -35.031 5.352 1 93.81 112 GLU B CA 1
ATOM 3098 C C . GLU B 1 112 ? -1.009 -36.188 5.289 1 93.81 112 GLU B C 1
ATOM 3100 O O . GLU B 1 112 ? -0.661 -37.344 5.551 1 93.81 112 GLU B O 1
ATOM 3105 N N . GLN B 1 113 ? -2.148 -35.875 4.875 1 94.75 113 GLN B N 1
ATOM 3106 C CA . GLN B 1 113 ? -3.213 -36.875 4.801 1 94.75 113 GLN B CA 1
ATOM 3107 C C . GLN B 1 113 ? -3.307 -37.469 3.398 1 94.75 113 GLN B C 1
ATOM 3109 O O . GLN B 1 113 ? -4.211 -38.25 3.115 1 94.75 113 GLN B O 1
ATOM 3114 N N . ALA B 1 114 ? -2.521 -37 2.5 1 92.81 114 ALA B N 1
ATOM 3115 C CA . ALA B 1 114 ? -2.436 -37.5 1.13 1 92.81 114 ALA B CA 1
ATOM 3116 C C . ALA B 1 114 ? -3.74 -37.25 0.376 1 92.81 114 ALA B C 1
ATOM 3118 O O . ALA B 1 114 ? -4.227 -38.125 -0.341 1 92.81 114 ALA B O 1
ATOM 3119 N N . ILE B 1 115 ? -4.328 -36.188 0.744 1 90.25 115 ILE B N 1
ATOM 3120 C CA . ILE B 1 115 ? -5.543 -35.781 0.036 1 90.25 115 ILE B CA 1
ATOM 3121 C C . ILE B 1 115 ? -5.293 -34.5 -0.74 1 90.25 115 ILE B C 1
ATOM 3123 O O . ILE B 1 115 ? -4.395 -33.719 -0.398 1 90.25 115 ILE B O 1
ATOM 3127 N N . LYS B 1 116 ? -6.059 -34.344 -1.763 1 83.69 116 LYS B N 1
ATOM 3128 C CA . LYS B 1 116 ? -5.945 -33.125 -2.559 1 83.69 116 LYS B CA 1
ATOM 3129 C C . LYS B 1 116 ? -6.602 -31.953 -1.853 1 83.69 116 LYS B C 1
ATOM 3131 O O . LYS B 1 116 ? -7.73 -32.062 -1.366 1 83.69 116 LYS B O 1
ATOM 3136 N N . TYR B 1 117 ? -5.891 -30.891 -1.748 1 87.12 117 TYR B N 1
ATOM 3137 C CA . TYR B 1 117 ? -6.445 -29.703 -1.109 1 87.12 117 TYR B CA 1
ATOM 3138 C C . TYR B 1 117 ? -7.398 -28.969 -2.051 1 87.12 117 TYR B C 1
ATOM 3140 O O . TYR B 1 117 ? -7.059 -28.719 -3.209 1 87.12 117 TYR B O 1
ATOM 3148 N N . ILE B 1 118 ? -8.516 -28.672 -1.532 1 83.19 118 ILE B N 1
ATOM 3149 C CA . ILE B 1 118 ? -9.492 -27.875 -2.266 1 83.19 118 ILE B CA 1
ATOM 3150 C C . ILE B 1 118 ? -9.648 -26.5 -1.604 1 83.19 118 ILE B C 1
ATOM 3152 O O . ILE B 1 118 ? -10.102 -26.406 -0.461 1 83.19 118 ILE B O 1
ATOM 3156 N N . PRO B 1 119 ? -9.273 -25.562 -2.326 1 86.06 119 PRO B N 1
ATOM 3157 C CA . PRO B 1 119 ? -9.367 -24.234 -1.721 1 86.06 119 PRO B CA 1
ATOM 3158 C C . PRO B 1 119 ? -10.812 -23.828 -1.393 1 86.06 119 PRO B C 1
ATOM 3160 O O . PRO B 1 119 ? -11.727 -24.156 -2.152 1 86.06 119 PRO B O 1
ATOM 3163 N N . ILE B 1 120 ? -10.953 -23.125 -0.291 1 87.31 120 ILE B N 1
ATOM 3164 C CA . ILE B 1 120 ? -12.258 -22.594 0.097 1 87.31 120 ILE B CA 1
ATOM 3165 C C . ILE B 1 120 ? -12.57 -21.344 -0.714 1 87.31 120 ILE B C 1
ATOM 3167 O O . ILE B 1 120 ? -11.734 -20.453 -0.832 1 87.31 120 ILE B O 1
ATOM 3171 N N . THR B 1 121 ? -13.719 -21.359 -1.288 1 89.19 121 THR B N 1
ATOM 3172 C CA . THR B 1 121 ? -14.125 -20.188 -2.059 1 89.19 121 THR B CA 1
ATOM 3173 C C . THR B 1 121 ? -15.5 -19.703 -1.609 1 89.19 121 THR B C 1
ATOM 3175 O O . THR B 1 121 ? -16.312 -20.484 -1.112 1 89.19 121 THR B O 1
ATOM 3178 N N . PHE B 1 122 ? -15.688 -18.438 -1.75 1 92 122 PHE B N 1
ATOM 3179 C CA . PHE B 1 122 ? -16.984 -17.828 -1.462 1 92 122 PHE B CA 1
ATOM 3180 C C . PHE B 1 122 ? -17.906 -17.938 -2.668 1 92 122 PHE B C 1
ATOM 3182 O O . PHE B 1 122 ? -17.562 -18.562 -3.674 1 92 122 PHE B O 1
ATOM 3189 N N . GLU B 1 123 ? -19.109 -17.391 -2.566 1 86.5 123 GLU B N 1
ATOM 3190 C CA . GLU B 1 123 ? -20.141 -17.469 -3.602 1 86.5 123 GLU B CA 1
ATOM 3191 C C . GLU B 1 123 ? -19.656 -16.844 -4.902 1 86.5 123 GLU B C 1
ATOM 3193 O O . GLU B 1 123 ? -20.031 -17.281 -5.992 1 86.5 123 GLU B O 1
ATOM 3198 N N . ASN B 1 124 ? -18.859 -15.875 -4.719 1 83.88 124 ASN B N 1
ATOM 3199 C CA . ASN B 1 124 ? -18.359 -15.188 -5.906 1 83.88 124 ASN B CA 1
ATOM 3200 C C . ASN B 1 124 ? -17.078 -15.82 -6.434 1 83.88 124 ASN B C 1
ATOM 3202 O O . ASN B 1 124 ? -16.391 -15.242 -7.277 1 83.88 124 ASN B O 1
ATOM 3206 N N . GLN B 1 125 ? -16.625 -16.875 -5.723 1 81.81 125 GLN B N 1
ATOM 3207 C CA . GLN B 1 125 ? -15.516 -17.734 -6.156 1 81.81 125 GLN B CA 1
ATOM 3208 C C . GLN B 1 125 ? -14.172 -17.141 -5.727 1 81.81 125 GLN B C 1
ATOM 3210 O O . GLN B 1 125 ? -13.117 -17.656 -6.098 1 81.81 125 GLN B O 1
ATOM 3215 N N . ASP B 1 126 ? -14.195 -16.141 -4.945 1 88.56 126 ASP B N 1
ATOM 3216 C CA . ASP B 1 126 ? -12.961 -15.633 -4.355 1 88.56 126 ASP B CA 1
ATOM 3217 C C . ASP B 1 126 ? -12.5 -16.516 -3.197 1 88.56 126 ASP B C 1
ATOM 3219 O O . ASP B 1 126 ? -13.32 -16.984 -2.406 1 88.56 126 ASP B O 1
ATOM 3223 N N . THR B 1 127 ? -11.234 -16.797 -3.172 1 91.88 127 THR B N 1
ATOM 3224 C CA . THR B 1 127 ? -10.695 -17.297 -1.914 1 91.88 127 THR B CA 1
ATOM 3225 C C . THR B 1 127 ? -10.648 -16.188 -0.863 1 91.88 127 THR B C 1
ATOM 3227 O O . THR B 1 127 ? -10.742 -15.008 -1.194 1 91.88 127 THR B O 1
ATOM 3230 N N . PRO B 1 128 ? -10.5 -16.578 0.371 1 95.94 128 PRO B N 1
ATOM 3231 C CA . PRO B 1 128 ? -10.438 -15.539 1.403 1 95.94 128 PRO B CA 1
ATOM 3232 C C . PRO B 1 128 ? -9.32 -14.531 1.158 1 95.94 128 PRO B C 1
ATOM 3234 O O . PRO B 1 128 ? -9.539 -13.32 1.262 1 95.94 128 PRO B O 1
ATOM 3237 N N . LYS B 1 129 ? -8.148 -15.008 0.819 1 94.06 129 LYS B N 1
ATOM 3238 C CA . LYS B 1 129 ? -7.039 -14.086 0.594 1 94.06 129 LYS B CA 1
ATOM 3239 C C . LYS B 1 129 ? -7.289 -13.211 -0.632 1 94.06 129 LYS B C 1
ATOM 3241 O O . LYS B 1 129 ? -6.918 -12.039 -0.649 1 94.06 129 LYS B O 1
ATOM 3246 N N . GLN B 1 130 ? -7.938 -13.742 -1.637 1 91.88 130 GLN B N 1
ATOM 3247 C CA . GLN B 1 130 ? -8.258 -12.984 -2.84 1 91.88 130 GLN B CA 1
ATOM 3248 C C . GLN B 1 130 ? -9.328 -11.93 -2.553 1 91.88 130 GLN B C 1
ATOM 3250 O O . GLN B 1 130 ? -9.219 -10.789 -3.016 1 91.88 130 GLN B O 1
ATOM 3255 N N . LEU B 1 131 ? -10.344 -12.359 -1.817 1 94.94 131 LEU B N 1
ATOM 3256 C CA . LEU B 1 131 ? -11.414 -11.445 -1.439 1 94.94 131 LEU B CA 1
ATOM 3257 C C . LEU B 1 131 ? -10.852 -10.219 -0.729 1 94.94 131 LEU B C 1
ATOM 3259 O O . LEU B 1 131 ? -11.172 -9.086 -1.096 1 94.94 131 LEU B O 1
ATOM 3263 N N . LEU B 1 132 ? -10 -10.484 0.186 1 97.69 132 LEU B N 1
ATOM 3264 C CA . LEU B 1 132 ? -9.438 -9.414 0.995 1 97.69 132 LEU B CA 1
ATOM 3265 C C . LEU B 1 132 ? -8.539 -8.516 0.153 1 97.69 132 LEU B C 1
ATOM 3267 O O . LEU B 1 132 ? -8.477 -7.301 0.375 1 97.69 132 LEU B O 1
ATOM 3271 N N . ALA B 1 133 ? -7.867 -9.094 -0.763 1 94.69 133 ALA B N 1
ATOM 3272 C CA . ALA B 1 133 ? -7.031 -8.297 -1.658 1 94.69 133 ALA B CA 1
ATOM 3273 C C . ALA B 1 133 ? -7.883 -7.441 -2.592 1 94.69 133 ALA B C 1
ATOM 3275 O O . ALA B 1 133 ? -7.605 -6.258 -2.785 1 94.69 133 ALA B O 1
ATOM 3276 N N . ARG B 1 134 ? -8.898 -7.965 -3.113 1 91.25 134 ARG B N 1
ATOM 3277 C CA . ARG B 1 134 ? -9.711 -7.324 -4.145 1 91.25 134 ARG B CA 1
ATOM 3278 C C . ARG B 1 134 ? -10.633 -6.27 -3.543 1 91.25 134 ARG B C 1
ATOM 3280 O O . ARG B 1 134 ? -11.164 -5.418 -4.262 1 91.25 134 ARG B O 1
ATOM 3287 N N . CYS B 1 135 ? -10.805 -6.258 -2.295 1 96.69 135 CYS B N 1
ATOM 3288 C CA . CYS B 1 135 ? -11.719 -5.312 -1.66 1 96.69 135 CYS B CA 1
ATOM 3289 C C . CYS B 1 135 ? -10.984 -4.066 -1.196 1 96.69 135 CYS B C 1
ATOM 3291 O O . CYS B 1 135 ? -11.578 -3.176 -0.585 1 96.69 135 CYS B O 1
ATOM 3293 N N . ARG B 1 136 ? -9.734 -4.004 -1.531 1 96.19 136 ARG B N 1
ATOM 3294 C CA . ARG B 1 136 ? -8.945 -2.85 -1.119 1 96.19 136 ARG B CA 1
ATOM 3295 C C . ARG B 1 136 ? -9.617 -1.548 -1.54 1 96.19 136 ARG B C 1
ATOM 3297 O O . ARG B 1 136 ? -9.836 -0.66 -0.712 1 96.19 136 ARG B O 1
ATOM 3304 N N . TYR B 1 137 ? -10.031 -1.507 -2.785 1 93.31 137 TYR B N 1
ATOM 3305 C CA . TYR B 1 137 ? -10.57 -0.26 -3.316 1 93.31 137 TYR B CA 1
ATOM 3306 C C . TYR B 1 137 ? -12.062 -0.149 -3.031 1 93.31 137 TYR B C 1
ATOM 3308 O O . TYR B 1 137 ? -12.617 0.953 -3.008 1 93.31 137 TYR B O 1
ATOM 3316 N N . ILE B 1 138 ? -12.656 -1.232 -2.801 1 95.56 138 ILE B N 1
ATOM 3317 C CA . ILE B 1 138 ? -14.086 -1.248 -2.531 1 95.56 138 ILE B CA 1
ATOM 3318 C C . ILE B 1 138 ? -14.367 -0.552 -1.2 1 95.56 138 ILE B C 1
ATOM 3320 O O . ILE B 1 138 ? -15.203 0.352 -1.131 1 95.56 138 ILE B O 1
ATOM 3324 N N . ILE B 1 139 ? -13.555 -0.885 -0.244 1 97.44 139 ILE B N 1
ATOM 3325 C CA . ILE B 1 139 ? -13.867 -0.367 1.084 1 97.44 139 ILE B CA 1
ATOM 3326 C C . ILE B 1 139 ? -13.289 1.038 1.238 1 97.44 139 ILE B C 1
ATOM 3328 O O . ILE B 1 139 ? -13.477 1.685 2.271 1 97.44 139 ILE B O 1
ATOM 3332 N N . ALA B 1 140 ? -12.586 1.464 0.22 1 95.19 140 ALA B N 1
ATOM 3333 C CA . ALA B 1 140 ? -12.117 2.846 0.204 1 95.19 140 ALA B CA 1
ATOM 3334 C C . ALA B 1 140 ? -13.195 3.785 -0.331 1 95.19 140 ALA B C 1
ATOM 3336 O O . ALA B 1 140 ? -13.102 5.004 -0.164 1 95.19 140 ALA B O 1
ATOM 3337 N N . LYS B 1 141 ? -14.242 3.23 -0.937 1 95.12 141 LYS B N 1
ATOM 3338 C CA . LYS B 1 141 ? -15.305 4.016 -1.559 1 95.12 141 LYS B CA 1
ATOM 3339 C C . LYS B 1 141 ? -16.562 4.012 -0.698 1 95.12 141 LYS B C 1
ATOM 3341 O O . LYS B 1 141 ? -16.75 3.131 0.145 1 95.12 141 LYS B O 1
ATOM 3346 N N . LYS B 1 142 ? -17.359 5.023 -0.933 1 94.75 142 LYS B N 1
ATOM 3347 C CA . LYS B 1 142 ? -18.688 5.008 -0.35 1 94.75 142 LYS B CA 1
ATOM 3348 C C . LYS B 1 142 ? -19.578 3.988 -1.05 1 94.75 142 LYS B C 1
ATOM 3350 O O . LYS B 1 142 ? -19.406 3.701 -2.234 1 94.75 142 LYS B O 1
ATOM 3355 N N . PRO B 1 143 ? -20.547 3.48 -0.35 1 95 143 PRO B N 1
ATOM 3356 C CA . PRO B 1 143 ? -21.391 2.438 -0.918 1 95 143 PRO B CA 1
ATOM 3357 C C . PRO B 1 143 ? -22.078 2.875 -2.213 1 95 143 PRO B C 1
ATOM 3359 O O . PRO B 1 143 ? -22.25 2.066 -3.127 1 95 143 PRO B O 1
ATOM 3362 N N . ASN B 1 144 ? -22.453 4.125 -2.287 1 93.75 144 ASN B N 1
ATOM 3363 C CA . ASN B 1 144 ? -23.188 4.609 -3.455 1 93.75 144 ASN B CA 1
ATOM 3364 C C . ASN B 1 144 ? -22.297 4.656 -4.691 1 93.75 144 ASN B C 1
ATOM 3366 O O . ASN B 1 144 ? -22.781 4.816 -5.812 1 93.75 144 ASN B O 1
ATOM 3370 N N . GLN B 1 145 ? -21.016 4.469 -4.5 1 93.88 145 GLN B N 1
ATOM 3371 C CA . GLN B 1 145 ? -20.062 4.508 -5.609 1 93.88 145 GLN B CA 1
ATOM 3372 C C . GLN B 1 145 ? -19.719 3.098 -6.078 1 93.88 145 GLN B C 1
ATOM 3374 O O . GLN B 1 145 ? -18.969 2.928 -7.043 1 93.88 145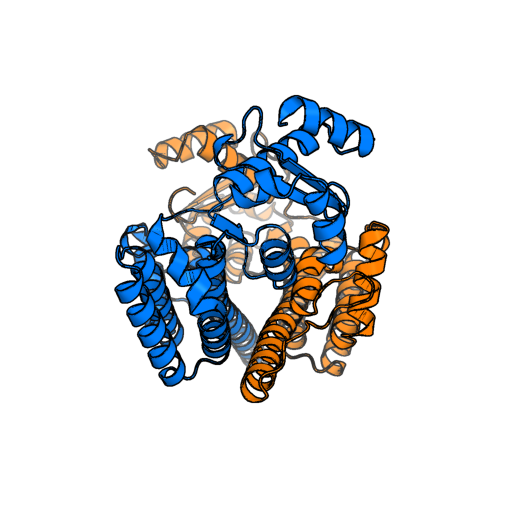 GLN B O 1
ATOM 3379 N N . TRP B 1 146 ? -20.281 2.076 -5.453 1 93.31 146 TRP B N 1
ATOM 3380 C CA . TRP B 1 146 ? -19.969 0.694 -5.801 1 93.31 146 TRP B CA 1
ATOM 3381 C C . TRP B 1 146 ? -20.719 0.265 -7.055 1 93.31 146 TRP B C 1
ATOM 3383 O O . TRP B 1 146 ? -21.891 0.608 -7.23 1 93.31 146 TRP B O 1
ATOM 3393 N N . THR B 1 147 ? -20.078 -0.432 -7.859 1 88.19 147 THR B N 1
ATOM 3394 C CA . THR B 1 147 ? -20.781 -1.162 -8.914 1 88.19 147 THR B CA 1
ATOM 3395 C C . THR B 1 147 ? -21.547 -2.348 -8.336 1 88.19 147 THR B C 1
ATOM 3397 O O . THR B 1 147 ? -21.391 -2.674 -7.156 1 88.19 147 THR B O 1
ATOM 3400 N N . GLU B 1 148 ? -22.281 -2.951 -9.148 1 88.19 148 GLU B N 1
ATOM 3401 C CA . GLU B 1 148 ? -23.062 -4.094 -8.68 1 88.19 148 GLU B CA 1
ATOM 3402 C C . GLU B 1 148 ? -22.156 -5.238 -8.242 1 88.19 148 GLU B C 1
ATOM 3404 O O . GLU B 1 148 ? -22.406 -5.863 -7.203 1 88.19 148 GLU B O 1
ATOM 3409 N N . THR B 1 149 ? -21.188 -5.469 -8.961 1 84.56 149 THR B N 1
ATOM 3410 C CA . THR B 1 149 ? -20.25 -6.535 -8.625 1 84.56 149 THR B CA 1
ATOM 3411 C C . THR B 1 149 ? -19.5 -6.211 -7.328 1 84.56 149 THR B C 1
ATOM 3413 O O . THR B 1 149 ? -19.25 -7.102 -6.516 1 84.56 149 THR B O 1
ATOM 3416 N N . GLN B 1 150 ? -19.219 -4.977 -7.152 1 91.06 150 GLN B N 1
ATOM 3417 C CA . GLN B 1 150 ? -18.531 -4.547 -5.941 1 91.06 150 GLN B CA 1
ATOM 3418 C C . GLN B 1 150 ? -19.438 -4.672 -4.719 1 91.06 150 GLN B C 1
ATOM 3420 O O . GLN B 1 150 ? -18.984 -5.016 -3.629 1 91.06 150 GLN B O 1
ATOM 3425 N N . LYS B 1 151 ? -20.672 -4.391 -4.961 1 94.44 151 LYS B N 1
ATOM 3426 C CA . LYS B 1 151 ? -21.625 -4.543 -3.877 1 94.44 151 LYS B CA 1
ATOM 3427 C C . LYS B 1 151 ? -21.688 -5.988 -3.383 1 94.44 151 LYS B C 1
ATOM 3429 O O . LYS B 1 151 ? -21.688 -6.234 -2.176 1 94.44 151 LYS B O 1
ATOM 3434 N N . VAL B 1 152 ? -21.688 -6.871 -4.316 1 93.06 152 VAL B N 1
ATOM 3435 C CA . VAL B 1 152 ? -21.734 -8.289 -3.982 1 93.06 152 VAL B CA 1
ATOM 3436 C C . VAL B 1 152 ? -20.484 -8.68 -3.213 1 93.06 152 VAL B C 1
ATOM 3438 O O . VAL B 1 152 ? -20.562 -9.352 -2.182 1 93.06 152 VAL B O 1
ATOM 3441 N N . ARG B 1 153 ? -19.391 -8.289 -3.672 1 94.25 153 ARG B N 1
ATOM 3442 C CA . ARG B 1 153 ? -18.125 -8.609 -3.018 1 94.25 153 ARG B CA 1
ATOM 3443 C C . ARG B 1 153 ? -18.047 -7.992 -1.625 1 94.25 153 ARG B C 1
ATOM 3445 O O . ARG B 1 153 ? -17.562 -8.625 -0.685 1 94.25 153 ARG B O 1
ATOM 3452 N N . ALA B 1 154 ? -18.531 -6.777 -1.565 1 97.19 154 ALA B N 1
ATOM 3453 C CA . ALA B 1 154 ? -18.562 -6.109 -0.267 1 97.19 154 ALA B CA 1
ATOM 3454 C C . ALA B 1 154 ? -19.438 -6.871 0.725 1 97.19 154 ALA B C 1
ATOM 3456 O O . ALA B 1 154 ? -19.062 -7.035 1.89 1 97.19 154 ALA B O 1
ATOM 3457 N N . GLN B 1 155 ? -20.484 -7.316 0.271 1 97.62 155 GLN B N 1
ATOM 3458 C CA . GLN B 1 155 ? -21.391 -8.055 1.133 1 97.62 155 GLN B CA 1
ATOM 3459 C C . GLN B 1 155 ? -20.734 -9.328 1.663 1 97.62 155 GLN B C 1
ATOM 3461 O O . GLN B 1 155 ? -20.875 -9.648 2.846 1 97.62 155 GLN B O 1
ATOM 3466 N N . ILE B 1 156 ? -20.094 -9.992 0.814 1 97.62 156 ILE B N 1
ATOM 3467 C CA . ILE B 1 156 ? -19.391 -11.211 1.215 1 97.62 156 ILE B CA 1
ATOM 3468 C C . ILE B 1 156 ? -18.312 -10.867 2.242 1 97.62 156 ILE B C 1
ATOM 3470 O O . ILE B 1 156 ? -18.188 -11.539 3.27 1 97.62 156 ILE B O 1
ATOM 3474 N N . LEU B 1 157 ? -17.625 -9.82 2.008 1 98.19 157 LEU B N 1
ATOM 3475 C CA . LEU B 1 157 ? -16.562 -9.375 2.916 1 98.19 157 LEU B CA 1
ATOM 3476 C C . LEU B 1 157 ? -17.125 -9.086 4.305 1 98.19 157 LEU B C 1
ATOM 3478 O O . LEU B 1 157 ? -16.594 -9.57 5.305 1 98.19 157 LEU B O 1
ATOM 3482 N N . PHE B 1 158 ? -18.188 -8.352 4.312 1 98.44 158 PHE B N 1
ATOM 3483 C CA . PHE B 1 158 ? -18.75 -7.883 5.578 1 98.44 158 PHE B CA 1
ATOM 3484 C C . PHE B 1 158 ? -19.391 -9.031 6.344 1 98.44 158 PHE B C 1
ATOM 3486 O O . PHE B 1 158 ? -19.391 -9.047 7.574 1 98.44 158 PHE B O 1
ATOM 3493 N N . GLN B 1 159 ? -19.875 -9.969 5.633 1 98.06 159 GLN B N 1
ATOM 3494 C CA . GLN B 1 159 ? -20.469 -11.141 6.266 1 98.06 159 GLN B CA 1
ATOM 3495 C C . GLN B 1 159 ? -19.406 -12 6.938 1 98.06 159 GLN B C 1
ATOM 3497 O O . GLN B 1 159 ? -19.609 -12.484 8.055 1 98.06 159 GLN B O 1
ATOM 3502 N N . HIS B 1 160 ? -18.297 -12.148 6.355 1 97.94 160 HIS B N 1
ATOM 3503 C CA . HIS B 1 160 ? -17.281 -13.086 6.832 1 97.94 160 HIS B CA 1
ATOM 3504 C C . HIS B 1 160 ? -16.281 -12.383 7.73 1 97.94 160 HIS B C 1
ATOM 3506 O O . HIS B 1 160 ? -15.562 -13.039 8.5 1 97.94 160 HIS B O 1
ATOM 3512 N N . TYR B 1 161 ? -16.234 -11.094 7.625 1 97.88 161 TYR B N 1
ATOM 3513 C CA . TYR B 1 161 ? -15.336 -10.297 8.461 1 97.88 161 TYR B CA 1
ATOM 3514 C C . TYR B 1 161 ? -16.078 -9.133 9.102 1 97.88 161 TYR B C 1
ATOM 3516 O O . TYR B 1 161 ? -15.859 -7.977 8.734 1 97.88 161 TYR B O 1
ATOM 3524 N N . PRO B 1 162 ? -16.734 -9.422 10.133 1 97.25 162 PRO B N 1
ATOM 3525 C CA . PRO B 1 162 ? -17.594 -8.414 10.766 1 97.25 162 PRO B CA 1
ATOM 3526 C C . PRO B 1 162 ? -16.797 -7.227 11.312 1 97.25 162 PRO B C 1
ATOM 3528 O O . PRO B 1 162 ? -17.297 -6.102 11.328 1 97.25 162 PRO B O 1
ATOM 3531 N N . LEU B 1 163 ? -15.602 -7.523 11.75 1 96.81 163 LEU B N 1
ATOM 3532 C CA . LEU B 1 163 ? -14.797 -6.426 12.273 1 96.81 163 LEU B CA 1
ATOM 3533 C C . LEU B 1 163 ? -14.438 -5.438 11.164 1 96.81 163 LEU B C 1
ATOM 3535 O O . LEU B 1 163 ? -14.344 -4.23 11.406 1 96.81 163 LEU B O 1
ATOM 3539 N N . ILE B 1 164 ? -14.219 -5.945 9.961 1 97.69 164 ILE B N 1
ATOM 3540 C CA . ILE B 1 164 ? -13.969 -5.066 8.82 1 97.69 164 ILE B CA 1
ATOM 3541 C C . ILE B 1 164 ? -15.227 -4.25 8.523 1 97.69 164 ILE B C 1
ATOM 3543 O O . ILE B 1 164 ? -15.141 -3.07 8.18 1 97.69 164 ILE B O 1
ATOM 3547 N N . HIS B 1 165 ? -16.312 -4.91 8.648 1 97.88 165 HIS B N 1
ATOM 3548 C CA . HIS B 1 165 ? -17.578 -4.203 8.422 1 97.88 165 HIS B CA 1
ATOM 3549 C C . HIS B 1 165 ? -17.734 -3.053 9.414 1 97.88 165 HIS B C 1
ATOM 3551 O O . HIS B 1 165 ? -18.078 -1.937 9.016 1 97.88 165 HIS B O 1
ATOM 3557 N N . GLN B 1 166 ? -17.484 -3.35 10.648 1 97.06 166 GLN B N 1
ATOM 3558 C CA . GLN B 1 166 ? -17.562 -2.322 11.68 1 97.06 166 GLN B CA 1
ATOM 3559 C C . GLN B 1 166 ? -16.578 -1.189 11.406 1 97.06 166 GLN B C 1
ATOM 3561 O O . GLN B 1 166 ? -16.922 -0.013 11.523 1 97.06 166 GLN B O 1
ATOM 3566 N N . ALA B 1 167 ? -15.398 -1.542 11.07 1 97.62 167 ALA B N 1
ATOM 3567 C CA . ALA B 1 167 ? -14.367 -0.554 10.766 1 97.62 167 ALA B CA 1
ATOM 3568 C C . ALA B 1 167 ? -14.766 0.303 9.562 1 97.62 167 ALA B C 1
ATOM 3570 O O . ALA B 1 167 ? -14.531 1.515 9.555 1 97.62 167 ALA B O 1
ATOM 3571 N N . TYR B 1 168 ? -15.344 -0.386 8.609 1 98.5 168 TYR B N 1
ATOM 3572 C CA . TYR B 1 168 ? -15.797 0.316 7.41 1 98.5 168 TYR B CA 1
ATOM 3573 C C . TYR B 1 168 ? -16.875 1.336 7.75 1 98.5 168 TYR B C 1
ATOM 3575 O O . TYR B 1 168 ? -16.812 2.49 7.324 1 98.5 168 TYR B O 1
ATOM 3583 N N . LYS B 1 169 ? -17.828 0.967 8.469 1 97.5 169 LYS B N 1
ATOM 3584 C CA . LYS B 1 169 ? -18.891 1.874 8.891 1 97.5 169 LYS B CA 1
ATOM 3585 C C . LYS B 1 169 ? -18.328 3.045 9.688 1 97.5 169 LYS B C 1
ATOM 3587 O O . LYS B 1 169 ? -18.734 4.191 9.492 1 97.5 169 LYS B O 1
ATOM 3592 N N . HIS B 1 170 ? -17.438 2.711 10.57 1 97.81 170 HIS B N 1
ATOM 3593 C CA . HIS B 1 170 ? -16.797 3.729 11.398 1 97.81 170 HIS B CA 1
ATOM 3594 C C . HIS B 1 170 ? -16.016 4.727 10.539 1 97.81 170 HIS B C 1
ATOM 3596 O O . HIS B 1 170 ? -16.047 5.93 10.805 1 97.81 170 HIS B O 1
ATOM 3602 N N . THR B 1 171 ? -15.375 4.246 9.523 1 97.81 171 THR B N 1
ATOM 3603 C CA . THR B 1 171 ? -14.641 5.098 8.594 1 97.81 171 THR B CA 1
ATOM 3604 C C . THR B 1 171 ? -15.602 5.98 7.801 1 97.81 171 THR B C 1
ATOM 3606 O O . THR B 1 171 ? -15.336 7.168 7.598 1 97.81 171 THR B O 1
ATOM 3609 N N . GLN B 1 172 ? -16.719 5.418 7.402 1 97.56 172 GLN B N 1
ATOM 3610 C CA . GLN B 1 172 ? -17.719 6.184 6.664 1 97.56 172 GLN B CA 1
ATOM 3611 C C . GLN B 1 172 ? -18.312 7.289 7.527 1 97.56 172 GLN B C 1
ATOM 3613 O O . GLN B 1 172 ? -18.562 8.398 7.043 1 97.56 172 GLN B O 1
ATOM 3618 N N . GLU B 1 173 ? -18.5 6.934 8.695 1 97.44 173 GLU B N 1
ATOM 3619 C CA . GLU B 1 173 ? -19 7.934 9.633 1 97.44 173 GLU B CA 1
ATOM 3620 C C . GLU B 1 173 ? -18.062 9.133 9.719 1 97.44 173 GLU B C 1
ATOM 3622 O O . GLU B 1 173 ? -18.5 10.281 9.742 1 97.44 173 GLU B O 1
ATOM 3627 N N . PHE B 1 174 ? -16.844 8.883 9.789 1 98 174 PHE B N 1
ATOM 3628 C CA . PHE B 1 174 ? -15.883 9.977 9.867 1 98 174 PHE B CA 1
ATOM 3629 C C . PHE B 1 174 ? -15.914 10.805 8.586 1 98 174 PHE B C 1
ATOM 3631 O O . PHE B 1 174 ? -15.906 12.039 8.641 1 98 174 PHE B O 1
ATOM 3638 N N . ARG B 1 175 ? -15.898 10.133 7.508 1 96.38 175 ARG B N 1
ATOM 3639 C CA . ARG B 1 175 ? -15.914 10.836 6.227 1 96.38 175 ARG B CA 1
ATOM 3640 C C . ARG B 1 175 ? -17.141 11.742 6.113 1 96.38 175 ARG B C 1
ATOM 3642 O O . ARG B 1 175 ? -17.047 12.844 5.555 1 96.38 175 ARG B O 1
ATOM 3649 N N . ASN B 1 176 ? -18.203 11.375 6.652 1 96.19 176 ASN B N 1
ATOM 3650 C CA . ASN B 1 176 ? -19.453 12.133 6.578 1 96.19 176 ASN B CA 1
ATOM 3651 C C . ASN B 1 176 ? -19.391 13.398 7.434 1 96.19 176 ASN B C 1
ATOM 3653 O O . ASN B 1 176 ? -20.188 14.32 7.246 1 96.19 176 ASN B O 1
ATOM 3657 N N . ILE B 1 177 ? -18.5 13.414 8.352 1 97.06 177 ILE B N 1
ATOM 3658 C CA . ILE B 1 177 ? -18.375 14.586 9.211 1 97.06 177 ILE B CA 1
ATOM 3659 C C . ILE B 1 177 ? -18.031 15.812 8.367 1 97.06 177 ILE B C 1
ATOM 3661 O O . ILE B 1 177 ? -18.469 16.922 8.672 1 97.06 177 ILE B O 1
ATOM 3665 N N . TYR B 1 178 ? -17.281 15.609 7.293 1 94.5 178 TYR B N 1
ATOM 3666 C CA . TYR B 1 178 ? -16.812 16.719 6.477 1 94.5 178 TYR B CA 1
ATOM 3667 C C . TYR B 1 178 ? -17.953 17.328 5.66 1 94.5 178 TYR B C 1
ATOM 3669 O O . TYR B 1 178 ? -17.781 18.328 4.98 1 94.5 178 TYR B O 1
ATOM 3677 N N . GLU B 1 179 ? -19.141 16.734 5.754 1 92.25 179 GLU B N 1
ATOM 3678 C CA . GLU B 1 179 ? -20.312 17.281 5.082 1 92.25 179 GLU B CA 1
ATOM 3679 C C . GLU B 1 179 ? -20.984 18.359 5.934 1 92.25 179 GLU B C 1
ATOM 3681 O O . GLU B 1 179 ? -21.828 19.109 5.438 1 92.25 179 GLU B O 1
ATOM 3686 N N . TYR B 1 180 ? -20.578 18.438 7.164 1 92.06 180 TYR B N 1
ATOM 3687 C CA . TYR B 1 180 ? -21.141 19.453 8.047 1 92.06 180 TYR B CA 1
ATOM 3688 C C . TYR B 1 180 ? -20.609 20.844 7.691 1 92.06 180 TYR B C 1
ATOM 3690 O O . TYR B 1 180 ? -19.594 20.969 7 1 92.06 180 TYR B O 1
ATOM 3698 N N . THR B 1 181 ? -21.344 21.875 8.156 1 88.69 181 THR B N 1
ATOM 3699 C CA . THR B 1 181 ? -20.984 23.234 7.738 1 88.69 181 THR B CA 1
ATOM 3700 C C . THR B 1 181 ? -20.484 24.047 8.922 1 88.69 181 THR B C 1
ATOM 3702 O O . THR B 1 181 ? -19.75 25.031 8.742 1 88.69 181 THR B O 1
ATOM 3705 N N . SER B 1 182 ? -20.797 23.656 10.062 1 94.19 182 SER B N 1
ATOM 3706 C CA . SER B 1 182 ? -20.422 24.406 11.25 1 94.19 182 SER B CA 1
ATOM 3707 C C . SER B 1 182 ? -19.188 23.812 11.914 1 94.19 182 SER B C 1
ATOM 3709 O O . SER B 1 182 ? -19.109 22.594 12.125 1 94.19 182 SER B O 1
ATOM 3711 N N . LYS B 1 183 ? -18.219 24.672 12.188 1 95.75 183 LYS B N 1
ATOM 3712 C CA . LYS B 1 183 ? -17 24.25 12.875 1 95.75 183 LYS B CA 1
ATOM 3713 C C . LYS B 1 183 ? -17.328 23.594 14.219 1 95.75 183 LYS B C 1
ATOM 3715 O O . LYS B 1 183 ? -16.781 22.547 14.555 1 95.75 183 LYS B O 1
ATOM 3720 N N . GLU B 1 184 ? -18.203 24.203 14.961 1 96.19 184 GLU B N 1
ATOM 3721 C CA . GLU B 1 184 ? -18.562 23.703 16.281 1 96.19 184 GLU B CA 1
ATOM 3722 C C . GLU B 1 184 ? -19.234 22.328 16.188 1 96.19 184 GLU B C 1
ATOM 3724 O O . GLU B 1 184 ? -18.922 21.438 16.969 1 96.19 184 GLU B O 1
ATOM 3729 N N . GLU B 1 185 ? -20.094 22.266 15.281 1 95.94 185 GLU B N 1
ATOM 3730 C CA . GLU B 1 185 ? -20.766 20.984 15.078 1 95.94 185 GLU B CA 1
ATOM 3731 C C . GLU B 1 185 ? -19.781 19.906 14.648 1 95.94 185 GLU B C 1
ATOM 3733 O O . GLU B 1 185 ? -19.844 18.781 15.141 1 95.94 185 GLU B O 1
ATOM 3738 N N . ALA B 1 186 ? -18.969 20.234 13.75 1 96.5 186 ALA B N 1
ATOM 3739 C CA . ALA B 1 186 ? -17.969 19.281 13.266 1 96.5 186 ALA B CA 1
ATOM 3740 C C . ALA B 1 186 ? -17.062 18.812 14.406 1 96.5 186 ALA B C 1
ATOM 3742 O O . ALA B 1 186 ? -16.75 17.625 14.523 1 96.5 186 ALA B O 1
ATOM 3743 N N . LYS B 1 187 ? -16.641 19.766 15.172 1 96.88 187 LYS B N 1
ATOM 3744 C CA . LYS B 1 187 ? -15.789 19.453 16.312 1 96.88 187 LYS B CA 1
ATOM 3745 C C . LYS B 1 187 ? -16.469 18.438 17.234 1 96.88 187 LYS B C 1
ATOM 3747 O O . LYS B 1 187 ? -15.836 17.469 17.672 1 96.88 187 LYS B O 1
ATOM 3752 N N . GLN B 1 188 ? -17.703 18.688 17.453 1 97.44 188 GLN B N 1
ATOM 3753 C CA . GLN B 1 188 ? -18.453 17.781 18.312 1 97.44 188 GLN B CA 1
ATOM 3754 C C . GLN B 1 188 ? -18.578 16.406 17.688 1 97.44 188 GLN B C 1
ATOM 3756 O O . GLN B 1 188 ? -18.469 15.391 18.391 1 97.44 188 GLN B O 1
ATOM 3761 N N . LYS B 1 189 ? -18.828 16.359 16.453 1 97.88 189 LYS B N 1
ATOM 3762 C CA . LYS B 1 189 ? -18.969 15.086 15.766 1 97.88 189 LYS B CA 1
ATOM 3763 C C . LYS B 1 189 ? -17.641 14.328 15.766 1 97.88 189 LYS B C 1
ATOM 3765 O O . LYS B 1 189 ? -17.625 13.094 15.883 1 97.88 189 LYS B O 1
ATOM 3770 N N . ILE B 1 190 ? -16.547 15.047 15.602 1 98 190 ILE B N 1
ATOM 3771 C CA . ILE B 1 190 ? -15.227 14.414 15.641 1 98 190 ILE B CA 1
ATOM 3772 C C . ILE B 1 190 ? -14.977 13.836 17.031 1 98 190 ILE B C 1
ATOM 3774 O O . ILE B 1 190 ? -14.508 12.703 17.172 1 98 190 ILE B O 1
ATOM 3778 N N . LEU B 1 191 ? -15.344 14.594 18.016 1 97.88 191 LEU B N 1
ATOM 3779 C CA . LEU B 1 191 ? -15.156 14.133 19.391 1 97.88 191 LEU B CA 1
ATOM 3780 C C . LEU B 1 191 ? -16 12.898 19.672 1 97.88 191 LEU B C 1
ATOM 3782 O O . LEU B 1 191 ? -15.555 11.961 20.328 1 97.88 191 LEU B O 1
ATOM 3786 N N . ASN B 1 192 ? -17.203 12.93 19.188 1 97.81 192 ASN B N 1
ATOM 3787 C CA . ASN B 1 192 ? -18.062 11.758 19.312 1 97.81 192 ASN B CA 1
ATOM 3788 C C . ASN B 1 192 ? -17.453 10.547 18.609 1 97.81 192 ASN B C 1
ATOM 3790 O O . ASN B 1 192 ? -17.5 9.43 19.125 1 97.81 192 ASN B O 1
ATOM 3794 N N . TRP B 1 193 ? -16.938 10.773 17.469 1 97.94 193 TRP B N 1
ATOM 3795 C CA . TRP B 1 193 ? -16.297 9.711 16.703 1 97.94 193 TRP B CA 1
ATOM 3796 C C . TRP B 1 193 ? -15.109 9.133 17.469 1 97.94 193 TRP B C 1
ATOM 3798 O O . TRP B 1 193 ? -14.938 7.914 17.547 1 97.94 193 TRP B O 1
ATOM 3808 N N . ILE B 1 194 ? -14.336 10.008 18.062 1 97.31 194 ILE B N 1
ATOM 3809 C CA . ILE B 1 194 ? -13.172 9.609 18.859 1 97.31 194 ILE B CA 1
ATOM 3810 C C . ILE B 1 194 ? -13.625 8.758 20.031 1 97.31 194 ILE B C 1
ATOM 3812 O O . ILE B 1 194 ? -13.047 7.703 20.312 1 97.31 194 ILE B O 1
ATOM 3816 N N . SER B 1 195 ? -14.68 9.172 20.641 1 96.81 195 SER B N 1
ATOM 3817 C CA . SER B 1 195 ? -15.211 8.43 21.781 1 96.81 195 SER B CA 1
ATOM 3818 C C . SER B 1 195 ? -15.711 7.051 21.375 1 96.81 195 SER B C 1
ATOM 3820 O O . SER B 1 195 ? -15.438 6.055 22.047 1 96.81 195 SER B O 1
ATOM 3822 N N . LYS B 1 196 ? -16.375 6.988 20.312 1 96.69 196 LYS B N 1
ATOM 3823 C CA . LYS B 1 196 ? -16.891 5.727 19.766 1 96.69 196 LYS B CA 1
ATOM 3824 C C . LYS B 1 196 ? -15.734 4.785 19.422 1 96.69 196 LYS B C 1
ATOM 3826 O O . LYS B 1 196 ? -15.844 3.57 19.609 1 96.69 196 LYS B O 1
ATOM 3831 N N . THR B 1 197 ? -14.695 5.344 18.906 1 96.62 197 THR B N 1
ATOM 3832 C CA . THR B 1 197 ? -13.531 4.555 18.516 1 96.62 197 THR B CA 1
ATOM 3833 C C . THR B 1 197 ? -12.93 3.842 19.734 1 96.62 197 THR B C 1
ATOM 3835 O O . THR B 1 197 ? -12.562 2.668 19.641 1 96.62 197 THR B O 1
ATOM 3838 N N . LYS B 1 198 ? -12.867 4.516 20.781 1 91.62 198 LYS B N 1
ATOM 3839 C CA . LYS B 1 198 ? -12.305 3.945 22 1 91.62 198 LYS B CA 1
ATOM 3840 C C . LYS B 1 198 ? -13.125 2.752 22.484 1 91.62 198 LYS B C 1
ATOM 3842 O O . LYS B 1 198 ? -12.586 1.812 23.062 1 91.62 198 LYS B O 1
ATOM 3847 N N . GLU B 1 199 ? -14.352 2.701 22.156 1 90.81 199 GLU B N 1
ATOM 3848 C CA . GLU B 1 199 ? -15.25 1.629 22.562 1 90.81 199 GLU B CA 1
ATOM 3849 C C . GLU B 1 199 ? -15.086 0.402 21.672 1 90.81 199 GLU B C 1
ATOM 3851 O O . GLU B 1 199 ? -15.32 -0.727 22.109 1 90.81 199 GLU B O 1
ATOM 3856 N N . LEU B 1 200 ? -14.68 0.613 20.438 1 89 200 LEU B N 1
ATOM 3857 C CA . LEU B 1 200 ? -14.539 -0.469 19.469 1 89 200 LEU B CA 1
ATOM 3858 C C . LEU B 1 200 ? -13.305 -1.309 19.766 1 89 200 LEU B C 1
ATOM 3860 O O . LEU B 1 200 ? -13.195 -2.449 19.312 1 89 200 LEU B O 1
ATOM 3864 N N . LYS B 1 201 ? -12.375 -0.733 20.562 1 84.56 201 LYS B N 1
ATOM 3865 C CA . LYS B 1 201 ? -11.156 -1.42 20.984 1 84.56 201 LYS B CA 1
ATOM 3866 C C . LYS B 1 201 ? -10.359 -1.921 19.797 1 84.56 201 LYS B C 1
ATOM 3868 O O . LYS B 1 201 ? -9.945 -3.082 19.766 1 84.56 201 LYS B O 1
ATOM 3873 N N . MET B 1 202 ? -10.211 -1.146 18.766 1 88.88 202 MET B N 1
ATOM 3874 C CA . MET B 1 202 ? -9.328 -1.403 17.641 1 88.88 202 MET B CA 1
ATOM 3875 C C . MET B 1 202 ? -8.055 -0.572 17.734 1 88.88 202 MET B C 1
ATOM 3877 O O . MET B 1 202 ? -8.086 0.649 17.578 1 88.88 202 MET B O 1
ATOM 3881 N N . THR B 1 203 ? -6.984 -1.292 17.922 1 89.38 203 THR B N 1
ATOM 3882 C CA . THR B 1 203 ? -5.734 -0.65 18.312 1 89.38 203 THR B CA 1
ATOM 3883 C C . THR B 1 203 ? -5.352 0.441 17.312 1 89.38 203 THR B C 1
ATOM 3885 O O . THR B 1 203 ? -5.062 1.573 17.703 1 89.38 203 THR B O 1
ATOM 3888 N N . VAL B 1 204 ? -5.402 0.115 16.047 1 92.5 204 VAL B N 1
ATOM 3889 C CA . VAL B 1 204 ? -4.945 1.065 15.039 1 92.5 204 VAL B CA 1
ATOM 3890 C C . VAL B 1 204 ? -5.898 2.258 14.984 1 92.5 204 VAL B C 1
ATOM 3892 O O . VAL B 1 204 ? -5.465 3.395 14.781 1 92.5 204 VAL B O 1
ATOM 3895 N N . PHE B 1 205 ? -7.184 2.066 15.188 1 95.94 205 PHE B N 1
ATOM 3896 C CA . PHE B 1 205 ? -8.148 3.16 15.18 1 95.94 205 PHE B CA 1
ATOM 3897 C C . PHE B 1 205 ? -7.984 4.035 16.422 1 95.94 205 PHE B C 1
ATOM 3899 O O . PHE B 1 205 ? -8.211 5.246 16.359 1 95.94 205 PHE B O 1
ATOM 3906 N N . ASN B 1 206 ? -7.562 3.41 17.453 1 95.69 206 ASN B N 1
ATOM 3907 C CA . ASN B 1 206 ? -7.266 4.211 18.641 1 95.69 206 ASN B CA 1
ATOM 3908 C C . ASN B 1 206 ? -6.098 5.16 18.406 1 95.69 206 ASN B C 1
ATOM 3910 O O . ASN B 1 206 ? -6.117 6.305 18.859 1 95.69 206 ASN B O 1
ATOM 3914 N N . THR B 1 207 ? -5.145 4.641 17.719 1 96.31 207 THR B N 1
ATOM 3915 C CA . THR B 1 207 ? -4.016 5.484 17.344 1 96.31 207 THR B CA 1
ATOM 3916 C C . THR B 1 207 ? -4.477 6.66 16.484 1 96.31 207 THR B C 1
ATOM 3918 O O . THR B 1 207 ? -4.051 7.797 16.703 1 96.31 207 THR B O 1
ATOM 3921 N N . VAL B 1 208 ? -5.379 6.379 15.555 1 97.31 208 VAL B N 1
ATOM 3922 C CA . VAL B 1 208 ? -5.93 7.418 14.688 1 97.31 208 VAL B CA 1
ATOM 3923 C C . VAL B 1 208 ? -6.715 8.43 15.523 1 97.31 208 VAL B C 1
ATOM 3925 O O . VAL B 1 208 ? -6.559 9.641 15.352 1 97.31 208 VAL B O 1
ATOM 3928 N N . ALA B 1 209 ? -7.504 7.879 16.422 1 97.19 209 ALA B N 1
ATOM 3929 C CA . ALA B 1 209 ? -8.328 8.734 17.281 1 97.19 209 ALA B CA 1
ATOM 3930 C C . ALA B 1 209 ? -7.457 9.688 18.094 1 97.19 209 ALA B C 1
ATOM 3932 O O . ALA B 1 209 ? -7.785 10.867 18.219 1 97.19 209 ALA B O 1
ATOM 3933 N N . ASN B 1 210 ? -6.41 9.219 18.578 1 95.69 210 ASN B N 1
ATOM 3934 C CA . ASN B 1 210 ? -5.5 10.055 19.344 1 95.69 210 ASN B CA 1
ATOM 3935 C C . ASN B 1 210 ? -4.875 11.148 18.469 1 95.69 210 ASN B C 1
ATOM 3937 O O . ASN B 1 210 ? -4.75 12.297 18.906 1 95.69 210 ASN B O 1
ATOM 3941 N N . SER B 1 211 ? -4.504 10.773 17.281 1 95.38 211 SER B N 1
ATOM 3942 C CA . SER B 1 211 ? -3.969 11.75 16.344 1 95.38 211 SER B CA 1
ATOM 3943 C C . SER B 1 211 ? -4.992 12.836 16.031 1 95.38 211 SER B C 1
ATOM 3945 O O . SER B 1 211 ? -4.66 14.023 16 1 95.38 211 SER B O 1
ATOM 3947 N N . LEU B 1 212 ? -6.23 12.391 15.82 1 96.69 212 LEU B N 1
ATOM 3948 C CA . LEU B 1 212 ? -7.305 13.328 15.516 1 96.69 212 LEU B CA 1
ATOM 3949 C C . LEU B 1 212 ? -7.551 14.281 16.688 1 96.69 212 LEU B C 1
ATOM 3951 O O . LEU B 1 212 ? -7.773 15.477 16.484 1 96.69 212 LEU B O 1
ATOM 3955 N N . ASN B 1 213 ? -7.504 13.688 17.828 1 95.25 213 ASN B N 1
ATOM 3956 C CA . ASN B 1 213 ? -7.707 14.5 19.031 1 95.25 213 ASN B CA 1
ATOM 3957 C C . ASN B 1 213 ? -6.641 15.586 19.156 1 95.25 213 ASN B C 1
ATOM 3959 O O . ASN B 1 213 ? -6.949 16.734 19.484 1 95.25 213 ASN B O 1
ATOM 3963 N N . TYR B 1 214 ? -5.477 15.281 18.828 1 91.94 214 TYR B N 1
ATOM 3964 C CA . TYR B 1 214 ? -4.359 16.203 18.938 1 91.94 214 TYR B CA 1
ATOM 3965 C C . TYR B 1 214 ? -4.48 17.328 17.906 1 91.94 214 TYR B C 1
ATOM 3967 O O . TYR B 1 214 ? -4.094 18.469 18.172 1 91.94 214 TYR B O 1
ATOM 3975 N N . HIS B 1 215 ? -5.031 17 16.766 1 93.88 215 HIS B N 1
ATOM 3976 C CA . HIS B 1 215 ? -5.133 17.969 15.688 1 93.88 215 HIS B CA 1
ATOM 3977 C C . HIS B 1 215 ? -6.555 18.5 15.562 1 93.88 215 HIS B C 1
ATOM 3979 O O . HIS B 1 215 ? -6.91 19.094 14.547 1 93.88 215 HIS B O 1
ATOM 3985 N N . LEU B 1 216 ? -7.324 18.359 16.594 1 95.94 216 LEU B N 1
ATOM 3986 C CA . LEU B 1 216 ? -8.758 18.625 16.531 1 95.94 216 LEU B CA 1
ATOM 3987 C C . LEU B 1 216 ? -9.031 20.047 16.078 1 95.94 216 LEU B C 1
ATOM 3989 O O . LEU B 1 216 ? -9.844 20.266 15.172 1 95.94 216 LEU B O 1
ATOM 3993 N N . GLU B 1 217 ? -8.32 20.984 16.594 1 94.62 217 GLU B N 1
ATOM 3994 C CA . GLU B 1 217 ? -8.578 22.391 16.297 1 94.62 217 GLU B CA 1
ATOM 3995 C C . GLU B 1 217 ? -8.242 22.719 14.836 1 94.62 217 GLU B C 1
ATOM 3997 O O . GLU B 1 217 ? -9.039 23.344 14.141 1 94.62 217 GLU B O 1
ATOM 4002 N N . THR B 1 218 ? -7.062 22.266 14.398 1 94.88 218 THR B N 1
ATOM 4003 C CA . THR B 1 218 ? -6.652 22.562 13.031 1 94.88 218 THR B CA 1
ATOM 4004 C C . THR B 1 218 ? -7.52 21.812 12.031 1 94.88 218 THR B C 1
ATOM 4006 O O . THR B 1 218 ? -7.758 22.281 10.922 1 94.88 218 THR B O 1
ATOM 4009 N N . ILE B 1 219 ? -8.023 20.656 12.43 1 96.44 219 ILE B N 1
ATOM 4010 C CA . ILE B 1 219 ? -8.953 19.891 11.586 1 96.44 219 ILE B CA 1
ATOM 4011 C C . ILE B 1 219 ? -10.281 20.625 11.492 1 96.44 219 ILE B C 1
ATOM 4013 O O . ILE B 1 219 ? -10.836 20.797 10.406 1 96.44 219 ILE B O 1
ATOM 4017 N N . ALA B 1 220 ? -10.719 21.141 12.586 1 96.12 220 ALA B N 1
ATOM 4018 C CA . ALA B 1 220 ? -12.008 21.828 12.648 1 96.12 220 ALA B CA 1
ATOM 4019 C C . ALA B 1 220 ? -11.961 23.141 11.867 1 96.12 220 ALA B C 1
ATOM 4021 O O . ALA B 1 220 ? -12.992 23.609 11.375 1 96.12 220 ALA B O 1
ATOM 4022 N N . ASN B 1 221 ? -10.781 23.734 11.734 1 95.31 221 ASN B N 1
ATOM 4023 C CA . ASN B 1 221 ? -10.625 24.984 11 1 95.31 221 ASN B CA 1
ATOM 4024 C C . ASN B 1 221 ? -11.008 24.828 9.531 1 95.31 221 ASN B C 1
ATOM 4026 O O . ASN B 1 221 ? -11.258 25.812 8.844 1 95.31 221 ASN B O 1
ATOM 4030 N N . PHE B 1 222 ? -11.07 23.609 9.086 1 95.25 222 PHE B N 1
ATOM 4031 C CA . PHE B 1 222 ? -11.523 23.344 7.723 1 95.25 222 PHE B CA 1
ATOM 4032 C C . PHE B 1 222 ? -12.93 23.906 7.504 1 95.25 222 PHE B C 1
ATOM 4034 O O . PHE B 1 222 ? -13.234 24.422 6.426 1 95.25 222 PHE B O 1
ATOM 4041 N N . PHE B 1 223 ? -13.695 23.875 8.469 1 95.19 223 PHE B N 1
ATOM 4042 C CA . PHE B 1 223 ? -15.125 24.141 8.336 1 95.19 223 PHE B CA 1
ATOM 4043 C C . PHE B 1 223 ? -15.398 25.641 8.367 1 95.19 223 PHE B C 1
ATOM 4045 O O . PHE B 1 223 ? -16.531 26.078 8.164 1 95.19 223 PHE B O 1
ATOM 4052 N N . VAL B 1 224 ? -14.367 26.406 8.594 1 90.81 224 VAL B N 1
ATOM 4053 C CA . VAL B 1 224 ? -14.516 27.859 8.578 1 90.81 224 VAL B CA 1
ATOM 4054 C C . VAL B 1 224 ? -14.656 28.344 7.137 1 90.81 224 VAL B C 1
ATOM 4056 O O . VAL B 1 224 ? -15.633 29.016 6.793 1 90.81 224 VAL B O 1
ATOM 4059 N N . LYS B 1 225 ? -13.742 27.922 6.25 1 89.06 225 LYS B N 1
ATOM 4060 C CA . LYS B 1 225 ? -13.766 28.375 4.863 1 89.06 225 LYS B CA 1
ATOM 4061 C C . LYS B 1 225 ? -13.602 27.203 3.896 1 89.06 225 LYS B C 1
ATOM 4063 O O . LYS B 1 225 ? -13.625 27.391 2.68 1 89.06 225 LYS B O 1
ATOM 4068 N N . LYS B 1 226 ? -13.422 26 4.348 1 87.69 226 LYS B N 1
ATOM 4069 C CA . LYS B 1 226 ? -13.305 24.75 3.596 1 87.69 226 LYS B CA 1
ATOM 4070 C C . LYS B 1 226 ? -12.133 24.812 2.615 1 87.69 226 LYS B C 1
ATOM 4072 O O . LYS B 1 226 ? -12.266 24.406 1.46 1 87.69 226 LYS B O 1
ATOM 4077 N N . HIS B 1 227 ? -11.109 25.5 3.166 1 81.88 227 HIS B N 1
ATOM 4078 C CA . HIS B 1 227 ? -9.883 25.547 2.377 1 81.88 227 HIS B CA 1
ATOM 4079 C C . HIS B 1 227 ? -9.203 24.188 2.328 1 81.88 227 HIS B C 1
ATOM 4081 O O . HIS B 1 227 ? -9.172 23.469 3.33 1 81.88 227 HIS B O 1
ATOM 4087 N N . THR B 1 228 ? -8.812 23.766 1.134 1 80.06 228 THR B N 1
ATOM 4088 C CA . THR B 1 228 ? -8.094 22.516 0.956 1 80.06 228 THR B CA 1
ATOM 4089 C C . THR B 1 228 ? -6.727 22.75 0.33 1 80.06 228 THR B C 1
ATOM 4091 O O . THR B 1 228 ? -6.406 23.875 -0.061 1 80.06 228 THR B O 1
ATOM 4094 N N . ASN B 1 229 ? -5.926 21.656 0.384 1 79.69 229 ASN B N 1
ATOM 4095 C CA . ASN B 1 229 ? -4.59 21.719 -0.2 1 79.69 229 ASN B CA 1
ATOM 4096 C C . ASN B 1 229 ? -4.613 21.391 -1.688 1 79.69 229 ASN B C 1
ATOM 4098 O O . ASN B 1 229 ? -3.592 21 -2.26 1 79.69 229 ASN B O 1
ATOM 4102 N N . ALA B 1 230 ? -5.727 21.484 -2.285 1 73.12 230 ALA B N 1
ATOM 4103 C CA . ALA B 1 230 ? -5.902 21.047 -3.668 1 73.12 230 ALA B CA 1
ATOM 4104 C C . ALA B 1 230 ? -4.957 21.797 -4.605 1 73.12 230 ALA B C 1
ATOM 4106 O O . ALA B 1 230 ? -4.348 21.188 -5.492 1 73.12 230 ALA B O 1
ATOM 4107 N N . ASN B 1 231 ? -4.848 23.094 -4.352 1 73.12 231 ASN B N 1
ATOM 4108 C CA . ASN B 1 231 ? -3.986 23.891 -5.215 1 73.12 231 ASN B CA 1
ATOM 4109 C C . ASN B 1 231 ? -2.521 23.484 -5.086 1 73.12 231 ASN B C 1
ATOM 4111 O O . ASN B 1 231 ? -1.809 23.391 -6.086 1 73.12 231 ASN B O 1
ATOM 4115 N N . ALA B 1 232 ? -2.154 23.25 -3.834 1 76.62 232 ALA B N 1
ATOM 4116 C CA . ALA B 1 232 ? -0.779 22.812 -3.602 1 76.62 232 ALA B CA 1
ATOM 4117 C C . ALA B 1 232 ? -0.517 21.469 -4.246 1 76.62 232 ALA B C 1
ATOM 4119 O O . ALA B 1 232 ? 0.546 21.234 -4.832 1 76.62 232 ALA B O 1
ATOM 4120 N N . GLU B 1 233 ? -1.468 20.625 -4.152 1 75.69 233 GLU B N 1
ATOM 4121 C CA . GLU B 1 233 ? -1.336 19.297 -4.746 1 75.69 233 GLU B CA 1
ATOM 4122 C C . GLU B 1 233 ? -1.285 19.375 -6.27 1 75.69 233 GLU B C 1
ATOM 4124 O O . GLU B 1 233 ? -0.542 18.641 -6.91 1 75.69 233 GLU B O 1
ATOM 4129 N N . SER B 1 234 ? -2.123 20.188 -6.758 1 73.75 234 SER B N 1
ATOM 4130 C CA . SER B 1 234 ? -2.084 20.422 -8.195 1 73.75 234 SER B CA 1
ATOM 4131 C C . SER B 1 234 ? -0.72 20.938 -8.641 1 73.75 234 SER B C 1
ATOM 4133 O O . SER B 1 234 ? -0.186 20.516 -9.664 1 73.75 234 SER B O 1
ATOM 4135 N N . PHE B 1 235 ? -0.249 21.859 -7.836 1 76.19 235 PHE B N 1
ATOM 4136 C CA . PHE B 1 235 ? 1.075 22.406 -8.109 1 76.19 235 PHE B CA 1
ATOM 4137 C C . PHE B 1 235 ? 2.131 21.297 -8.086 1 76.19 235 PHE B C 1
ATOM 4139 O O . PHE B 1 235 ? 2.982 21.234 -8.977 1 76.19 235 PHE B O 1
ATOM 4146 N N . ASN B 1 236 ? 2.076 20.469 -7.105 1 75.75 236 ASN B N 1
ATOM 4147 C CA . ASN B 1 236 ? 3.012 19.344 -7.016 1 75.75 236 ASN B CA 1
ATOM 4148 C C . ASN B 1 236 ? 2.926 18.438 -8.242 1 75.75 236 ASN B C 1
ATOM 4150 O O . ASN B 1 236 ? 3.947 17.969 -8.734 1 75.75 236 ASN B O 1
ATOM 4154 N N . SER B 1 237 ? 1.749 18.25 -8.633 1 76.75 237 SER B N 1
ATOM 4155 C CA . SER B 1 237 ? 1.548 17.422 -9.82 1 76.75 237 SER B CA 1
ATOM 4156 C C . SER B 1 237 ? 2.174 18.062 -11.055 1 76.75 237 SER B C 1
ATOM 4158 O O . SER B 1 237 ? 2.748 17.375 -11.898 1 76.75 237 SER B O 1
ATOM 4160 N N . LYS B 1 238 ? 2.004 19.312 -11.141 1 75.5 238 LYS B N 1
ATOM 4161 C CA . LYS B 1 238 ? 2.59 20.047 -12.258 1 75.5 238 LYS B CA 1
ATOM 4162 C C . LYS B 1 238 ? 4.113 19.969 -12.234 1 75.5 238 LYS B C 1
ATOM 4164 O O . LYS B 1 238 ? 4.75 19.797 -13.273 1 75.5 238 LYS B O 1
ATOM 4169 N N . ILE B 1 239 ? 4.602 20.062 -11.047 1 75.88 239 ILE B N 1
ATOM 4170 C CA . ILE B 1 239 ? 6.047 19.953 -10.883 1 75.88 239 ILE B CA 1
ATOM 4171 C C . ILE B 1 239 ? 6.512 18.562 -11.297 1 75.88 239 ILE B C 1
ATOM 4173 O O . ILE B 1 239 ? 7.539 18.422 -11.969 1 75.88 239 ILE B O 1
ATOM 4177 N N . LYS B 1 240 ? 5.758 17.609 -10.898 1 75.62 240 LYS B N 1
ATOM 4178 C CA . LYS B 1 240 ? 6.102 16.234 -11.25 1 75.62 240 LYS B CA 1
ATOM 4179 C C . LYS B 1 240 ? 6.066 16.031 -12.758 1 75.62 240 LYS B C 1
ATOM 4181 O O . LYS B 1 240 ? 6.941 15.367 -13.32 1 75.62 240 LYS B O 1
ATOM 4186 N N . LEU B 1 241 ? 5.035 16.562 -13.32 1 73.69 241 LEU B N 1
ATOM 4187 C CA . LEU B 1 241 ? 4.902 16.469 -14.766 1 73.69 241 LEU B CA 1
ATOM 4188 C C . LEU B 1 241 ? 6.051 17.188 -15.469 1 73.69 241 LEU B C 1
ATOM 4190 O O . LEU B 1 241 ? 6.59 16.688 -16.453 1 73.69 241 LEU B O 1
ATOM 4194 N N . PHE B 1 242 ? 6.316 18.344 -14.961 1 73.75 242 PHE B N 1
ATOM 4195 C CA . PHE B 1 242 ? 7.414 19.141 -15.516 1 73.75 242 PHE B CA 1
ATOM 4196 C C . PHE B 1 242 ? 8.727 18.375 -15.422 1 73.75 242 PHE B C 1
ATOM 4198 O O . PHE B 1 242 ? 9.531 18.391 -16.359 1 73.75 242 PHE B O 1
ATOM 4205 N N . ARG B 1 243 ? 8.922 17.734 -14.32 1 73.75 243 ARG B N 1
ATOM 4206 C CA . ARG B 1 243 ? 10.109 16.906 -14.109 1 73.75 243 ARG B CA 1
ATOM 4207 C C . ARG B 1 243 ? 10.141 15.727 -15.078 1 73.75 243 ARG B C 1
ATOM 4209 O O . ARG B 1 243 ? 11.188 15.414 -15.641 1 73.75 243 ARG B O 1
ATOM 4216 N N . ALA B 1 244 ? 9.031 15.062 -15.188 1 69.62 244 ALA B N 1
ATOM 4217 C CA . ALA B 1 244 ? 8.922 13.906 -16.062 1 69.62 244 ALA B CA 1
ATOM 4218 C C . ALA B 1 244 ? 9.211 14.289 -17.516 1 69.62 244 ALA B C 1
ATOM 4220 O O . ALA B 1 244 ? 9.875 13.547 -18.25 1 69.62 244 ALA B O 1
ATOM 4221 N N . ASN B 1 245 ? 8.703 15.422 -17.859 1 67 245 ASN B N 1
ATOM 4222 C CA . ASN B 1 245 ? 8.891 15.906 -19.234 1 67 245 ASN B CA 1
ATOM 4223 C C . ASN B 1 245 ? 10.359 16.188 -19.531 1 67 245 ASN B C 1
ATOM 4225 O O . ASN B 1 245 ? 10.781 16.141 -20.688 1 67 245 ASN B O 1
ATOM 4229 N N . GLN B 1 246 ? 11 16.531 -18.516 1 66.75 246 GLN B N 1
ATOM 4230 C CA . GLN B 1 246 ? 12.414 16.828 -18.672 1 66.75 246 GLN B CA 1
ATOM 4231 C C . GLN B 1 246 ? 13.266 15.562 -18.5 1 66.75 246 GLN B C 1
ATOM 4233 O O . GLN B 1 246 ? 14.492 15.633 -18.531 1 66.75 246 GLN B O 1
ATOM 4238 N N . ARG B 1 247 ? 12.555 14.477 -18.578 1 60.19 247 ARG B N 1
ATOM 4239 C CA . ARG B 1 247 ? 13.211 13.188 -18.344 1 60.19 247 ARG B CA 1
ATOM 4240 C C . ARG B 1 247 ? 14.086 13.234 -17.094 1 60.19 247 ARG B C 1
ATOM 4242 O O . ARG B 1 247 ? 15.211 12.727 -17.109 1 60.19 247 ARG B O 1
ATOM 4249 N N . GLY B 1 248 ? 13.82 13.945 -16.219 1 62.28 248 GLY B N 1
ATOM 4250 C CA . GLY B 1 248 ? 14.547 14.062 -14.961 1 62.28 248 GLY B CA 1
ATOM 4251 C C . GLY B 1 248 ? 15.227 15.406 -14.781 1 62.28 248 GLY B C 1
ATOM 4252 O O . GLY B 1 248 ? 15.352 16.172 -15.742 1 62.28 248 GLY B O 1
ATOM 4253 N N . VAL B 1 249 ? 15.391 15.867 -13.555 1 62.41 249 VAL B N 1
ATOM 4254 C CA . VAL B 1 249 ? 16.047 17.141 -13.258 1 62.41 249 VAL B CA 1
ATOM 4255 C C . VAL B 1 249 ? 17.562 16.953 -13.289 1 62.41 249 VAL B C 1
ATOM 4257 O O . VAL B 1 249 ? 18.141 16.266 -12.445 1 62.41 249 VAL B O 1
ATOM 4260 N N . VAL B 1 250 ? 18.141 17.281 -14.492 1 60.56 250 VAL B N 1
ATOM 4261 C CA . VAL B 1 250 ? 19.594 17.234 -14.633 1 60.56 250 VAL B CA 1
ATOM 4262 C C . VAL B 1 250 ? 20.234 18.391 -13.859 1 60.56 250 VAL B C 1
ATOM 4264 O O . VAL B 1 250 ? 21.203 18.188 -13.133 1 60.56 250 VAL B O 1
ATOM 4267 N N . ASP B 1 251 ? 19.688 19.531 -13.953 1 67.5 251 ASP B N 1
ATOM 4268 C CA . ASP B 1 251 ? 20.141 20.734 -13.266 1 67.5 251 ASP B CA 1
ATOM 4269 C C . ASP B 1 251 ? 19.062 21.297 -12.344 1 67.5 251 ASP B C 1
ATOM 4271 O O . ASP B 1 251 ? 18.109 21.938 -12.805 1 67.5 251 ASP B O 1
ATOM 4275 N N . THR B 1 252 ? 19.266 21.031 -11.062 1 70.94 252 THR B N 1
ATOM 4276 C CA . THR B 1 252 ? 18.266 21.422 -10.078 1 70.94 252 THR B CA 1
ATOM 4277 C C . THR B 1 252 ? 18.094 22.938 -10.07 1 70.94 252 THR B C 1
ATOM 4279 O O . THR B 1 252 ? 16.953 23.438 -9.977 1 70.94 252 THR B O 1
ATOM 4282 N N . LYS B 1 253 ? 19.156 23.609 -10.148 1 71.25 253 LYS B N 1
ATOM 4283 C CA . LYS B 1 253 ? 19.094 25.078 -10.133 1 71.25 253 LYS B CA 1
ATOM 4284 C C . LYS B 1 253 ? 18.281 25.594 -11.312 1 71.25 253 LYS B C 1
ATOM 4286 O O . LYS B 1 253 ? 17.453 26.5 -11.156 1 71.25 253 LYS B O 1
ATOM 4291 N N . PHE B 1 254 ? 18.672 24.984 -12.398 1 70.25 254 PHE B N 1
ATOM 4292 C CA . PHE B 1 254 ? 17.953 25.406 -13.594 1 70.25 254 PHE B CA 1
ATOM 4293 C C . PHE B 1 254 ? 16.484 25 -13.516 1 70.25 254 PHE B C 1
ATOM 4295 O O . PHE B 1 254 ? 15.609 25.766 -13.93 1 70.25 254 PHE B O 1
ATOM 4302 N N . PHE B 1 255 ? 16.297 23.906 -12.945 1 72.69 255 PHE B N 1
ATOM 4303 C CA . PHE B 1 255 ? 14.938 23.438 -12.773 1 72.69 255 PHE B CA 1
ATOM 4304 C C . PHE B 1 255 ? 14.133 24.391 -11.891 1 72.69 255 PHE B C 1
ATOM 4306 O O . PHE B 1 255 ? 13.016 24.766 -12.242 1 72.69 255 PHE B O 1
ATOM 4313 N N . LEU B 1 256 ? 14.742 24.812 -10.859 1 72.62 256 LEU B N 1
ATOM 4314 C CA . LEU B 1 256 ? 14.086 25.719 -9.922 1 72.62 256 LEU B CA 1
ATOM 4315 C C . LEU B 1 256 ? 13.859 27.078 -10.555 1 72.62 256 LEU B C 1
ATOM 4317 O O . LEU B 1 256 ? 12.828 27.719 -10.312 1 72.62 256 LEU B O 1
ATOM 4321 N N . PHE B 1 257 ? 14.867 27.422 -11.328 1 71.5 257 PHE B N 1
ATOM 4322 C CA . PHE B 1 257 ? 14.75 28.688 -12.039 1 71.5 257 PHE B CA 1
ATOM 4323 C C . PHE B 1 257 ? 13.57 28.672 -13 1 71.5 257 PHE B C 1
ATOM 4325 O O . PHE B 1 257 ? 12.781 29.609 -13.055 1 71.5 257 PHE B O 1
ATOM 4332 N N . ARG B 1 258 ? 13.43 27.594 -13.688 1 68.94 258 ARG B N 1
ATOM 4333 C CA . ARG B 1 258 ? 12.344 27.453 -14.656 1 68.94 258 ARG B CA 1
ATOM 4334 C C . ARG B 1 258 ? 10.992 27.422 -13.961 1 68.94 258 ARG B C 1
ATOM 4336 O O . ARG B 1 258 ? 10.023 28.016 -14.445 1 68.94 258 ARG B O 1
ATOM 4343 N N . MET B 1 259 ? 11.055 26.766 -12.828 1 72.31 259 MET B N 1
ATOM 4344 C CA . MET B 1 259 ? 9.828 26.688 -12.047 1 72.31 259 MET B CA 1
ATOM 4345 C C . MET B 1 259 ? 9.406 28.078 -11.57 1 72.31 259 MET B C 1
ATOM 4347 O O . MET B 1 259 ? 8.219 28.422 -11.609 1 72.31 259 MET B O 1
ATOM 4351 N N . GLU B 1 260 ? 10.398 28.828 -11.156 1 71.69 260 GLU B N 1
ATOM 4352 C CA . GLU B 1 260 ? 10.148 30.188 -10.695 1 71.69 260 GLU B CA 1
ATOM 4353 C C . GLU B 1 260 ? 9.578 31.062 -11.812 1 71.69 260 GLU B C 1
ATOM 4355 O O . GLU B 1 260 ? 8.641 31.828 -11.594 1 71.69 260 GLU B O 1
ATOM 4360 N N . LYS B 1 261 ? 10.141 30.828 -12.977 1 68.75 261 LYS B N 1
ATOM 4361 C CA . LYS B 1 261 ? 9.703 31.641 -14.109 1 68.75 261 LYS B CA 1
ATOM 4362 C C . LYS B 1 261 ? 8.289 31.266 -14.539 1 68.75 261 LYS B C 1
ATOM 4364 O O . LYS B 1 261 ? 7.516 32.125 -14.953 1 68.75 261 LYS B O 1
ATOM 4369 N N . LEU B 1 262 ? 7.98 30 -14.32 1 67.38 262 LEU B N 1
ATOM 4370 C CA . LEU B 1 262 ? 6.691 29.516 -14.805 1 67.38 262 LEU B CA 1
ATOM 4371 C C . LEU B 1 262 ? 5.602 29.75 -13.766 1 67.38 262 LEU B C 1
ATOM 4373 O O . LEU B 1 262 ? 4.457 30.062 -14.117 1 67.38 262 LEU B O 1
ATOM 4377 N N . PHE B 1 263 ? 6.004 29.719 -12.469 1 69.06 263 PHE B N 1
ATOM 4378 C CA . PHE B 1 263 ? 4.918 29.625 -11.5 1 69.06 263 PHE B CA 1
ATOM 4379 C C . PHE B 1 263 ? 4.992 30.766 -10.484 1 69.06 263 PHE B C 1
ATOM 4381 O O . PHE B 1 263 ? 4.078 30.938 -9.68 1 69.06 263 PHE B O 1
ATOM 4388 N N . ALA B 1 264 ? 6.02 31.5 -10.406 1 70.5 264 ALA B N 1
ATOM 4389 C CA . ALA B 1 264 ? 6.129 32.625 -9.484 1 70.5 264 ALA B CA 1
ATOM 4390 C C . ALA B 1 264 ? 5.516 33.875 -10.086 1 70.5 264 ALA B C 1
ATOM 4392 O O . ALA B 1 264 ? 5.488 34.062 -11.305 1 70.5 264 ALA B O 1
#

Organism: Flavobacterium columnare (strain ATCC 49512 / CIP 103533 / TG 44/87) (NCBI:txid1041826)

Radius of gyration: 26.25 Å; Cα contacts (8 Å, |Δi|>4): 637; chains: 2; bounding box: 46×81×66 Å

Foldseek 3Di:
DPPDWDKDWDFDVVLLLFARGTDDIFTDQALVRLLVGLPVDDLVVLQVAAEDEDALDPSVVNSNCNNRVNYAYAHAPVNLLVLLLVLLLVVLVVVLVVQVVVLVVQCVVCVVVVHDDDADADPVRDGSNRLSVVCSVVLVDDPVPDDPVSNVSVVVCCVVPVLSVVSSVLSVQLVCLLVDQALVSSLVSLVVSLVVQVVSPRPSSVVSSVSCVVCSNNNSVCNVPVDHCVSVVVNVVVLVVVQVVVVHCPDVVVSVVVCNVTHD/DPPDWDKDWDFDVVLLLFARGTDDIFTDQALVRLLVGLPVDDLVVLQPAAEDEDALDPSVVVSNCNNRVNYAYAHAPVNLLVLLLVLLLVVLVVVLVVQVVVLVVQCVVCVVVVHDDDADADPVRDGSNRLSVVCSVVLVDDPVPDDPVSNVSVVVCCVVPVLSVVSSVLSVQLVCLLVDQALVSSLVSLVVSLVVQVVSPRPSVVVSSVSCVVCSNNNSVCNVPVDHCVSVVVNVVVLVVVQVVVVHCPDVVVSVVVSNVTHD

Solvent-accessible surface area (backbone atoms only — not comparable to full-atom values): 28333 Å² total; per-residue (Å²): 94,69,79,70,50,57,64,36,76,41,64,38,71,88,22,70,62,33,65,53,9,47,73,45,79,36,84,37,74,48,32,68,57,46,35,62,59,55,57,69,48,56,63,76,63,33,51,65,39,56,64,43,62,39,65,92,47,65,43,58,50,53,24,45,51,69,53,22,73,59,33,47,55,20,33,23,60,67,59,54,53,45,52,50,49,47,37,48,49,50,53,42,52,51,51,26,54,52,39,48,39,52,49,43,51,49,44,50,51,24,55,75,67,73,42,86,68,72,82,66,57,49,96,86,61,37,33,67,42,52,44,45,59,68,38,56,65,55,71,73,45,58,78,90,72,50,41,72,64,44,47,54,51,49,50,54,47,35,69,77,33,52,67,57,36,52,43,45,53,54,47,52,53,56,61,53,45,75,73,50,68,47,35,68,57,35,44,50,52,49,51,50,50,37,54,53,36,62,72,67,71,41,70,61,48,39,43,45,34,48,51,48,61,74,40,40,67,30,44,30,43,21,38,74,75,62,64,60,47,58,47,56,51,51,40,50,49,49,51,50,49,53,32,56,74,55,73,41,66,86,47,60,67,59,46,50,49,51,46,43,70,59,23,54,93,71,76,71,50,57,66,37,76,41,66,38,71,88,22,69,61,32,65,54,9,46,74,44,79,37,84,36,74,48,33,68,58,47,34,62,58,55,58,69,48,56,63,78,62,31,51,66,39,56,65,44,62,39,64,92,47,65,43,58,51,54,26,44,50,68,53,22,72,60,32,48,55,21,33,22,59,67,58,54,52,46,52,52,49,47,39,48,49,50,53,43,52,52,51,25,54,51,39,48,38,51,50,44,51,50,44,52,52,23,54,76,68,74,42,86,70,72,82,64,58,49,96,88,61,37,32,67,42,52,44,44,58,68,39,57,66,56,71,72,46,58,77,91,73,49,41,72,61,42,46,53,52,48,49,53,47,35,68,78,32,52,68,57,37,51,44,46,54,54,47,50,54,55,61,54,46,74,72,51,68,46,35,69,57,36,43,50,52,50,51,50,50,38,53,53,36,60,72,68,69,39,71,61,47,39,42,44,34,48,50,47,62,75,40,39,67,30,44,29,43,22,38,73,76,63,65,60,48,60,48,57,49,50,41,50,49,50,50,50,50,53,33,57,72,54,73,41,66,86,47,60,65,59,47,50,49,51,45,42,69,60,24,56

Sequence (528 aa):
MSKGELYTFVTNKQGRGKKKSLVAVIKGTKSHDIIDVVTKIPLSHRKQVKSITLDMANNMQSASRMCFPESYLVTDRFHVVKLVMEALQHLRIKYRWEEIEKENQAIKKAKEQAIKYIPITFENQDTPKQLLARCRYIIAKKPNQWTETQKVRAQILFQHYPLIHQAYKHTQEFRNIYEYTSKEEAKQKILNWISKTKELKMTVFNTVANSLNYHLETIANFFVKKHTNANAESFNSKIKLFRANQRGVVDTKFFLFRMEKLFAMSKGELYTFVTNKQGRGKKKSLVAVIKGTKSHDIIDVVTKIPLSHRKQVKSITLDMANNMQSASRMCFPESYLVTDRFHVVKLVMEALQHLRIKYRWEEIEKENQAIKKAKEQAIKYIPITFENQDTPKQLLARCRYIIAKKPNQWTETQKVRAQILFQHYPLIHQAYKHTQEFRNIYEYTSKEEAKQKILNWISKTKELKMTVFNTVANSLNYHLETIANFFVKKHTNANAESFNSKIKLFRANQRGVVDTKFFLFRMEKLFA